Protein AF-A0A1M5TUT4-F1 (afdb_monomer_lite)

Organism: NCBI:txid1120995

Sequence (522 aa):
MKWNRRDLKRNAKSTIKRNYIQFIIVCLVVATIAGGYNSSKFNFKLRQETSKIKTPSIVNSVLNILDSAGVETIFTEEGEVIEKIDTKFNLKNATEGVFATIINNSGASKSFLVGFLNTINQSIFQNKFLNSTIMGIATLLMLGFWLFVQNILIVGQCRFLIENKCYSETKIDRILFVYRVDKTLNVAYIMFCRYVCNVLWFLTVAGGFIKYYSYRMIPYILAENPEISRSEAFKLSGEMMKGNKWNAFKLDASFVLWHILSIFTFGVVRYLYLNPLIGATYSELYFHLREEAIENKTIYSEYLNDKYLTNPPSDTVKNYPIELGTIAEKHRRDWLKLDYDRKYSVVSYIFIFFAVSFIGWIWEVFLHLLQSGEFVNRGTLLGPWLPIYGTGALLMLILLKPFVEKPLVLFPSAVVLCGILEYFTSWMLEKLFNASWWDYSNVFFNINGRVCLEGLLFFAVGGFLIIYFIAPIIDEAENYIPMKAKKGICVILISLFIFDLTHSFNNPNTGKGISSSKDKSS

Structure (mmCIF, N/CA/C/O backbone):
data_AF-A0A1M5TUT4-F1
#
_entry.id   AF-A0A1M5TUT4-F1
#
loop_
_atom_site.group_PDB
_atom_site.id
_atom_site.type_symbol
_atom_site.label_atom_id
_atom_site.label_alt_id
_atom_site.label_comp_id
_atom_site.label_asym_id
_atom_site.label_entity_id
_atom_site.label_seq_id
_atom_site.pdbx_PDB_ins_code
_atom_site.Cartn_x
_atom_site.Cartn_y
_atom_site.Cartn_z
_atom_site.occupancy
_atom_site.B_iso_or_equiv
_atom_site.auth_seq_id
_atom_site.auth_comp_id
_atom_site.auth_asym_id
_atom_site.auth_atom_id
_atom_site.pdbx_PDB_model_num
ATOM 1 N N . MET A 1 1 ? -25.727 -2.609 24.550 1.00 51.97 1 MET A N 1
ATOM 2 C CA . MET A 1 1 ? -26.015 -3.966 24.003 1.00 51.97 1 MET A CA 1
ATOM 3 C C . MET A 1 1 ? -24.714 -4.767 23.910 1.00 51.97 1 MET A C 1
ATOM 5 O O . MET A 1 1 ? -23.734 -4.224 23.425 1.00 51.97 1 MET A O 1
ATOM 9 N N . LYS A 1 2 ? -24.649 -6.039 24.342 1.00 74.19 2 LYS A N 1
ATOM 10 C CA . LYS A 1 2 ? -23.433 -6.857 24.121 1.00 74.19 2 LYS A CA 1
ATOM 11 C C . LYS A 1 2 ? -23.415 -7.383 22.683 1.00 74.19 2 LYS A C 1
ATOM 13 O O . LYS A 1 2 ? -24.247 -8.208 22.323 1.00 74.19 2 LYS A O 1
ATOM 18 N N . TRP A 1 3 ? -22.463 -6.922 21.877 1.00 90.19 3 TRP A N 1
ATOM 19 C CA . TRP A 1 3 ? -22.276 -7.378 20.498 1.00 90.19 3 TRP A CA 1
ATOM 20 C C . TRP A 1 3 ? -21.766 -8.827 20.435 1.00 90.19 3 TRP A C 1
ATOM 22 O O . TRP A 1 3 ? -21.058 -9.313 21.322 1.00 90.19 3 TRP A O 1
ATOM 32 N N . ASN A 1 4 ? -22.097 -9.525 19.349 1.00 92.12 4 ASN A N 1
ATOM 33 C CA . ASN A 1 4 ? -21.715 -10.916 19.118 1.00 92.12 4 ASN A CA 1
ATOM 34 C C . ASN A 1 4 ? -20.828 -11.042 17.873 1.00 92.12 4 ASN A C 1
ATOM 36 O O . ASN A 1 4 ? -21.154 -10.552 16.795 1.00 92.12 4 ASN A O 1
ATOM 40 N N . ARG A 1 5 ? -19.714 -11.777 17.999 1.00 92.75 5 ARG A N 1
ATOM 41 C CA . ARG A 1 5 ? -18.743 -12.005 16.913 1.00 92.75 5 ARG A CA 1
ATOM 42 C C . ARG A 1 5 ? -19.381 -12.600 15.656 1.00 92.75 5 ARG A C 1
ATOM 44 O O . ARG A 1 5 ? -18.943 -12.287 14.552 1.00 92.75 5 ARG A O 1
ATOM 51 N N . ARG A 1 6 ? -20.368 -13.493 15.814 1.00 91.75 6 ARG A N 1
ATOM 52 C CA . ARG A 1 6 ? -21.049 -14.131 14.673 1.00 91.75 6 ARG A CA 1
ATOM 53 C C . ARG A 1 6 ? -21.872 -13.113 13.887 1.00 91.75 6 ARG A C 1
ATOM 55 O O . ARG A 1 6 ? -21.779 -13.101 12.663 1.00 91.75 6 ARG A O 1
ATOM 62 N N . ASP A 1 7 ? -22.592 -12.243 14.587 1.00 93.56 7 ASP A N 1
ATOM 63 C CA . ASP A 1 7 ? -23.420 -11.206 13.973 1.00 93.56 7 ASP A CA 1
ATOM 64 C C . ASP A 1 7 ? -22.558 -10.146 13.279 1.00 93.56 7 ASP A C 1
ATOM 66 O O . ASP A 1 7 ? -22.800 -9.854 12.111 1.00 93.56 7 ASP A O 1
ATOM 70 N N . LEU A 1 8 ? -21.463 -9.696 13.912 1.00 94.38 8 LEU A N 1
ATOM 71 C CA . LEU A 1 8 ? -20.501 -8.783 13.2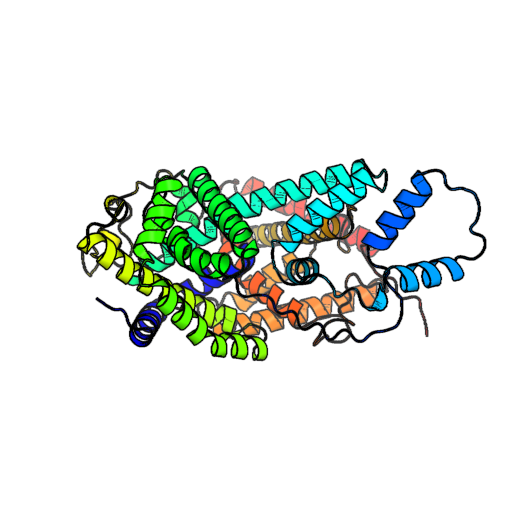76 1.00 94.38 8 LEU A CA 1
ATOM 72 C C . LEU A 1 8 ? -19.951 -9.350 11.961 1.00 94.38 8 LEU A C 1
ATOM 74 O O . LEU A 1 8 ? -19.965 -8.677 10.935 1.00 94.38 8 LEU A O 1
ATOM 78 N N . LYS A 1 9 ? -19.501 -10.613 11.960 1.00 94.50 9 LYS A N 1
ATOM 79 C CA . LYS A 1 9 ? -18.978 -11.259 10.745 1.00 94.50 9 LYS A CA 1
ATOM 80 C C . LYS A 1 9 ? -20.061 -11.475 9.688 1.00 94.50 9 LYS A C 1
ATOM 82 O O . LYS A 1 9 ? -19.754 -11.428 8.498 1.00 94.50 9 LYS A O 1
ATOM 87 N N . ARG A 1 10 ? -21.305 -11.753 10.090 1.00 94.69 10 ARG A N 1
ATOM 88 C CA . ARG A 1 10 ? -22.436 -11.907 9.163 1.00 94.69 10 ARG A CA 1
ATOM 89 C C . ARG A 1 10 ? -22.750 -10.580 8.475 1.00 94.69 10 ARG A C 1
ATOM 91 O O . ARG A 1 10 ? -22.831 -10.558 7.249 1.00 94.69 10 ARG A O 1
ATOM 98 N N . ASN A 1 11 ? -22.845 -9.497 9.242 1.00 93.19 11 ASN A N 1
ATOM 99 C CA . ASN A 1 11 ? -23.099 -8.154 8.723 1.00 93.19 11 ASN A CA 1
ATOM 100 C C . ASN A 1 11 ? -21.949 -7.698 7.817 1.00 93.19 11 ASN A C 1
ATOM 102 O O . ASN A 1 11 ? -22.186 -7.329 6.672 1.00 93.19 11 ASN A O 1
ATOM 106 N N . ALA A 1 12 ? -20.701 -7.892 8.254 1.00 93.44 12 ALA A N 1
ATOM 107 C CA . ALA A 1 12 ? -19.511 -7.617 7.454 1.00 93.44 12 ALA A CA 1
ATOM 108 C C . ALA A 1 12 ? -19.527 -8.338 6.095 1.00 93.44 12 ALA A C 1
ATOM 110 O O . ALA A 1 12 ? -19.258 -7.725 5.065 1.00 93.44 12 ALA A O 1
ATOM 111 N N . LYS A 1 13 ? -19.889 -9.629 6.059 1.00 93.62 13 LYS A N 1
ATOM 112 C CA . LYS A 1 13 ? -20.027 -10.376 4.795 1.00 93.62 13 LYS A CA 1
ATOM 113 C C . LYS A 1 13 ? -21.131 -9.812 3.900 1.00 93.62 13 LYS A C 1
ATOM 115 O O . LYS A 1 13 ? -20.957 -9.818 2.686 1.00 93.62 13 LYS A O 1
ATOM 120 N N . SER A 1 14 ? -22.244 -9.354 4.473 1.00 90.94 14 SER A N 1
ATOM 121 C CA . SER A 1 14 ? -23.325 -8.707 3.719 1.00 90.94 14 SER A CA 1
ATOM 122 C C . SER A 1 14 ? -22.842 -7.407 3.072 1.00 90.94 14 SER A C 1
ATOM 124 O O . SER A 1 14 ? -22.974 -7.237 1.862 1.00 90.94 14 SER A O 1
ATOM 126 N N . THR A 1 15 ? -22.173 -6.548 3.846 1.00 90.06 15 THR A N 1
ATOM 127 C CA . THR A 1 15 ? -21.589 -5.285 3.373 1.00 90.06 15 THR A CA 1
ATOM 128 C C . THR A 1 15 ? -20.582 -5.518 2.247 1.00 90.06 15 THR A C 1
ATOM 130 O O . THR A 1 15 ? -20.683 -4.905 1.187 1.00 90.06 15 THR A O 1
ATOM 133 N N . ILE A 1 16 ? -19.672 -6.479 2.426 1.00 90.44 16 ILE A N 1
ATOM 134 C CA . ILE A 1 16 ? -18.662 -6.835 1.423 1.00 90.44 16 ILE A CA 1
ATOM 135 C C . ILE A 1 16 ? -19.298 -7.346 0.130 1.00 90.44 16 ILE A C 1
ATOM 137 O O . ILE A 1 16 ? -18.833 -6.989 -0.945 1.00 90.44 16 ILE A O 1
ATOM 141 N N . LYS A 1 17 ? -20.360 -8.160 0.201 1.00 88.00 17 LYS A N 1
ATOM 142 C CA . LYS A 1 17 ? -21.032 -8.686 -1.001 1.00 88.00 17 LYS A CA 1
ATOM 143 C C . LYS A 1 17 ? -21.586 -7.584 -1.906 1.00 88.00 17 LYS A C 1
ATOM 145 O O . LYS A 1 17 ? -21.650 -7.801 -3.109 1.00 88.00 17 LYS A O 1
ATOM 150 N N . ARG A 1 18 ? -21.959 -6.426 -1.349 1.00 85.69 18 ARG A N 1
ATOM 151 C CA . ARG A 1 18 ? -22.462 -5.281 -2.126 1.00 85.69 18 ARG A CA 1
ATOM 152 C C . ARG A 1 18 ? -21.354 -4.575 -2.918 1.00 85.69 18 ARG A C 1
ATOM 154 O O . ARG A 1 18 ? -21.617 -4.142 -4.026 1.00 85.69 18 ARG A O 1
ATOM 161 N N . ASN A 1 19 ? -20.134 -4.502 -2.369 1.00 85.31 19 ASN A N 1
ATOM 162 C CA . ASN A 1 19 ? -19.008 -3.715 -2.904 1.00 85.31 19 ASN A CA 1
ATOM 163 C C . ASN A 1 19 ? -17.673 -4.473 -2.907 1.00 85.31 19 ASN A C 1
ATOM 165 O O . ASN A 1 19 ? -16.628 -3.956 -2.502 1.00 85.31 19 ASN A O 1
ATOM 169 N N . TYR A 1 20 ? -17.695 -5.740 -3.316 1.00 85.44 20 TYR A N 1
ATOM 170 C CA . TYR A 1 20 ? -16.556 -6.635 -3.097 1.00 85.44 20 TYR A CA 1
ATOM 171 C C . TYR A 1 20 ? -15.265 -6.142 -3.762 1.00 85.44 20 TYR A C 1
ATOM 173 O O . TYR A 1 20 ? -14.189 -6.204 -3.164 1.00 85.44 20 TYR A O 1
ATOM 181 N N . ILE A 1 21 ? -15.386 -5.602 -4.975 1.00 83.69 21 ILE A N 1
ATOM 182 C CA . ILE A 1 21 ? -14.265 -5.123 -5.786 1.00 83.69 21 ILE A CA 1
ATOM 183 C C . ILE A 1 21 ? -13.577 -3.944 -5.090 1.00 83.69 21 ILE A C 1
ATOM 185 O O . ILE A 1 21 ? -12.371 -3.985 -4.851 1.00 83.69 21 ILE A O 1
ATOM 189 N N . GLN A 1 22 ? -14.343 -2.936 -4.668 1.00 85.94 22 GLN A N 1
ATOM 190 C CA . GLN A 1 22 ? -13.828 -1.743 -3.998 1.00 85.94 22 GLN A CA 1
ATOM 191 C C . GLN A 1 22 ? -13.136 -2.104 -2.678 1.00 85.94 22 GLN A C 1
ATOM 193 O O . GLN A 1 22 ? -12.056 -1.593 -2.387 1.00 85.94 22 GLN A O 1
ATOM 198 N N . PHE A 1 23 ? -13.708 -3.038 -1.907 1.00 88.12 23 PHE A N 1
ATOM 199 C CA . PHE A 1 23 ? -13.093 -3.552 -0.683 1.00 88.12 23 PHE A CA 1
ATOM 200 C C . PHE A 1 23 ? -11.733 -4.210 -0.937 1.00 88.12 23 PHE A C 1
ATOM 202 O O . PHE A 1 23 ? -10.785 -3.931 -0.198 1.00 88.12 23 PHE A O 1
ATOM 209 N N . ILE A 1 24 ? -11.627 -5.072 -1.957 1.00 85.56 24 ILE A N 1
ATOM 210 C CA . ILE A 1 24 ? -10.355 -5.707 -2.327 1.00 85.56 24 ILE A CA 1
ATOM 211 C C . ILE A 1 24 ? -9.341 -4.642 -2.711 1.00 85.56 24 ILE A C 1
ATOM 213 O O . ILE A 1 24 ? -8.236 -4.657 -2.181 1.00 85.56 24 ILE A O 1
ATOM 217 N N . ILE A 1 25 ? -9.716 -3.717 -3.595 1.00 82.19 25 ILE A N 1
ATOM 218 C CA . ILE A 1 25 ? -8.804 -2.696 -4.108 1.00 82.19 25 ILE A CA 1
ATOM 219 C C . ILE A 1 25 ? -8.270 -1.841 -2.958 1.00 82.19 25 ILE A C 1
ATOM 221 O O . ILE A 1 25 ? -7.058 -1.759 -2.770 1.00 82.19 25 ILE A O 1
ATOM 225 N N . VAL A 1 26 ? -9.156 -1.277 -2.132 1.00 86.81 26 VAL A N 1
ATOM 226 C CA . VAL A 1 26 ? -8.772 -0.454 -0.976 1.00 86.81 26 VAL A CA 1
ATOM 227 C C . VAL A 1 26 ? -7.873 -1.237 -0.019 1.00 86.81 26 VAL A C 1
ATOM 229 O O . VAL A 1 26 ? -6.815 -0.748 0.380 1.00 86.81 26 VAL A O 1
ATOM 232 N N . CYS A 1 27 ? -8.251 -2.468 0.335 1.00 84.62 27 CYS A N 1
ATOM 233 C CA . CYS A 1 27 ? -7.466 -3.276 1.264 1.00 84.62 27 CYS A CA 1
ATOM 234 C C . CYS A 1 27 ? -6.117 -3.700 0.685 1.00 84.62 27 CYS A C 1
ATOM 236 O O . CYS A 1 27 ? -5.146 -3.751 1.432 1.00 84.62 27 CYS A O 1
ATOM 238 N N . LEU A 1 28 ? -6.036 -4.001 -0.609 1.00 79.19 28 LEU A N 1
ATOM 239 C CA . LEU A 1 28 ? -4.797 -4.363 -1.290 1.00 79.19 28 LEU A CA 1
ATOM 240 C C . LEU A 1 28 ? -3.855 -3.165 -1.352 1.00 79.19 28 LEU A C 1
ATOM 242 O O . LEU A 1 28 ? -2.681 -3.295 -1.017 1.00 79.19 28 LEU A O 1
ATOM 246 N N . VAL A 1 29 ? -4.365 -1.986 -1.695 1.00 77.88 29 VAL A N 1
ATOM 247 C CA . VAL A 1 29 ? -3.567 -0.759 -1.805 1.00 77.88 29 VAL A CA 1
ATOM 248 C C . VAL A 1 29 ? -2.984 -0.372 -0.468 1.00 77.88 29 VAL A C 1
ATOM 250 O O . VAL A 1 29 ? -1.771 -0.218 -0.337 1.00 77.88 29 VAL A O 1
ATOM 253 N N . VAL A 1 30 ? -3.833 -0.309 0.554 1.00 79.19 30 VAL A N 1
ATOM 254 C CA . VAL A 1 30 ? -3.393 -0.020 1.916 1.00 79.19 30 VAL A CA 1
ATOM 255 C C . VAL A 1 30 ? -2.475 -1.138 2.409 1.00 79.19 30 VAL A C 1
ATOM 257 O O . VAL A 1 30 ? -1.484 -0.861 3.074 1.00 79.19 30 VAL A O 1
ATOM 260 N N . ALA A 1 31 ? -2.710 -2.400 2.033 1.00 72.56 31 ALA A N 1
ATOM 261 C CA . ALA A 1 31 ? -1.819 -3.484 2.429 1.00 72.56 31 ALA A CA 1
ATOM 262 C C . ALA A 1 31 ? -0.434 -3.433 1.778 1.00 72.56 31 ALA A C 1
ATOM 264 O O . ALA A 1 31 ? 0.546 -3.848 2.394 1.00 72.56 31 ALA A O 1
ATOM 265 N N . THR A 1 32 ? -0.346 -2.915 0.559 1.00 68.31 32 THR A N 1
ATOM 266 C CA . THR A 1 32 ? 0.912 -2.824 -0.188 1.00 68.31 32 THR A CA 1
ATOM 267 C C . THR A 1 32 ? 1.691 -1.591 0.224 1.00 68.31 32 THR A C 1
ATOM 269 O O . THR A 1 32 ? 2.872 -1.683 0.542 1.00 68.31 32 THR A O 1
ATOM 272 N N . ILE A 1 33 ? 1.005 -0.447 0.278 1.00 68.00 33 ILE A N 1
ATOM 273 C CA . ILE A 1 33 ? 1.611 0.836 0.611 1.00 68.00 33 ILE A CA 1
ATOM 274 C C . ILE A 1 33 ? 1.883 0.915 2.107 1.00 68.00 33 ILE A C 1
ATOM 276 O O . ILE A 1 33 ? 2.994 1.256 2.480 1.00 68.00 33 ILE A O 1
ATOM 280 N N . ALA A 1 34 ? 0.915 0.577 2.965 1.00 60.41 34 ALA A N 1
ATOM 281 C CA . ALA A 1 34 ? 1.019 0.702 4.423 1.00 60.41 34 ALA A CA 1
ATOM 282 C C . ALA A 1 34 ? 1.382 -0.606 5.154 1.00 60.41 34 ALA A C 1
ATOM 284 O O . ALA A 1 34 ? 1.442 -0.622 6.381 1.00 60.41 34 ALA A O 1
ATOM 285 N N . GLY A 1 35 ? 1.644 -1.702 4.432 1.00 52.69 35 GLY A N 1
ATOM 286 C CA . GLY A 1 35 ? 2.130 -2.961 5.014 1.00 52.69 35 GLY A CA 1
ATOM 287 C C . GLY A 1 35 ? 1.057 -3.920 5.553 1.00 52.69 35 GLY A C 1
ATOM 288 O O . GLY A 1 35 ? 1.405 -4.973 6.087 1.00 52.69 35 GLY A O 1
ATOM 289 N N . GLY A 1 36 ? -0.230 -3.614 5.362 1.00 42.78 36 GLY A N 1
ATOM 290 C CA . GLY A 1 36 ? -1.362 -4.485 5.714 1.00 42.78 36 GLY A CA 1
ATOM 291 C C . GLY A 1 36 ? -1.686 -4.478 7.200 1.00 42.78 36 GLY A C 1
ATOM 292 O O . GLY A 1 36 ? -0.920 -3.972 8.015 1.00 42.78 36 GLY A O 1
ATOM 293 N N . TYR A 1 37 ? -2.850 -5.027 7.569 1.00 34.69 37 TYR A N 1
ATOM 294 C CA . TYR A 1 37 ? -3.185 -5.247 8.975 1.00 34.69 37 TYR A CA 1
ATOM 295 C C . TYR A 1 37 ? -2.026 -5.983 9.642 1.00 34.69 37 TYR A C 1
ATOM 297 O O . TYR A 1 37 ? -1.669 -7.079 9.213 1.00 34.69 37 TYR A O 1
ATOM 305 N N . ASN A 1 38 ? -1.442 -5.350 10.662 1.00 35.03 38 ASN A N 1
ATOM 306 C CA . ASN A 1 38 ? -0.370 -5.887 11.489 1.00 35.03 38 ASN A CA 1
ATOM 307 C C . ASN A 1 38 ? -0.721 -7.301 11.964 1.00 35.03 38 ASN A C 1
ATOM 309 O O . ASN A 1 38 ? -1.399 -7.506 12.966 1.00 35.03 38 ASN A O 1
ATOM 313 N N . SER A 1 39 ? -0.257 -8.279 11.209 1.00 28.62 39 SER A N 1
ATOM 314 C CA . SER A 1 39 ? -0.136 -9.673 11.578 1.00 28.62 39 SER A CA 1
ATOM 315 C C . SER A 1 39 ? 1.251 -10.029 11.093 1.00 28.62 39 SER A C 1
ATOM 317 O O . SER A 1 39 ? 1.480 -10.155 9.889 1.00 28.62 39 SER A O 1
ATOM 319 N N . SER A 1 40 ? 2.180 -9.996 12.047 1.00 27.95 40 SER A N 1
ATOM 320 C CA . SER A 1 40 ? 3.463 -10.693 12.043 1.00 27.95 40 SER A CA 1
ATOM 321 C C . SER A 1 40 ? 3.705 -11.476 10.753 1.00 27.95 40 SER A C 1
ATOM 323 O O . SER A 1 40 ? 3.127 -12.542 10.535 1.00 27.95 40 SER A O 1
ATOM 325 N N . LYS A 1 41 ? 4.566 -10.942 9.880 1.00 28.39 41 LYS A N 1
ATOM 326 C CA . LYS A 1 41 ? 5.171 -11.738 8.813 1.00 28.39 41 LYS A CA 1
ATOM 327 C C . LYS A 1 41 ? 6.034 -12.794 9.506 1.00 28.39 41 LYS A C 1
ATOM 329 O O . LYS A 1 41 ? 7.190 -12.536 9.816 1.00 28.39 41 LYS A O 1
ATOM 334 N N . PHE A 1 42 ? 5.453 -13.949 9.816 1.00 22.34 42 PHE A N 1
ATOM 335 C CA . PHE A 1 42 ? 6.204 -15.110 10.271 1.00 22.34 42 PHE A CA 1
ATOM 336 C C . PHE A 1 42 ? 6.914 -15.681 9.042 1.00 22.34 42 PHE A C 1
ATOM 338 O O . PHE A 1 42 ? 6.384 -16.532 8.332 1.00 22.34 42 PHE A O 1
ATOM 345 N N . ASN A 1 43 ? 8.079 -15.121 8.720 1.00 22.34 43 ASN A N 1
ATOM 346 C CA . ASN A 1 43 ? 8.939 -15.661 7.680 1.00 22.34 43 ASN A CA 1
ATOM 347 C C . ASN A 1 43 ? 9.588 -16.927 8.236 1.00 22.34 43 ASN A C 1
ATOM 349 O O . ASN A 1 43 ? 10.609 -16.860 8.917 1.00 22.34 43 ASN A O 1
ATOM 353 N N . PHE A 1 44 ? 9.002 -18.086 7.946 1.00 20.61 44 PHE A N 1
ATOM 354 C CA . PHE A 1 44 ? 9.686 -19.358 8.131 1.00 20.61 44 PHE A CA 1
ATOM 355 C C . PHE A 1 44 ? 10.745 -19.492 7.033 1.00 20.61 44 PHE A C 1
ATOM 357 O O . PHE A 1 44 ? 10.515 -20.081 5.980 1.00 20.61 44 PHE A O 1
ATOM 364 N N . LYS A 1 45 ? 11.909 -18.875 7.250 1.00 21.95 45 LYS A N 1
ATOM 365 C CA . LYS A 1 45 ? 13.100 -19.187 6.467 1.00 21.95 45 LYS A CA 1
ATOM 366 C C . LYS A 1 45 ? 13.703 -20.433 7.107 1.00 21.95 45 LYS A C 1
ATOM 368 O O . LYS A 1 45 ? 14.339 -20.339 8.152 1.00 21.95 45 LYS A O 1
ATOM 373 N N . LEU A 1 46 ? 13.448 -21.594 6.504 1.00 21.53 46 LEU A N 1
ATOM 374 C CA . LEU A 1 46 ? 14.179 -22.831 6.783 1.00 21.53 46 LEU A CA 1
ATOM 375 C C . LEU A 1 46 ? 15.646 -22.541 6.443 1.00 21.53 46 LEU A C 1
ATOM 377 O O . LEU A 1 46 ? 16.050 -22.538 5.282 1.00 21.53 46 LEU A O 1
ATOM 381 N N . ARG A 1 47 ? 16.414 -22.137 7.455 1.00 22.47 47 ARG A N 1
ATOM 382 C CA . ARG A 1 47 ? 17.838 -21.849 7.336 1.00 22.47 47 ARG A CA 1
ATOM 383 C C . ARG A 1 47 ? 18.533 -23.199 7.238 1.00 22.47 47 ARG A C 1
ATOM 385 O O . ARG A 1 47 ? 18.787 -23.830 8.254 1.00 22.47 47 ARG A O 1
ATOM 392 N N . GLN A 1 48 ? 18.791 -23.657 6.018 1.00 23.78 48 GLN A N 1
ATOM 393 C CA . GLN A 1 48 ? 19.761 -24.723 5.821 1.00 23.78 48 GLN A CA 1
ATOM 394 C C . GLN A 1 48 ? 21.135 -24.089 6.046 1.00 23.78 48 GLN A C 1
ATOM 396 O O . GLN A 1 48 ? 21.574 -23.215 5.297 1.00 23.78 48 GLN A O 1
ATOM 401 N N . GLU A 1 49 ? 21.740 -24.420 7.181 1.00 23.00 49 GLU A N 1
ATOM 402 C CA . GLU A 1 49 ? 23.087 -24.000 7.529 1.00 23.00 49 GLU A CA 1
ATOM 403 C C . GLU A 1 49 ? 24.079 -24.617 6.546 1.00 23.00 49 GLU A C 1
ATOM 405 O O . GLU A 1 49 ? 24.366 -25.807 6.591 1.00 23.00 49 GLU A O 1
ATOM 410 N N . THR A 1 50 ? 24.650 -23.790 5.676 1.00 22.31 50 THR A N 1
ATOM 411 C CA . THR A 1 50 ? 25.995 -24.040 5.162 1.00 22.31 50 THR A CA 1
ATOM 412 C C . THR A 1 50 ? 26.947 -23.132 5.924 1.00 22.31 50 THR A C 1
ATOM 414 O O . THR A 1 50 ? 26.884 -21.903 5.834 1.00 22.31 50 THR A O 1
ATOM 417 N N . SER A 1 51 ? 27.783 -23.774 6.729 1.00 28.08 51 SER A N 1
ATOM 418 C CA . SER A 1 51 ? 28.846 -23.247 7.577 1.00 28.08 51 SER A CA 1
ATOM 419 C C . SER A 1 51 ? 29.671 -22.120 6.938 1.00 28.08 51 SER A C 1
ATOM 421 O O . SER A 1 51 ? 30.624 -22.363 6.202 1.00 28.08 51 SER A O 1
ATOM 423 N N . LYS A 1 52 ? 29.358 -20.875 7.299 1.00 26.53 52 LYS A N 1
ATOM 424 C CA . LYS A 1 52 ? 30.336 -19.799 7.513 1.00 26.53 52 LYS A CA 1
ATOM 425 C C . LYS A 1 52 ? 29.859 -19.027 8.734 1.00 26.53 52 LYS A C 1
ATOM 427 O O . LYS A 1 52 ? 28.789 -18.420 8.702 1.00 26.53 52 LYS A O 1
ATOM 432 N N . ILE A 1 53 ? 30.618 -19.129 9.822 1.00 27.69 53 ILE A N 1
ATOM 433 C CA . ILE A 1 53 ? 30.364 -18.458 11.097 1.00 27.69 53 ILE A CA 1
ATOM 434 C C . ILE A 1 53 ? 30.245 -16.956 10.810 1.00 27.69 53 ILE A C 1
ATOM 436 O O . ILE A 1 53 ? 31.231 -16.284 10.529 1.00 27.69 53 ILE A O 1
ATOM 440 N N . LYS A 1 54 ? 29.017 -16.430 10.807 1.00 32.19 54 LYS A N 1
ATOM 441 C CA . LYS A 1 54 ? 28.772 -14.990 10.884 1.00 32.19 54 LYS A CA 1
ATOM 442 C C . LYS A 1 54 ? 28.765 -14.645 12.364 1.00 32.19 54 LYS A C 1
ATOM 444 O O . LYS A 1 54 ? 27.766 -14.885 13.038 1.00 32.19 54 LYS A O 1
ATOM 449 N N . THR A 1 55 ? 29.882 -14.130 12.861 1.00 32.81 55 THR A N 1
ATOM 450 C CA . THR A 1 55 ? 29.974 -13.548 14.199 1.00 32.81 55 THR A CA 1
ATOM 451 C C . THR A 1 55 ? 28.936 -12.419 14.343 1.00 32.81 55 THR A C 1
ATOM 453 O O . THR A 1 55 ? 28.771 -11.616 13.419 1.00 32.81 55 THR A O 1
ATOM 456 N N . PRO A 1 56 ? 28.179 -12.358 15.455 1.00 39.16 56 PRO A N 1
ATOM 457 C CA . PRO A 1 56 ? 27.194 -11.302 15.695 1.00 39.16 56 PRO A CA 1
ATOM 458 C C . PRO A 1 56 ? 27.837 -9.909 15.684 1.00 39.16 56 PRO A C 1
ATOM 460 O O . PRO A 1 56 ? 28.955 -9.742 16.165 1.00 39.16 56 PRO A O 1
ATOM 463 N N . SER A 1 57 ? 27.117 -8.884 15.209 1.00 40.00 57 SER A N 1
ATOM 464 C CA . SER A 1 57 ? 27.657 -7.518 15.065 1.00 40.00 57 SER A CA 1
ATOM 465 C C . SER A 1 57 ? 28.187 -6.920 16.372 1.00 40.00 57 SER A C 1
ATOM 467 O O . SER A 1 57 ? 29.102 -6.110 16.332 1.00 40.00 57 SER A O 1
ATOM 469 N N . ILE A 1 58 ? 27.650 -7.348 17.519 1.00 37.03 58 ILE A N 1
ATOM 470 C CA . ILE A 1 58 ? 28.088 -6.921 18.855 1.00 37.03 58 ILE A CA 1
ATOM 471 C C . ILE A 1 58 ? 29.517 -7.396 19.142 1.00 37.03 58 ILE A C 1
ATOM 473 O O . ILE A 1 58 ? 30.284 -6.661 19.752 1.00 37.03 58 ILE A O 1
ATOM 477 N N . VAL A 1 59 ? 29.904 -8.581 18.663 1.00 38.34 59 VAL A N 1
ATOM 478 C CA . VAL A 1 59 ? 31.261 -9.115 18.850 1.00 38.34 59 VAL A CA 1
ATOM 479 C C . VAL A 1 59 ? 32.267 -8.273 18.068 1.00 38.34 59 VAL A C 1
ATOM 481 O O . VAL A 1 59 ? 33.278 -7.873 18.629 1.00 38.34 59 VAL A O 1
ATOM 484 N N . ASN A 1 60 ? 31.944 -7.885 16.830 1.00 43.88 60 ASN A N 1
ATOM 485 C CA . ASN A 1 60 ? 32.783 -6.952 16.070 1.00 43.88 60 ASN A CA 1
ATOM 486 C C . ASN A 1 60 ? 32.825 -5.555 16.703 1.00 43.88 60 ASN A C 1
ATOM 488 O O . ASN A 1 60 ? 33.870 -4.918 16.694 1.00 43.88 60 ASN A O 1
ATOM 492 N N . SER A 1 61 ? 31.720 -5.074 17.281 1.00 37.00 61 SER A N 1
ATOM 493 C CA . SER A 1 61 ? 31.719 -3.804 18.015 1.00 37.00 61 SER A CA 1
ATOM 494 C C . SER A 1 61 ? 32.618 -3.857 19.253 1.00 37.00 61 SER A C 1
ATOM 496 O O . SER A 1 61 ? 33.331 -2.898 19.515 1.00 37.00 61 SER A O 1
ATOM 498 N N . VAL A 1 62 ? 32.623 -4.971 19.991 1.00 40.75 62 VAL A N 1
ATOM 499 C CA . VAL A 1 62 ? 33.486 -5.165 21.168 1.00 40.75 62 VAL A CA 1
ATOM 500 C C . VAL A 1 62 ? 34.956 -5.302 20.766 1.00 40.75 62 VAL A C 1
ATOM 502 O O . VAL A 1 62 ? 35.805 -4.677 21.392 1.00 40.75 62 VAL A O 1
ATOM 505 N N . LEU A 1 63 ? 35.256 -6.048 19.700 1.00 39.22 63 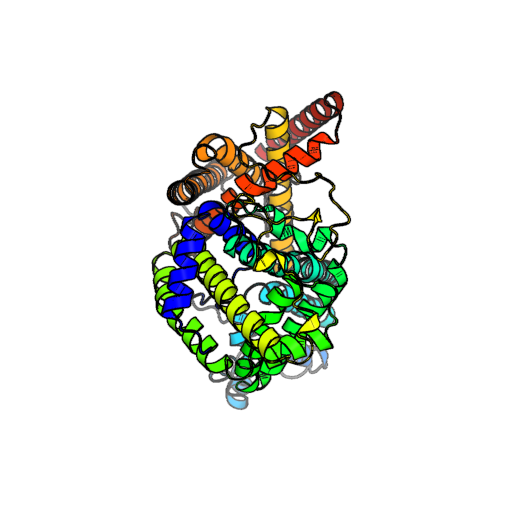LEU A N 1
ATOM 506 C CA . LEU A 1 63 ? 36.617 -6.182 19.169 1.00 39.22 63 LEU A CA 1
ATOM 507 C C . LEU A 1 63 ? 37.172 -4.834 18.687 1.00 39.22 63 LEU A C 1
ATOM 509 O O . LEU A 1 63 ? 38.284 -4.470 19.047 1.00 39.22 63 LEU A O 1
ATOM 513 N N . ASN A 1 64 ? 36.362 -4.033 17.991 1.00 45.66 64 ASN A N 1
ATOM 514 C CA . ASN A 1 64 ? 36.765 -2.695 17.551 1.00 45.66 64 ASN A CA 1
ATOM 515 C C . ASN A 1 64 ? 36.980 -1.718 18.722 1.00 45.66 64 ASN A C 1
ATOM 517 O O . ASN A 1 64 ? 37.823 -0.830 18.628 1.00 45.66 64 ASN A O 1
ATOM 521 N N . ILE A 1 65 ? 36.230 -1.863 19.823 1.00 42.28 65 ILE A N 1
ATOM 522 C CA . ILE A 1 65 ? 36.436 -1.064 21.043 1.00 42.28 65 ILE A CA 1
ATOM 523 C C . ILE A 1 65 ? 37.779 -1.420 21.691 1.00 42.28 65 ILE A C 1
ATOM 525 O O . ILE A 1 65 ? 38.497 -0.521 22.126 1.00 42.28 65 ILE A O 1
ATOM 529 N N . LEU A 1 66 ? 38.131 -2.707 21.721 1.00 40.44 66 LEU A N 1
ATOM 530 C CA . LEU A 1 66 ? 39.399 -3.188 22.274 1.00 40.44 66 LEU A CA 1
ATOM 531 C C . LEU A 1 66 ? 40.602 -2.728 21.434 1.00 40.44 66 LEU A C 1
ATOM 533 O O . LEU A 1 66 ? 41.580 -2.258 22.012 1.00 40.44 66 LEU A O 1
ATOM 537 N N . ASP A 1 67 ? 40.484 -2.747 20.104 1.00 43.16 67 ASP A N 1
ATOM 538 C CA . ASP A 1 67 ? 41.489 -2.185 19.186 1.00 43.16 67 ASP A CA 1
ATOM 539 C C . ASP A 1 67 ? 41.643 -0.667 19.365 1.00 43.16 67 ASP A C 1
ATOM 541 O O . ASP A 1 67 ? 42.752 -0.142 19.463 1.00 43.16 67 ASP A O 1
ATOM 545 N N . SER A 1 68 ? 40.528 0.064 19.485 1.00 40.28 68 SER A N 1
ATOM 546 C CA . SER A 1 68 ? 40.552 1.524 19.663 1.00 40.28 68 SER A CA 1
ATOM 547 C C . SER A 1 68 ? 41.123 1.984 21.012 1.00 40.28 68 SER A C 1
ATOM 549 O O . SER A 1 68 ? 41.470 3.154 21.164 1.00 40.28 68 SER A O 1
ATOM 551 N N . ALA A 1 69 ? 41.228 1.075 21.988 1.00 39.69 69 ALA A N 1
ATOM 552 C CA . ALA A 1 69 ? 41.771 1.345 23.316 1.00 39.69 69 ALA A CA 1
ATOM 553 C C . ALA A 1 69 ? 43.304 1.190 23.398 1.00 39.69 69 ALA A C 1
ATOM 555 O O . ALA A 1 69 ? 43.865 1.365 24.479 1.00 39.69 69 ALA A O 1
ATOM 556 N N . GLY A 1 70 ? 43.989 0.883 22.287 1.00 38.59 70 GLY A N 1
ATOM 557 C CA . GLY A 1 70 ? 45.455 0.820 22.242 1.00 38.59 70 GLY A CA 1
ATOM 558 C C . GLY A 1 70 ? 46.053 -0.348 23.030 1.00 38.59 70 GLY A C 1
ATOM 559 O O . GLY A 1 70 ? 47.166 -0.243 23.546 1.00 38.59 70 GLY A O 1
ATOM 560 N N . VAL A 1 71 ? 45.334 -1.468 23.140 1.00 40.88 71 VAL A N 1
ATOM 561 C CA . VAL A 1 71 ? 45.865 -2.715 23.715 1.00 40.88 71 VAL A CA 1
ATOM 562 C C . VAL A 1 71 ? 46.657 -3.454 22.628 1.00 40.88 71 VAL A C 1
ATOM 564 O O . VAL A 1 71 ? 46.282 -4.524 22.172 1.00 40.88 71 VAL A O 1
ATOM 567 N N . GLU A 1 72 ? 47.759 -2.856 22.175 1.00 38.62 72 GLU A N 1
ATOM 568 C CA . GLU A 1 72 ? 48.611 -3.382 21.090 1.00 38.62 72 GLU A CA 1
ATOM 569 C C . GLU A 1 72 ? 49.595 -4.472 21.545 1.00 38.62 72 GLU A C 1
ATOM 571 O O . GLU A 1 72 ? 50.480 -4.891 20.801 1.00 38.62 72 GLU A O 1
ATOM 576 N N . THR A 1 73 ? 49.470 -4.971 22.773 1.00 37.12 73 THR A N 1
ATOM 577 C CA . THR A 1 73 ? 50.382 -5.996 23.279 1.00 37.12 73 THR A CA 1
ATOM 578 C C . THR A 1 73 ? 49.602 -7.205 23.756 1.00 37.12 73 THR A C 1
ATOM 580 O O . THR A 1 73 ? 48.732 -7.098 24.615 1.00 37.12 73 THR A O 1
ATOM 583 N N . ILE A 1 74 ? 50.011 -8.362 23.229 1.00 39.41 74 ILE A N 1
ATOM 584 C CA . ILE A 1 74 ? 49.601 -9.724 23.592 1.00 39.41 74 ILE A CA 1
ATOM 585 C C . ILE A 1 74 ? 48.415 -10.275 22.785 1.00 39.41 74 ILE A C 1
ATOM 587 O O . ILE A 1 74 ? 47.461 -10.653 23.423 1.00 39.41 74 ILE A O 1
ATOM 591 N N . PHE A 1 75 ? 48.455 -10.424 21.448 1.00 35.03 75 PHE A N 1
ATOM 592 C CA . PHE A 1 75 ? 47.629 -11.449 20.755 1.00 35.03 75 PHE A CA 1
ATOM 593 C C . PHE A 1 75 ? 48.250 -11.901 19.417 1.00 35.03 75 PHE A C 1
ATOM 595 O O . PHE A 1 75 ? 47.764 -11.587 18.335 1.00 35.03 75 PHE A O 1
ATOM 602 N N . THR A 1 76 ? 49.333 -12.677 19.480 1.00 38.78 76 THR A N 1
ATOM 603 C CA . THR A 1 76 ? 49.607 -13.687 18.448 1.00 38.78 76 THR A CA 1
ATOM 604 C C . THR A 1 76 ? 48.673 -14.872 18.704 1.00 38.78 76 THR A C 1
ATOM 606 O O . THR A 1 76 ? 48.637 -15.353 19.831 1.00 38.78 76 THR A O 1
ATOM 609 N N . GLU A 1 77 ? 47.961 -15.324 17.666 1.00 42.56 77 GLU A N 1
ATOM 610 C CA . GLU A 1 77 ? 46.982 -16.434 17.629 1.00 42.56 77 GLU A CA 1
ATOM 611 C C . GLU A 1 77 ? 45.507 -16.054 17.898 1.00 42.56 77 GLU A C 1
ATOM 613 O O . GLU A 1 77 ? 44.966 -16.197 18.993 1.00 42.56 77 GLU A O 1
ATOM 618 N N . GLU A 1 78 ? 44.807 -15.650 16.828 1.00 39.06 78 GLU A N 1
ATOM 619 C CA . GLU A 1 78 ? 43.360 -15.350 16.783 1.00 39.06 78 GLU A CA 1
ATOM 620 C C . GLU A 1 78 ? 42.446 -16.497 17.280 1.00 39.06 78 GLU A C 1
ATOM 622 O O . GLU A 1 78 ? 41.281 -16.266 17.610 1.00 39.06 78 GLU A O 1
ATOM 627 N N . GLY A 1 79 ? 42.947 -17.736 17.355 1.00 41.66 79 GLY A N 1
ATOM 628 C CA . GLY A 1 79 ? 42.178 -18.915 17.773 1.00 41.66 79 GLY A CA 1
ATOM 629 C C . GLY A 1 79 ? 41.937 -19.018 19.284 1.00 41.66 79 GLY A C 1
ATOM 630 O O . GLY A 1 79 ? 40.834 -19.365 19.705 1.00 41.66 79 GLY A O 1
ATOM 631 N N . GLU A 1 80 ? 42.925 -18.665 20.111 1.00 42.75 80 GLU A N 1
ATOM 632 C CA . GLU A 1 80 ? 42.850 -18.832 21.573 1.00 42.75 80 GLU A CA 1
ATOM 633 C C . GLU A 1 80 ? 41.925 -17.803 22.250 1.00 42.75 80 GLU A C 1
ATOM 635 O O . GLU A 1 80 ? 41.321 -18.058 23.297 1.00 42.75 80 GLU A O 1
ATOM 640 N N . VAL A 1 81 ? 41.798 -16.618 21.648 1.00 42.50 81 VAL A N 1
ATOM 641 C CA . VAL A 1 81 ? 41.013 -15.498 22.190 1.00 42.50 81 VAL A CA 1
ATOM 642 C C . VAL A 1 81 ? 39.518 -15.789 22.113 1.00 42.50 81 VAL A C 1
ATOM 644 O O . VAL A 1 81 ? 38.782 -15.543 23.069 1.00 42.50 81 VAL A O 1
ATOM 647 N N . ILE A 1 82 ? 39.064 -16.367 21.001 1.00 39.81 82 ILE A N 1
ATOM 648 C CA . ILE A 1 82 ? 37.654 -16.707 20.789 1.00 39.81 82 ILE A CA 1
ATOM 649 C C . ILE A 1 82 ? 37.211 -17.787 21.786 1.00 39.81 82 ILE A C 1
ATOM 651 O O . ILE A 1 82 ? 36.113 -17.699 22.335 1.00 39.81 82 ILE A O 1
ATOM 655 N N . GLU A 1 83 ? 38.079 -18.752 22.090 1.00 44.53 83 GLU A N 1
ATOM 656 C CA . GLU A 1 83 ? 37.795 -19.829 23.042 1.00 44.53 83 GLU A CA 1
ATOM 657 C C . GLU A 1 83 ? 37.765 -19.333 24.500 1.00 44.53 83 GLU A C 1
ATOM 659 O O . GLU A 1 83 ? 36.853 -19.679 25.259 1.00 44.53 83 GLU A O 1
ATOM 664 N N . LYS A 1 84 ? 38.688 -18.439 24.888 1.00 48.03 84 LYS A N 1
ATOM 665 C CA . LYS A 1 84 ? 38.701 -17.795 26.220 1.00 48.03 84 LYS A CA 1
ATOM 666 C C . LYS A 1 84 ? 37.520 -16.837 26.435 1.00 48.03 84 LYS A C 1
ATOM 668 O O . LYS A 1 84 ? 37.033 -16.695 27.557 1.00 48.03 84 LYS A O 1
ATOM 673 N N . ILE A 1 85 ? 37.030 -16.186 25.379 1.00 43.03 85 ILE A N 1
ATOM 674 C CA . ILE A 1 85 ? 35.854 -15.305 25.443 1.00 43.03 85 ILE A CA 1
ATOM 675 C C . ILE A 1 85 ? 34.553 -16.125 25.485 1.00 43.03 85 ILE A C 1
ATOM 677 O O . ILE A 1 85 ? 33.668 -15.807 26.283 1.00 43.03 85 ILE A O 1
ATOM 681 N N . ASP A 1 86 ? 34.435 -17.201 24.701 1.00 41.03 86 ASP A N 1
ATOM 682 C CA . ASP A 1 86 ? 33.255 -18.080 24.712 1.00 41.03 86 ASP A CA 1
ATOM 683 C C . ASP A 1 86 ? 33.108 -18.814 26.056 1.00 41.03 86 ASP A C 1
ATOM 685 O O . ASP A 1 86 ? 32.010 -18.891 26.602 1.00 41.03 86 ASP A O 1
ATOM 689 N N . THR A 1 87 ? 34.212 -19.251 26.670 1.00 46.84 87 THR A N 1
ATOM 690 C CA . THR A 1 87 ? 34.199 -19.878 28.008 1.00 46.84 87 THR A CA 1
ATOM 691 C C . THR A 1 87 ? 33.874 -18.898 29.139 1.00 46.84 87 THR A C 1
ATOM 693 O O . THR A 1 87 ? 33.226 -19.288 30.111 1.00 46.84 87 THR A O 1
ATOM 696 N N . LYS A 1 88 ? 34.255 -17.618 29.019 1.00 43.66 88 LYS A N 1
ATOM 697 C CA . LYS A 1 88 ? 33.986 -16.590 30.043 1.00 43.66 88 LYS A CA 1
ATOM 698 C C . LYS A 1 88 ? 32.588 -15.969 29.944 1.00 43.66 88 LYS A C 1
ATOM 700 O O . LYS A 1 88 ? 32.033 -15.575 30.967 1.00 43.66 88 LYS A O 1
ATOM 705 N N . PHE A 1 89 ? 32.017 -15.883 28.741 1.00 41.50 89 PHE A N 1
ATOM 706 C CA . PHE A 1 89 ? 30.718 -15.237 28.490 1.00 41.50 89 PHE A CA 1
ATOM 707 C C . PHE A 1 89 ? 29.617 -16.190 28.001 1.00 41.50 89 PHE A C 1
ATOM 709 O O . PHE A 1 89 ? 28.479 -15.754 27.831 1.00 41.50 89 PHE A O 1
ATOM 716 N N . ASN A 1 90 ? 29.926 -17.478 27.811 1.00 36.34 90 ASN A N 1
ATOM 717 C CA . ASN A 1 90 ? 28.999 -18.525 27.369 1.00 36.34 90 ASN A CA 1
ATOM 718 C C . ASN A 1 90 ? 28.216 -18.111 26.105 1.00 36.34 90 ASN A C 1
ATOM 720 O O . ASN A 1 90 ? 26.990 -18.233 26.036 1.00 36.34 90 ASN A O 1
ATOM 724 N N . LEU A 1 91 ? 28.928 -17.559 25.114 1.00 39.19 91 LEU A N 1
ATOM 725 C CA . LEU A 1 91 ? 28.352 -16.914 23.927 1.00 39.19 91 LEU A CA 1
ATOM 726 C C . LEU A 1 91 ? 27.649 -17.910 23.001 1.00 39.19 91 LEU A C 1
ATOM 728 O O . LEU A 1 91 ? 26.652 -17.548 22.379 1.00 39.19 91 LEU A O 1
ATOM 732 N N . LYS A 1 92 ? 28.086 -19.175 22.969 1.00 40.62 92 LYS A N 1
ATOM 733 C CA . LYS A 1 92 ? 27.346 -20.276 22.325 1.00 40.62 92 LYS A CA 1
ATOM 734 C C . LYS A 1 92 ? 25.921 -20.457 22.852 1.00 40.62 92 LYS A C 1
ATOM 736 O O . LYS A 1 92 ? 25.063 -20.929 22.113 1.00 40.62 92 LYS A O 1
ATOM 741 N N . ASN A 1 93 ? 25.666 -20.062 24.100 1.00 36.00 93 ASN A N 1
ATOM 742 C CA . ASN A 1 93 ? 24.363 -20.151 24.755 1.00 36.00 93 ASN A CA 1
ATOM 743 C C . ASN A 1 93 ? 23.673 -18.790 24.917 1.00 36.00 93 ASN A C 1
ATOM 745 O O . ASN A 1 93 ? 22.609 -18.720 25.537 1.00 36.00 93 ASN A O 1
ATOM 749 N N . ALA A 1 94 ? 24.238 -17.708 24.369 1.00 33.66 94 ALA A N 1
ATOM 750 C CA . ALA A 1 94 ? 23.587 -16.407 24.355 1.00 33.66 94 ALA A CA 1
ATOM 751 C C . ALA A 1 94 ? 22.362 -16.478 23.432 1.00 33.66 94 ALA A C 1
ATOM 753 O O . ALA A 1 94 ? 22.441 -16.241 22.228 1.00 33.66 94 ALA A O 1
ATOM 754 N N . THR A 1 95 ? 21.217 -16.849 24.005 1.00 31.95 95 THR A N 1
ATOM 755 C CA . THR A 1 95 ? 19.923 -16.859 23.326 1.00 31.95 95 THR A CA 1
ATOM 756 C C . THR A 1 95 ? 19.712 -15.506 22.670 1.00 31.95 95 THR A C 1
ATOM 758 O O . THR A 1 95 ? 19.745 -14.487 23.366 1.00 31.95 95 THR A O 1
ATOM 761 N N . GLU A 1 96 ? 19.508 -15.499 21.349 1.00 37.66 96 GLU A N 1
ATOM 762 C CA . GLU A 1 96 ? 19.121 -14.312 20.591 1.00 37.66 96 GLU A CA 1
ATOM 763 C C . GLU A 1 96 ? 18.020 -13.582 21.366 1.00 37.66 96 GLU A C 1
ATOM 765 O O . GLU A 1 96 ? 16.896 -14.070 21.496 1.00 37.66 96 GLU A O 1
ATOM 770 N N . GLY A 1 97 ? 18.373 -12.442 21.965 1.00 34.91 97 GLY A N 1
ATOM 771 C CA . GLY A 1 97 ? 17.484 -11.747 22.881 1.00 34.91 97 GLY A CA 1
ATOM 772 C C . GLY A 1 97 ? 16.134 -11.468 22.226 1.00 34.91 97 GLY A C 1
ATOM 773 O O . GLY A 1 97 ? 16.023 -11.304 21.008 1.00 34.91 97 GLY A O 1
ATOM 774 N N . VAL A 1 98 ? 15.093 -11.357 23.045 1.00 27.36 98 VAL A N 1
ATOM 775 C CA . VAL A 1 98 ? 13.729 -11.021 22.607 1.00 27.36 98 VAL A CA 1
ATOM 776 C C . VAL A 1 98 ? 13.728 -9.800 21.667 1.00 27.36 98 VAL A C 1
ATOM 778 O O . VAL A 1 98 ? 12.981 -9.777 20.696 1.00 27.36 98 VAL A O 1
ATOM 781 N N . PHE A 1 99 ? 14.649 -8.847 21.858 1.00 26.03 99 PHE A N 1
ATOM 782 C CA . PHE A 1 99 ? 14.897 -7.725 20.945 1.00 26.03 99 PHE A CA 1
ATOM 783 C C . PHE A 1 99 ? 15.361 -8.128 19.537 1.00 26.03 99 PHE A C 1
ATOM 785 O O . PHE A 1 99 ? 14.806 -7.627 18.562 1.00 26.03 99 PHE A O 1
ATOM 792 N N . ALA A 1 100 ? 16.323 -9.043 19.398 1.00 29.47 100 ALA A N 1
ATOM 793 C CA . ALA A 1 100 ? 16.769 -9.548 18.097 1.00 29.47 100 ALA A CA 1
ATOM 794 C C . ALA A 1 100 ? 15.639 -10.315 17.387 1.00 29.47 100 ALA A C 1
ATOM 796 O O . ALA A 1 100 ? 15.397 -10.123 16.195 1.00 29.47 100 ALA A O 1
ATOM 797 N N . THR A 1 101 ? 14.862 -11.087 18.149 1.00 25.81 101 THR A N 1
ATOM 798 C CA . THR A 1 101 ? 13.679 -11.801 17.647 1.00 25.81 101 THR A CA 1
ATOM 799 C C . THR A 1 101 ? 12.551 -10.838 17.228 1.00 25.81 101 THR A C 1
ATOM 801 O O . THR A 1 101 ? 11.876 -11.069 16.225 1.00 25.81 101 THR A O 1
ATOM 804 N N . ILE A 1 102 ? 12.359 -9.716 17.931 1.00 27.05 102 ILE A N 1
ATOM 805 C CA . ILE A 1 102 ? 11.381 -8.664 17.588 1.00 27.05 102 ILE A CA 1
ATOM 806 C C . ILE A 1 102 ? 11.816 -7.871 16.343 1.00 27.05 102 ILE A C 1
ATOM 808 O O . ILE A 1 102 ? 10.992 -7.622 15.456 1.00 27.05 102 ILE A O 1
ATOM 812 N N . ILE A 1 103 ? 13.102 -7.514 16.241 1.00 31.22 103 ILE A N 1
ATOM 813 C CA . ILE A 1 103 ? 13.694 -6.796 15.096 1.00 31.22 103 ILE A CA 1
ATOM 814 C C . ILE A 1 103 ? 13.649 -7.660 13.827 1.00 31.22 103 ILE A C 1
ATOM 816 O O . ILE A 1 103 ? 13.401 -7.162 12.726 1.00 31.22 103 ILE A O 1
ATOM 820 N N . ASN A 1 104 ? 13.816 -8.977 13.967 1.00 35.12 104 ASN A N 1
ATOM 821 C CA . ASN A 1 104 ? 13.768 -9.895 12.835 1.00 35.12 104 ASN A CA 1
ATOM 822 C C . ASN A 1 104 ? 12.352 -10.096 12.257 1.00 35.12 104 ASN A C 1
ATOM 824 O O . ASN A 1 104 ? 12.246 -10.342 11.049 1.00 35.12 104 ASN A O 1
ATOM 828 N N . ASN A 1 105 ? 11.294 -9.889 13.057 1.00 33.34 105 ASN A N 1
ATOM 829 C CA . ASN A 1 105 ? 9.916 -10.316 12.760 1.00 33.34 105 ASN A CA 1
ATOM 830 C C . ASN A 1 105 ? 8.876 -9.192 12.518 1.00 33.34 105 ASN A C 1
ATOM 832 O O . ASN A 1 105 ? 7.697 -9.490 12.309 1.00 33.34 105 ASN A O 1
ATOM 836 N N . SER A 1 106 ? 9.259 -7.909 12.508 1.00 25.75 106 SER A N 1
ATOM 837 C CA . SER A 1 106 ? 8.322 -6.777 12.342 1.00 25.75 106 SER A CA 1
ATOM 838 C C . SER A 1 106 ? 8.547 -6.004 11.028 1.00 25.75 106 SER A C 1
ATOM 840 O O . SER A 1 106 ? 9.560 -5.342 10.831 1.00 25.75 106 SER A O 1
ATOM 842 N N . GLY A 1 107 ? 7.609 -6.108 10.075 1.00 36.03 107 GLY A N 1
ATOM 843 C CA . GLY A 1 107 ? 7.665 -5.396 8.785 1.00 36.03 107 GLY A CA 1
ATOM 844 C C . GLY A 1 107 ? 7.580 -3.867 8.917 1.00 36.03 107 GLY A C 1
ATOM 845 O O . GLY A 1 107 ? 7.058 -3.376 9.908 1.00 36.03 107 GLY A O 1
ATOM 846 N N . ALA A 1 108 ? 8.087 -3.143 7.903 1.00 33.47 108 ALA A N 1
ATOM 847 C CA . ALA A 1 108 ? 8.263 -1.676 7.791 1.00 33.47 108 ALA A CA 1
ATOM 848 C C . ALA A 1 108 ? 9.106 -1.014 8.904 1.00 33.47 108 ALA A C 1
ATOM 850 O O . ALA A 1 108 ? 10.051 -0.289 8.592 1.00 33.47 108 ALA A O 1
ATOM 851 N N . SER A 1 109 ? 8.864 -1.351 10.174 1.00 38.03 109 SER A N 1
ATOM 852 C CA . SER A 1 109 ? 9.714 -1.036 11.329 1.00 38.03 109 SER A CA 1
ATOM 853 C C . SER A 1 109 ? 11.159 -1.484 11.103 1.00 38.03 109 SER A C 1
ATOM 855 O O . SER A 1 109 ? 12.085 -0.772 11.477 1.00 38.03 109 SER A O 1
ATOM 857 N N . LYS A 1 110 ? 11.348 -2.630 10.427 1.00 41.41 110 LYS A N 1
ATOM 858 C CA . LYS A 1 110 ? 12.659 -3.152 10.027 1.00 41.41 110 LYS A CA 1
ATOM 859 C C . LYS A 1 110 ? 13.442 -2.162 9.166 1.00 41.41 110 LYS A C 1
ATOM 861 O O . LYS A 1 110 ? 14.607 -1.953 9.441 1.00 41.41 110 LYS A O 1
ATOM 866 N N . SER A 1 111 ? 12.835 -1.519 8.169 1.00 47.34 111 SER A N 1
ATOM 867 C CA . SER A 1 111 ? 13.578 -0.667 7.226 1.00 47.34 111 SER A CA 1
ATOM 868 C C . SER A 1 111 ? 14.056 0.640 7.858 1.00 47.34 111 SER A C 1
ATOM 870 O O . SER A 1 111 ? 15.206 1.018 7.663 1.00 47.34 111 SER A O 1
ATOM 872 N N . PHE A 1 112 ? 13.214 1.292 8.667 1.00 47.44 112 PHE A N 1
ATOM 873 C CA . PHE A 1 112 ? 13.610 2.507 9.385 1.00 47.44 112 PHE A CA 1
ATOM 874 C C . PHE A 1 112 ? 14.592 2.203 10.519 1.00 47.44 112 PHE A C 1
ATOM 876 O O . PHE A 1 112 ? 15.631 2.842 10.609 1.00 47.44 112 PHE A O 1
ATOM 883 N N . LEU A 1 113 ? 14.290 1.222 11.377 1.00 49.41 113 LEU A N 1
ATOM 884 C CA . LEU A 1 113 ? 15.118 0.932 12.548 1.00 49.41 113 LEU A CA 1
ATOM 885 C C . LEU A 1 113 ? 16.475 0.357 12.126 1.00 49.41 113 LEU A C 1
ATOM 887 O O . LEU A 1 113 ? 17.493 0.776 12.661 1.00 49.41 113 LEU A O 1
ATOM 891 N N . VAL A 1 114 ? 16.517 -0.527 11.121 1.00 51.72 114 VAL A N 1
ATOM 892 C CA . VAL A 1 114 ? 17.785 -1.030 10.564 1.00 51.72 114 VAL A CA 1
ATOM 893 C C . VAL A 1 114 ? 18.538 0.074 9.825 1.00 51.72 114 VAL A C 1
ATOM 895 O O . VAL A 1 114 ? 19.738 0.187 10.035 1.00 51.72 114 VAL A O 1
ATOM 898 N N . GLY A 1 115 ? 17.877 0.923 9.028 1.00 52.91 115 GLY A N 1
ATOM 899 C CA . GLY A 1 115 ? 18.536 2.063 8.372 1.00 52.91 115 GLY A CA 1
ATOM 900 C C . GLY A 1 115 ? 19.121 3.064 9.375 1.00 52.91 115 GLY A C 1
ATOM 901 O O . GLY A 1 115 ? 20.271 3.484 9.244 1.00 52.91 115 GLY A O 1
ATOM 902 N N . PHE A 1 116 ? 18.380 3.361 10.444 1.00 56.28 116 PHE A N 1
ATOM 903 C CA . PHE A 1 116 ? 18.819 4.219 11.543 1.00 56.28 116 PHE A CA 1
ATOM 904 C C . PHE A 1 116 ? 19.996 3.609 12.311 1.00 56.28 116 PHE A C 1
ATOM 906 O O . PHE A 1 116 ? 21.017 4.267 12.502 1.00 56.28 116 PHE A O 1
ATOM 913 N N . LEU A 1 117 ? 19.901 2.334 12.702 1.00 55.88 117 LEU A N 1
ATOM 914 C CA . LEU A 1 117 ? 20.991 1.634 13.387 1.00 55.88 117 LEU A CA 1
ATOM 915 C C . LEU A 1 117 ? 22.230 1.500 12.499 1.00 55.88 117 LEU A C 1
ATOM 917 O O . LEU A 1 117 ? 23.341 1.698 12.982 1.00 55.88 117 LEU A O 1
ATOM 921 N N . ASN A 1 118 ? 22.060 1.224 11.206 1.00 55.81 118 ASN A N 1
ATOM 922 C CA . ASN A 1 118 ? 23.161 1.195 10.250 1.00 55.81 118 ASN A CA 1
ATOM 923 C C . ASN A 1 118 ? 23.803 2.578 10.101 1.00 55.81 118 ASN A C 1
ATOM 925 O O . ASN A 1 118 ? 25.022 2.661 10.009 1.00 55.81 118 ASN A O 1
ATOM 929 N N . THR A 1 119 ? 23.017 3.658 10.128 1.00 57.50 119 THR A N 1
ATOM 930 C CA . THR A 1 119 ? 23.528 5.042 10.087 1.00 57.50 119 THR A CA 1
ATOM 931 C C . THR A 1 119 ? 24.382 5.353 11.302 1.00 57.50 119 THR A C 1
ATOM 933 O O . THR A 1 119 ? 25.475 5.895 11.153 1.00 57.50 119 THR A O 1
ATOM 936 N N . ILE A 1 120 ? 23.927 4.952 12.490 1.00 57.47 120 ILE A N 1
ATOM 937 C CA . ILE A 1 120 ? 24.698 5.082 13.728 1.00 57.47 120 ILE A CA 1
ATOM 938 C C . ILE A 1 120 ? 25.972 4.237 13.635 1.00 57.47 120 ILE A C 1
ATOM 940 O O . ILE A 1 120 ? 27.060 4.732 13.917 1.00 57.47 120 ILE A O 1
ATOM 944 N N . ASN A 1 121 ? 25.859 2.987 13.181 1.00 56.94 121 ASN A N 1
ATOM 945 C CA . ASN A 1 121 ? 26.988 2.068 13.088 1.00 56.94 121 ASN A CA 1
ATOM 946 C C . ASN A 1 121 ? 28.065 2.560 12.103 1.00 56.94 121 ASN A C 1
ATOM 948 O O . ASN A 1 121 ? 29.251 2.541 12.415 1.00 56.94 121 ASN A O 1
ATOM 952 N N . GLN A 1 122 ? 27.665 3.040 10.924 1.00 58.88 122 GLN A N 1
ATOM 953 C CA . GLN A 1 122 ? 28.596 3.554 9.917 1.00 58.88 122 GLN A CA 1
ATOM 954 C C . GLN A 1 122 ? 29.211 4.902 10.322 1.00 58.88 122 GLN A C 1
ATOM 956 O O . GLN A 1 122 ? 30.397 5.118 10.062 1.00 58.88 122 GLN A O 1
ATOM 961 N N . SER A 1 123 ? 28.442 5.762 11.003 1.00 55.78 123 SER A N 1
ATOM 962 C CA . SER A 1 123 ? 28.923 7.055 11.513 1.00 55.78 123 SER A CA 1
ATOM 963 C C . SER A 1 123 ? 29.958 6.885 12.616 1.00 55.78 123 SER A C 1
ATOM 965 O O . SER A 1 123 ? 30.979 7.562 12.599 1.00 55.78 123 SER A O 1
ATOM 967 N N . ILE A 1 124 ? 29.681 6.002 13.581 1.00 55.09 124 ILE A N 1
ATOM 968 C CA . ILE A 1 124 ? 30.484 5.872 14.802 1.00 55.09 124 ILE A CA 1
ATOM 969 C C . ILE A 1 124 ? 31.681 4.940 14.590 1.00 55.09 124 ILE A C 1
ATOM 971 O O . ILE A 1 124 ? 32.752 5.216 15.117 1.00 55.09 124 ILE A O 1
ATOM 975 N N . PHE A 1 125 ? 31.531 3.856 13.818 1.00 54.81 125 PHE A N 1
ATOM 976 C CA . PHE A 1 125 ? 32.535 2.783 13.783 1.00 54.81 125 PHE A CA 1
ATOM 977 C C . PHE A 1 125 ? 33.271 2.616 12.449 1.00 54.81 125 PHE A C 1
ATOM 979 O O . PHE A 1 125 ? 34.230 1.853 12.402 1.00 54.81 125 PHE A O 1
ATOM 986 N N . GLN A 1 126 ? 32.848 3.265 11.356 1.00 56.88 126 GLN A N 1
ATOM 987 C CA . GLN A 1 126 ? 33.450 3.026 10.030 1.00 56.88 126 GLN A CA 1
ATOM 988 C C . GLN A 1 126 ? 34.093 4.256 9.374 1.00 56.88 126 GLN A C 1
ATOM 990 O O . GLN A 1 126 ? 34.598 4.123 8.263 1.00 56.88 126 GLN A O 1
ATOM 995 N N . ASN A 1 127 ? 34.070 5.444 9.998 1.00 57.00 127 ASN A N 1
ATOM 996 C CA . ASN A 1 127 ? 34.553 6.712 9.410 1.00 57.00 127 ASN A CA 1
ATOM 997 C C . ASN A 1 127 ? 33.993 7.024 7.999 1.00 57.00 127 ASN A C 1
ATOM 999 O O . ASN A 1 127 ? 34.512 7.870 7.272 1.00 57.00 127 ASN A O 1
ATOM 1003 N N . LYS A 1 128 ? 32.881 6.387 7.604 1.00 62.50 128 LYS A N 1
ATOM 1004 C CA . LYS A 1 128 ? 32.192 6.602 6.323 1.00 62.50 128 LYS A CA 1
ATOM 1005 C C . LYS A 1 128 ? 31.116 7.673 6.484 1.00 62.50 128 LYS A C 1
ATOM 1007 O O . LYS A 1 128 ? 29.918 7.400 6.369 1.00 62.50 128 LYS A O 1
ATOM 1012 N N . PHE A 1 129 ? 31.545 8.901 6.774 1.00 60.12 129 PHE A N 1
ATOM 1013 C CA . PHE A 1 129 ? 30.647 10.033 7.037 1.00 60.12 129 PHE A CA 1
ATOM 1014 C C . PHE A 1 129 ? 29.666 10.295 5.880 1.00 60.12 129 PHE A C 1
ATOM 1016 O O . PHE A 1 129 ? 28.482 10.554 6.101 1.00 60.12 129 PHE A O 1
ATOM 1023 N N . LEU A 1 130 ? 30.133 10.154 4.637 1.00 57.19 130 LEU A N 1
ATOM 1024 C CA . LEU A 1 130 ? 29.334 10.407 3.437 1.00 57.19 130 LEU A CA 1
ATOM 1025 C C . LEU A 1 130 ? 28.210 9.364 3.269 1.00 57.19 130 LEU A C 1
ATOM 1027 O O . LEU A 1 130 ? 27.047 9.740 3.129 1.00 57.19 130 LEU A O 1
ATOM 1031 N N . ASN A 1 131 ? 28.514 8.069 3.412 1.00 56.97 131 ASN A N 1
ATOM 1032 C CA . ASN A 1 131 ? 27.506 6.995 3.372 1.00 56.97 131 ASN A CA 1
ATOM 1033 C C . ASN A 1 131 ? 26.499 7.124 4.522 1.00 56.97 131 ASN A C 1
ATOM 1035 O O . ASN A 1 131 ? 25.299 6.922 4.338 1.00 56.97 131 ASN A O 1
ATOM 1039 N N . SER A 1 132 ? 26.976 7.539 5.695 1.00 62.03 132 SER A N 1
ATOM 1040 C CA . SER A 1 132 ? 26.120 7.752 6.860 1.00 62.03 132 SER A CA 1
ATOM 1041 C C . SER A 1 132 ? 25.174 8.938 6.674 1.00 62.03 132 SER A C 1
ATOM 1043 O O . SER A 1 132 ? 24.003 8.859 7.035 1.00 62.03 132 SER A O 1
ATOM 1045 N N . THR A 1 133 ? 25.641 10.015 6.040 1.00 65.88 133 THR A N 1
ATOM 1046 C CA . THR A 1 133 ? 24.798 11.169 5.698 1.00 65.88 133 THR A CA 1
ATOM 1047 C C . THR A 1 133 ? 23.709 10.772 4.700 1.00 65.88 133 THR A C 1
ATOM 1049 O O . THR A 1 133 ? 22.535 11.080 4.910 1.00 65.88 133 THR A O 1
ATOM 1052 N N . ILE A 1 134 ? 24.070 10.024 3.650 1.00 62.78 134 ILE A N 1
ATOM 1053 C CA . ILE A 1 134 ? 23.112 9.532 2.649 1.00 62.78 134 ILE A CA 1
ATOM 1054 C C . ILE A 1 134 ? 22.060 8.619 3.302 1.00 62.78 134 ILE A C 1
ATOM 1056 O O . ILE A 1 134 ? 20.861 8.781 3.062 1.00 62.78 134 ILE A O 1
ATOM 1060 N N . MET A 1 135 ? 22.479 7.690 4.163 1.00 63.22 135 MET A N 1
ATOM 1061 C CA . MET A 1 135 ? 21.560 6.771 4.836 1.00 63.22 135 MET A CA 1
ATOM 1062 C C . MET A 1 135 ? 20.684 7.478 5.882 1.00 63.22 135 MET A C 1
ATOM 1064 O O . MET A 1 135 ? 19.507 7.137 6.023 1.00 63.22 135 MET A O 1
ATOM 1068 N N . GLY A 1 136 ? 21.201 8.518 6.542 1.00 69.31 136 GLY A N 1
ATOM 1069 C CA . GLY A 1 136 ? 20.424 9.400 7.413 1.00 69.31 136 GLY A CA 1
ATOM 1070 C C . GLY A 1 136 ? 19.295 10.113 6.661 1.00 69.31 136 GLY A C 1
ATOM 1071 O O . GLY A 1 136 ? 18.143 10.063 7.094 1.00 69.31 136 GLY A O 1
ATOM 1072 N N . ILE A 1 137 ? 19.588 10.695 5.492 1.00 72.81 137 ILE A N 1
ATOM 1073 C CA . ILE A 1 137 ? 18.575 11.327 4.626 1.00 72.81 137 ILE A CA 1
ATOM 1074 C C . ILE A 1 137 ? 17.536 10.296 4.163 1.00 72.81 137 ILE A C 1
ATOM 1076 O O . ILE A 1 137 ? 16.336 10.537 4.292 1.00 72.81 137 ILE A O 1
ATOM 1080 N N . ALA A 1 138 ? 17.971 9.129 3.677 1.00 63.97 138 ALA A N 1
ATOM 1081 C CA . ALA A 1 138 ? 17.066 8.059 3.250 1.00 63.97 138 ALA A CA 1
ATOM 1082 C C . ALA A 1 138 ? 16.134 7.605 4.390 1.00 63.97 138 ALA A C 1
ATOM 1084 O O . ALA A 1 138 ? 14.929 7.436 4.193 1.00 63.97 138 ALA A O 1
ATOM 1085 N N . THR A 1 139 ? 16.671 7.486 5.605 1.00 71.62 139 THR A N 1
ATOM 1086 C CA . THR A 1 139 ? 15.921 7.121 6.814 1.00 71.62 139 THR A CA 1
ATOM 1087 C C . THR A 1 139 ? 14.871 8.179 7.174 1.00 71.62 139 THR A C 1
ATOM 1089 O O . THR A 1 139 ? 13.727 7.832 7.480 1.00 71.62 139 THR A O 1
ATOM 1092 N N . LEU A 1 140 ? 15.211 9.469 7.083 1.00 78.62 140 LEU A N 1
ATOM 1093 C CA . LEU A 1 140 ? 14.265 10.570 7.299 1.00 78.62 140 LEU A CA 1
ATOM 1094 C C . LEU A 1 140 ? 13.157 10.599 6.237 1.00 78.62 140 LEU A C 1
ATOM 1096 O O . LEU A 1 140 ? 11.989 10.791 6.579 1.00 78.62 140 LEU A O 1
ATOM 1100 N N . LEU A 1 141 ? 13.490 10.348 4.967 1.00 76.75 141 LEU A N 1
ATOM 1101 C CA . LEU A 1 141 ? 12.503 10.243 3.887 1.00 76.75 141 LEU A CA 1
ATOM 1102 C C . LEU A 1 141 ? 11.525 9.084 4.127 1.00 76.75 141 LEU A C 1
ATOM 1104 O O . LEU A 1 141 ? 10.315 9.265 3.985 1.00 76.75 141 LEU A O 1
ATOM 1108 N N . MET A 1 142 ? 12.014 7.916 4.561 1.00 70.69 142 MET A N 1
ATOM 1109 C CA . MET A 1 142 ? 11.151 6.787 4.931 1.00 70.69 142 MET A CA 1
ATOM 1110 C C . MET A 1 142 ? 10.251 7.101 6.122 1.00 70.69 142 MET A C 1
ATOM 1112 O O . MET A 1 142 ? 9.085 6.710 6.123 1.00 70.69 142 MET A O 1
ATOM 1116 N N . LEU A 1 143 ? 10.775 7.804 7.129 1.00 79.25 143 LEU A N 1
ATOM 1117 C CA . LEU A 1 143 ? 9.980 8.242 8.271 1.00 79.25 143 LEU A CA 1
ATOM 1118 C C . LEU A 1 143 ? 8.862 9.185 7.817 1.00 79.25 143 LEU A C 1
ATOM 1120 O O . LEU A 1 143 ? 7.712 8.995 8.210 1.00 79.25 143 LEU A O 1
ATOM 1124 N N . GLY A 1 144 ? 9.180 10.144 6.944 1.00 84.25 144 GLY A N 1
ATOM 1125 C CA . GLY A 1 144 ? 8.198 11.028 6.322 1.00 84.25 144 GLY A CA 1
ATOM 1126 C C . GLY A 1 144 ? 7.131 10.252 5.548 1.00 84.25 144 GLY A C 1
ATOM 1127 O O . GLY A 1 144 ? 5.940 10.483 5.746 1.00 84.25 144 GLY A O 1
ATOM 1128 N N . PHE A 1 145 ? 7.530 9.271 4.737 1.00 80.69 145 PHE A N 1
ATOM 1129 C CA . PHE A 1 145 ? 6.599 8.405 4.010 1.00 80.69 145 PHE A CA 1
ATOM 1130 C C . PHE A 1 145 ? 5.699 7.587 4.952 1.00 80.69 145 PHE A C 1
ATOM 1132 O O . PHE A 1 145 ? 4.482 7.534 4.773 1.00 80.69 145 PHE A O 1
ATOM 1139 N N . TRP A 1 146 ? 6.256 6.982 6.001 1.00 80.12 146 TRP A N 1
ATOM 1140 C CA . TRP A 1 146 ? 5.472 6.222 6.977 1.00 80.12 146 TRP A CA 1
ATOM 1141 C C . TRP A 1 146 ? 4.481 7.119 7.744 1.00 80.12 146 TRP A C 1
ATOM 1143 O O . TRP A 1 146 ? 3.305 6.771 7.886 1.00 80.12 146 TRP A O 1
ATOM 1153 N N . LEU A 1 147 ? 4.916 8.310 8.173 1.00 85.62 147 LEU A N 1
ATOM 1154 C CA . LEU A 1 147 ? 4.084 9.280 8.894 1.00 85.62 147 LEU A CA 1
ATOM 1155 C C . LEU A 1 147 ? 2.972 9.873 8.027 1.00 85.62 147 LEU A C 1
ATOM 1157 O O . LEU A 1 147 ? 1.813 9.881 8.442 1.00 85.62 147 LEU A O 1
ATOM 1161 N N . PHE A 1 148 ? 3.319 10.370 6.841 1.00 90.12 148 PHE A N 1
ATOM 1162 C CA . PHE A 1 148 ? 2.430 11.190 6.021 1.00 90.12 148 PHE A CA 1
ATOM 1163 C C . PHE A 1 148 ? 1.754 10.433 4.886 1.00 90.12 148 PHE A C 1
ATOM 1165 O O . PHE A 1 148 ? 0.850 10.998 4.281 1.00 90.12 148 PHE A O 1
ATOM 1172 N N . VAL A 1 149 ? 2.134 9.182 4.606 1.00 84.69 149 VAL A N 1
ATOM 1173 C CA . VAL A 1 149 ? 1.482 8.329 3.597 1.00 84.69 149 VAL A CA 1
ATOM 1174 C C . VAL A 1 149 ? 0.856 7.104 4.246 1.00 84.69 149 VAL A C 1
ATOM 1176 O O . VAL A 1 149 ? -0.365 6.967 4.247 1.00 84.69 149 VAL A O 1
ATOM 1179 N N . GLN A 1 150 ? 1.656 6.229 4.856 1.00 82.31 150 GLN A N 1
ATOM 1180 C CA . GLN A 1 150 ? 1.157 4.936 5.345 1.00 82.31 150 GLN A CA 1
ATOM 1181 C C . GLN A 1 150 ? 0.111 5.100 6.458 1.00 82.31 150 GLN A C 1
ATOM 1183 O O . GLN A 1 150 ? -0.994 4.566 6.353 1.00 82.31 150 GLN A O 1
ATOM 1188 N N . ASN A 1 151 ? 0.418 5.886 7.495 1.00 88.12 151 ASN A N 1
ATOM 1189 C CA . ASN A 1 151 ? -0.514 6.131 8.599 1.00 88.12 151 ASN A CA 1
ATOM 1190 C C . ASN A 1 151 ? -1.780 6.882 8.160 1.00 88.12 151 ASN A C 1
ATOM 1192 O O . ASN A 1 151 ? -2.862 6.620 8.687 1.00 88.12 151 ASN A O 1
ATOM 1196 N N . ILE A 1 152 ? -1.661 7.776 7.179 1.00 91.44 152 ILE A N 1
ATOM 1197 C CA . ILE A 1 152 ? -2.791 8.545 6.654 1.00 91.44 152 ILE A CA 1
ATOM 1198 C C . ILE A 1 152 ? -3.735 7.651 5.846 1.00 91.44 152 ILE A C 1
ATOM 1200 O O . ILE A 1 152 ? -4.946 7.686 6.066 1.00 91.44 152 ILE A O 1
ATOM 1204 N N . LEU A 1 153 ? -3.194 6.779 4.990 1.00 89.06 153 LEU A N 1
ATOM 1205 C CA . LEU A 1 153 ? -3.985 5.812 4.226 1.00 89.06 153 LEU A CA 1
ATOM 1206 C C . LEU A 1 153 ? -4.712 4.801 5.120 1.00 89.06 153 LEU A C 1
ATOM 1208 O O . LEU A 1 153 ? -5.801 4.366 4.761 1.00 89.06 153 LEU A O 1
ATOM 1212 N N . ILE A 1 154 ? -4.171 4.453 6.295 1.00 89.19 154 ILE A N 1
ATOM 1213 C CA . ILE A 1 154 ? -4.880 3.611 7.277 1.00 89.19 154 ILE A CA 1
ATOM 1214 C C . ILE A 1 154 ? -6.146 4.316 7.792 1.00 89.19 154 ILE A C 1
ATOM 1216 O O . ILE A 1 154 ? -7.199 3.690 7.898 1.00 89.19 154 ILE A O 1
ATOM 1220 N N . VAL A 1 155 ? -6.078 5.616 8.091 1.00 93.81 155 VAL A N 1
ATOM 1221 C CA . VAL A 1 155 ? -7.257 6.394 8.522 1.00 93.81 155 VAL A CA 1
ATOM 1222 C C . VAL A 1 155 ? -8.235 6.585 7.360 1.00 93.81 155 VAL A C 1
ATOM 1224 O O . VAL A 1 155 ? -9.441 6.420 7.531 1.00 93.81 155 VAL A O 1
ATOM 1227 N N . GLY A 1 156 ? -7.730 6.829 6.150 1.00 92.81 156 GLY A N 1
ATOM 1228 C CA . GLY A 1 156 ? -8.549 6.860 4.938 1.00 92.81 156 GLY A CA 1
ATOM 1229 C C . GLY A 1 156 ? -9.257 5.531 4.648 1.00 92.81 156 GLY A C 1
ATOM 1230 O O . GLY A 1 156 ? -10.427 5.521 4.272 1.00 92.81 156 GLY A O 1
ATOM 1231 N N . GLN A 1 157 ? -8.593 4.396 4.887 1.00 92.00 157 GLN A N 1
ATOM 1232 C CA . GLN A 1 157 ? -9.217 3.074 4.821 1.00 92.00 157 GLN A CA 1
ATOM 1233 C C . GLN A 1 157 ? -10.378 2.974 5.808 1.00 92.00 157 GLN A C 1
ATOM 1235 O O . GLN A 1 157 ? -11.456 2.519 5.435 1.00 92.00 157 GLN A O 1
ATOM 1240 N N . CYS A 1 158 ? -10.183 3.416 7.054 1.00 94.12 158 CYS A N 1
ATOM 1241 C CA . CYS A 1 158 ? -11.256 3.463 8.042 1.00 94.12 158 CYS A CA 1
ATOM 1242 C C . CYS A 1 158 ? -12.429 4.325 7.560 1.00 94.12 158 CYS A C 1
ATOM 1244 O O . CYS A 1 158 ? -13.563 3.874 7.697 1.00 94.12 158 CYS A O 1
ATOM 1246 N N . ARG A 1 159 ? -12.181 5.482 6.923 1.00 93.50 159 ARG A N 1
ATOM 1247 C CA . ARG A 1 159 ? -13.244 6.320 6.334 1.00 93.50 159 ARG A CA 1
ATOM 1248 C C . ARG A 1 159 ? -14.032 5.569 5.260 1.00 93.50 159 ARG A C 1
ATOM 1250 O O . ARG A 1 159 ? -15.257 5.533 5.313 1.00 93.50 159 ARG A O 1
ATOM 1257 N N . PHE A 1 160 ? -13.341 4.914 4.328 1.00 93.44 160 PHE A N 1
ATOM 1258 C CA . PHE A 1 160 ? -13.990 4.077 3.317 1.00 93.44 160 PHE A CA 1
ATOM 1259 C C . PHE A 1 160 ? -14.852 2.972 3.956 1.00 93.44 160 PHE A C 1
ATOM 1261 O O . PHE A 1 160 ? -15.997 2.766 3.561 1.00 93.44 160 PHE A O 1
ATOM 1268 N N . LEU A 1 161 ? -14.320 2.276 4.967 1.00 93.06 161 LEU A N 1
ATOM 1269 C CA . LEU A 1 161 ? -14.991 1.151 5.624 1.00 93.06 161 LEU A CA 1
ATOM 1270 C C . LEU A 1 161 ? -16.249 1.561 6.403 1.00 93.06 161 LEU A C 1
ATOM 1272 O O . LEU A 1 161 ? -17.211 0.789 6.431 1.00 93.06 161 LEU A O 1
ATOM 1276 N N . ILE A 1 162 ? -16.243 2.722 7.066 1.00 92.38 162 ILE A N 1
ATOM 1277 C CA . ILE A 1 162 ? -17.411 3.207 7.821 1.00 92.38 162 ILE A CA 1
ATOM 1278 C C . ILE A 1 162 ? -18.494 3.747 6.890 1.00 92.38 162 ILE A C 1
ATOM 1280 O O . ILE A 1 162 ? -19.668 3.472 7.113 1.00 92.38 162 ILE A O 1
ATOM 1284 N N . GLU A 1 163 ? -18.120 4.420 5.798 1.00 91.94 163 GLU A N 1
ATOM 1285 C CA . GLU A 1 163 ? -19.084 4.875 4.793 1.00 91.94 163 GLU A CA 1
ATOM 1286 C C . GLU A 1 163 ? -19.741 3.691 4.069 1.00 91.94 163 GLU A C 1
ATOM 1288 O O . GLU A 1 163 ? -20.959 3.668 3.911 1.00 91.94 163 GLU A O 1
ATOM 1293 N N . ASN A 1 164 ? -18.982 2.655 3.697 1.00 91.44 164 ASN A N 1
ATOM 1294 C CA . ASN A 1 164 ? -19.528 1.521 2.937 1.00 91.44 164 ASN A CA 1
ATOM 1295 C C . ASN A 1 164 ? -20.587 0.703 3.706 1.00 91.44 164 ASN A C 1
ATOM 1297 O O . ASN A 1 164 ? -21.371 -0.046 3.114 1.00 91.44 164 ASN A O 1
ATOM 1301 N N . LYS A 1 165 ? -20.650 0.843 5.038 1.00 88.31 165 LYS A N 1
ATOM 1302 C CA . LYS A 1 165 ? -21.713 0.216 5.832 1.00 88.31 165 LYS A CA 1
ATOM 1303 C C . LYS A 1 165 ? -23.095 0.709 5.392 1.00 88.31 165 LYS A C 1
ATOM 1305 O O . LYS A 1 165 ? -23.983 -0.121 5.178 1.00 88.31 165 LYS A O 1
ATOM 1310 N N . CYS A 1 166 ? -23.260 2.020 5.232 1.00 86.19 166 CYS A N 1
ATOM 1311 C CA . CYS A 1 166 ? -24.543 2.633 4.878 1.00 86.19 166 CYS A CA 1
ATOM 1312 C C . CYS A 1 166 ? -24.659 2.976 3.389 1.00 86.19 166 CYS A C 1
ATOM 1314 O O . CYS A 1 166 ? -25.765 2.994 2.861 1.00 86.19 166 CYS A O 1
ATOM 1316 N N . TYR A 1 167 ? -23.539 3.179 2.695 1.00 88.06 167 TYR A N 1
ATOM 1317 C CA . TYR A 1 167 ? -23.520 3.626 1.305 1.00 88.06 167 TYR A CA 1
ATOM 1318 C C . TYR A 1 167 ? -23.056 2.510 0.369 1.00 88.06 167 TYR A C 1
ATOM 1320 O O . TYR A 1 167 ? -21.956 1.973 0.495 1.00 88.06 167 TYR A O 1
ATOM 1328 N N . SER A 1 168 ? -23.911 2.144 -0.587 1.00 81.44 168 SER A N 1
ATOM 1329 C CA . SER A 1 168 ? -23.654 1.033 -1.502 1.00 81.44 168 SER A CA 1
ATOM 1330 C C . SER A 1 168 ? -22.738 1.383 -2.670 1.00 81.44 168 SER A C 1
ATOM 1332 O O . SER A 1 168 ? -22.362 0.469 -3.379 1.00 81.44 168 SER A O 1
ATOM 1334 N N . GLU A 1 169 ? -22.365 2.640 -2.903 1.00 84.12 169 GLU A N 1
ATOM 1335 C CA . GLU A 1 169 ? -21.500 3.031 -4.032 1.00 84.12 169 GLU A CA 1
ATOM 1336 C C . GLU A 1 169 ? -20.264 3.831 -3.581 1.00 84.12 169 GLU A C 1
ATOM 1338 O O . GLU A 1 169 ? -19.727 4.637 -4.336 1.00 84.12 169 GLU A O 1
ATOM 1343 N N . THR A 1 170 ? -19.771 3.597 -2.356 1.00 86.31 170 THR A N 1
ATOM 1344 C CA . THR A 1 170 ? -18.594 4.303 -1.821 1.00 86.31 170 THR A CA 1
ATOM 1345 C C . THR A 1 170 ? -17.387 4.191 -2.751 1.00 86.31 170 THR A C 1
ATOM 1347 O O . THR A 1 170 ? -16.904 3.100 -3.068 1.00 86.31 170 THR A O 1
ATOM 1350 N N . LYS A 1 171 ? -16.860 5.348 -3.143 1.00 84.38 171 LYS A N 1
ATOM 1351 C CA . LYS A 1 171 ? -15.713 5.460 -4.042 1.00 84.38 171 LYS A CA 1
ATOM 1352 C C . LYS A 1 171 ? -14.395 5.095 -3.350 1.00 84.38 171 LYS A C 1
ATOM 1354 O O . LYS A 1 171 ? -14.226 5.261 -2.145 1.00 84.38 171 LYS A O 1
ATOM 1359 N N . ILE A 1 172 ? -13.431 4.612 -4.132 1.00 82.94 172 ILE A N 1
ATOM 1360 C CA . ILE A 1 172 ? -12.106 4.188 -3.642 1.00 82.94 172 ILE A CA 1
ATOM 1361 C C . ILE A 1 172 ? -11.256 5.390 -3.198 1.00 82.94 172 ILE A C 1
ATOM 1363 O O . ILE A 1 172 ? -10.449 5.282 -2.278 1.00 82.94 172 ILE A O 1
ATOM 1367 N N . ASP A 1 173 ? -11.469 6.559 -3.800 1.00 81.69 173 ASP A N 1
ATOM 1368 C CA . ASP A 1 173 ? -10.753 7.803 -3.498 1.00 81.69 173 ASP A CA 1
ATOM 1369 C C . ASP A 1 173 ? -10.986 8.325 -2.065 1.00 81.69 173 ASP A C 1
ATOM 1371 O O . ASP A 1 173 ? -10.228 9.174 -1.594 1.00 81.69 173 ASP A O 1
ATOM 1375 N N . ARG A 1 174 ? -11.968 7.776 -1.331 1.00 86.56 174 ARG A N 1
ATOM 1376 C CA . ARG A 1 174 ? -12.184 8.043 0.102 1.00 86.56 174 ARG A CA 1
ATOM 1377 C C . ARG A 1 174 ? -10.973 7.687 0.966 1.00 86.56 174 ARG A C 1
ATOM 1379 O O . ARG A 1 174 ? -10.811 8.267 2.035 1.00 86.56 174 ARG A O 1
ATOM 1386 N N . ILE A 1 175 ? -10.055 6.838 0.491 1.00 87.94 175 ILE A N 1
ATOM 1387 C CA . ILE A 1 175 ? -8.772 6.604 1.179 1.00 87.94 175 ILE A CA 1
ATOM 1388 C C . ILE A 1 175 ? -7.893 7.863 1.272 1.00 87.94 175 ILE A C 1
ATOM 1390 O O . ILE A 1 175 ? -6.992 7.921 2.104 1.00 87.94 175 ILE A O 1
ATOM 1394 N N . LEU A 1 176 ? -8.155 8.879 0.444 1.00 87.19 176 LEU A N 1
ATOM 1395 C CA . LEU A 1 176 ? -7.457 10.166 0.452 1.00 87.19 176 LEU A CA 1
ATOM 1396 C C . LEU A 1 176 ? -8.191 11.241 1.267 1.00 87.19 176 LEU A C 1
ATOM 1398 O O . LEU A 1 176 ? -7.760 12.392 1.279 1.00 87.19 176 LEU A O 1
ATOM 1402 N N . PHE A 1 177 ? -9.277 10.880 1.958 1.00 88.31 177 PHE A N 1
ATOM 1403 C CA . PHE A 1 177 ? -10.122 11.784 2.744 1.00 88.31 177 PHE A CA 1
ATOM 1404 C C . PHE A 1 177 ? -9.324 12.749 3.631 1.00 88.31 177 PHE A C 1
ATOM 1406 O O . PHE A 1 177 ? -9.531 13.957 3.579 1.00 88.31 177 PHE A O 1
ATOM 1413 N N . VAL A 1 178 ? -8.352 12.239 4.390 1.00 90.25 178 VAL A N 1
ATOM 1414 C CA . VAL A 1 178 ? -7.577 13.052 5.341 1.00 90.25 178 VAL A CA 1
ATOM 1415 C C . VAL A 1 178 ? -6.807 14.184 4.648 1.00 90.25 178 VAL A C 1
ATOM 1417 O O . VAL A 1 178 ? -6.723 15.285 5.192 1.00 90.25 178 VAL A O 1
ATOM 1420 N N . TYR A 1 179 ? -6.303 13.953 3.430 1.00 87.81 179 TYR A N 1
ATOM 1421 C CA . TYR A 1 179 ? -5.620 14.988 2.649 1.00 87.81 179 TYR A CA 1
ATOM 1422 C C . TYR A 1 179 ? -6.576 16.084 2.157 1.00 87.81 179 TYR A C 1
ATOM 1424 O O . TYR A 1 179 ? -6.144 17.209 1.931 1.00 87.81 179 TYR A O 1
ATOM 1432 N N . ARG A 1 180 ? -7.873 15.783 2.003 1.00 85.06 180 ARG A N 1
ATOM 1433 C CA . ARG A 1 180 ? -8.896 16.737 1.531 1.00 85.06 180 ARG A CA 1
ATOM 1434 C C . ARG A 1 180 ? -9.413 17.659 2.631 1.00 85.06 180 ARG A C 1
ATOM 1436 O O . ARG A 1 180 ? -9.877 18.759 2.336 1.00 85.06 180 ARG A O 1
ATOM 1443 N N . VAL A 1 181 ? -9.323 17.208 3.882 1.00 86.00 181 VAL A N 1
ATOM 1444 C CA . VAL A 1 181 ? -9.781 17.935 5.078 1.00 86.00 181 VAL A CA 1
ATOM 1445 C C . VAL A 1 181 ? -8.704 18.882 5.630 1.00 86.00 181 VAL A C 1
ATOM 1447 O O . VAL A 1 181 ? -8.995 19.697 6.499 1.00 86.00 181 VAL A O 1
ATOM 1450 N N . ASP A 1 182 ? -7.470 18.832 5.108 1.00 84.56 182 ASP A N 1
ATOM 1451 C CA . ASP A 1 182 ? -6.358 19.701 5.537 1.00 84.56 182 ASP A CA 1
ATOM 1452 C C . ASP A 1 182 ? -5.993 19.516 7.031 1.00 84.56 182 ASP A C 1
ATOM 1454 O O . ASP A 1 182 ? -5.625 20.441 7.752 1.00 84.56 182 ASP A O 1
ATOM 1458 N N . LYS A 1 183 ? -6.122 18.275 7.529 1.00 91.00 183 LYS A N 1
ATOM 1459 C CA . LYS A 1 183 ? -5.779 17.872 8.914 1.00 91.00 183 LYS A CA 1
ATOM 1460 C C . LYS A 1 183 ? -4.707 16.786 8.968 1.00 91.00 183 LYS A C 1
ATOM 1462 O O . LYS A 1 183 ? -4.534 16.116 9.986 1.00 91.00 183 LYS A O 1
ATOM 1467 N N . THR A 1 184 ? -3.950 16.634 7.883 1.00 92.62 184 THR A N 1
ATOM 1468 C CA . THR A 1 184 ? -2.910 15.610 7.720 1.00 92.62 184 THR A CA 1
ATOM 1469 C C . THR A 1 184 ? -1.893 15.624 8.860 1.00 92.62 184 THR A C 1
ATOM 1471 O O . THR A 1 184 ? -1.556 14.564 9.377 1.00 92.62 184 THR A O 1
ATOM 1474 N N . LEU A 1 185 ? -1.445 16.807 9.304 1.00 94.62 185 LEU A N 1
ATOM 1475 C CA . LEU A 1 185 ? -0.471 16.931 10.396 1.00 94.62 185 LEU A CA 1
ATOM 1476 C C . LEU A 1 185 ? -1.021 16.411 11.731 1.00 94.62 185 L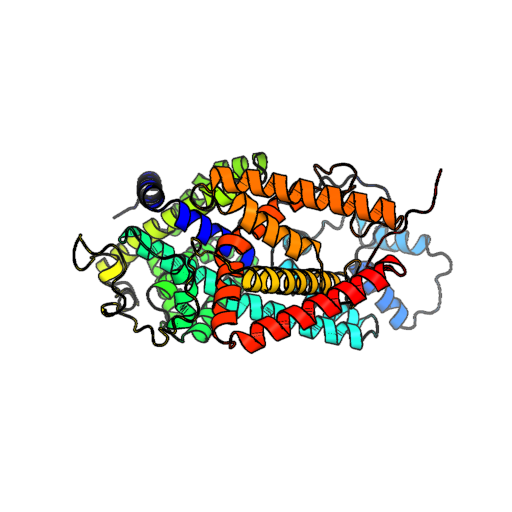EU A C 1
ATOM 1478 O O . LEU A 1 185 ? -0.334 15.654 12.416 1.00 94.62 185 LEU A O 1
ATOM 1482 N N . ASN A 1 186 ? -2.262 16.769 12.082 1.00 95.81 186 ASN A N 1
ATOM 1483 C CA . ASN A 1 186 ? -2.889 16.312 13.325 1.00 95.81 186 ASN A CA 1
ATOM 1484 C C . ASN A 1 186 ? -3.079 14.789 13.311 1.00 95.81 186 ASN A C 1
ATOM 1486 O O . ASN A 1 186 ? -2.673 14.092 14.240 1.00 95.81 186 ASN A O 1
ATOM 1490 N N . VAL A 1 187 ? -3.617 14.252 12.212 1.00 96.19 187 VAL A N 1
ATOM 1491 C CA . VAL A 1 187 ? -3.826 12.808 12.049 1.00 96.19 187 VAL A CA 1
ATOM 1492 C C . VAL A 1 187 ? -2.496 12.045 12.085 1.00 96.19 187 VAL A C 1
ATOM 1494 O O . VAL A 1 187 ? -2.395 11.040 12.794 1.00 96.19 187 VAL A O 1
ATOM 1497 N N . ALA A 1 188 ? -1.460 12.531 11.391 1.00 95.44 188 ALA A N 1
ATOM 1498 C CA . ALA A 1 188 ? -0.120 11.941 11.417 1.00 95.44 188 ALA A CA 1
ATOM 1499 C C . ALA A 1 188 ? 0.457 11.922 12.840 1.00 95.44 188 ALA A C 1
ATOM 1501 O O . ALA A 1 188 ? 0.947 10.885 13.289 1.00 95.44 188 ALA A O 1
ATOM 1502 N N . TYR A 1 189 ? 0.348 13.034 13.573 1.00 96.75 189 TYR A N 1
ATOM 1503 C CA . TYR A 1 189 ? 0.821 13.146 14.952 1.00 96.75 189 TYR A CA 1
ATOM 1504 C C . TYR A 1 189 ? 0.110 12.163 15.892 1.00 96.75 189 TYR A C 1
ATOM 1506 O O . TYR A 1 189 ? 0.762 11.441 16.647 1.00 96.75 189 TYR A O 1
ATOM 1514 N N . ILE A 1 190 ? -1.220 12.061 15.820 1.00 97.25 190 ILE A N 1
ATOM 1515 C CA . ILE A 1 190 ? -1.988 11.149 16.680 1.00 97.25 190 ILE A CA 1
ATOM 1516 C C . ILE A 1 190 ? -1.662 9.686 16.353 1.00 97.25 190 ILE A C 1
ATOM 1518 O O . ILE A 1 190 ? -1.472 8.877 17.267 1.00 97.25 190 ILE A O 1
ATOM 1522 N N . MET A 1 191 ? -1.544 9.341 15.068 1.00 93.38 191 MET A N 1
ATOM 1523 C CA . MET A 1 191 ? -1.151 7.999 14.626 1.00 93.38 191 MET A CA 1
ATOM 1524 C C . MET A 1 191 ? 0.285 7.649 15.041 1.00 93.38 191 MET A C 1
ATOM 1526 O O . MET A 1 191 ? 0.529 6.529 15.497 1.00 93.38 191 MET A O 1
ATOM 1530 N N . PHE A 1 192 ? 1.211 8.608 14.980 1.00 93.12 192 PHE A N 1
ATOM 1531 C CA . PHE A 1 192 ? 2.568 8.460 15.506 1.00 93.12 192 PHE A CA 1
ATOM 1532 C C . PHE A 1 192 ? 2.568 8.212 17.014 1.00 93.12 192 PHE A C 1
ATOM 1534 O O . PHE A 1 192 ? 3.140 7.225 17.476 1.00 93.12 192 PHE A O 1
ATOM 1541 N N . CYS A 1 193 ? 1.867 9.043 17.790 1.00 94.31 193 CYS A N 1
ATOM 1542 C CA . CYS A 1 193 ? 1.737 8.845 19.231 1.00 94.31 193 CYS A CA 1
ATOM 1543 C C . CYS A 1 193 ? 1.124 7.481 19.555 1.00 94.31 193 CYS A C 1
ATOM 1545 O O . CYS A 1 193 ? 1.569 6.817 20.487 1.00 94.31 193 CYS A O 1
ATOM 1547 N N . ARG A 1 194 ? 0.129 7.024 18.783 1.00 92.25 194 ARG A N 1
ATOM 1548 C CA . ARG A 1 194 ? -0.472 5.691 18.948 1.00 92.25 194 ARG A CA 1
ATOM 1549 C C . ARG A 1 194 ? 0.567 4.598 18.742 1.00 92.25 194 ARG A C 1
ATOM 1551 O O . ARG A 1 194 ? 0.608 3.655 19.531 1.00 92.25 194 ARG A O 1
ATOM 1558 N N . TYR A 1 195 ? 1.400 4.724 17.712 1.00 86.31 195 TYR A N 1
ATOM 1559 C CA . TYR A 1 195 ? 2.492 3.792 17.461 1.00 86.31 195 TYR A CA 1
ATOM 1560 C C . TYR A 1 195 ? 3.502 3.779 18.616 1.00 86.31 195 TYR A C 1
ATOM 1562 O O . TYR A 1 195 ? 3.752 2.715 19.179 1.00 86.31 195 TYR A O 1
ATOM 1570 N N . VAL A 1 196 ? 4.004 4.946 19.034 1.00 86.56 196 VAL A N 1
ATOM 1571 C CA . VAL A 1 196 ? 4.961 5.074 20.148 1.00 86.56 196 VAL A CA 1
ATOM 1572 C C . VAL A 1 196 ? 4.384 4.497 21.439 1.00 86.56 196 VAL A C 1
ATOM 1574 O O . VAL A 1 196 ? 5.025 3.671 22.081 1.00 86.56 196 VAL A O 1
ATOM 1577 N N . CYS A 1 197 ? 3.151 4.859 21.801 1.00 87.00 197 CYS A N 1
ATOM 1578 C CA . CYS A 1 197 ? 2.501 4.319 22.990 1.00 87.00 197 CYS A CA 1
ATOM 1579 C C . CYS A 1 197 ? 2.362 2.796 22.919 1.00 87.00 197 CYS A C 1
ATOM 1581 O O . CYS A 1 197 ? 2.641 2.129 23.908 1.00 87.00 197 CYS A O 1
ATOM 1583 N N . ASN A 1 198 ? 1.960 2.232 21.775 1.00 82.56 198 ASN A N 1
ATOM 1584 C CA . ASN A 1 198 ? 1.898 0.779 21.617 1.00 82.56 198 ASN A CA 1
ATOM 1585 C C . ASN A 1 198 ? 3.268 0.137 21.860 1.00 82.56 198 ASN A C 1
ATOM 1587 O O . ASN A 1 198 ? 3.351 -0.783 22.667 1.00 82.56 198 ASN A O 1
ATOM 1591 N N . VAL A 1 199 ? 4.330 0.642 21.220 1.00 79.38 199 VAL A N 1
ATOM 1592 C CA . VAL A 1 199 ? 5.703 0.134 21.396 1.00 79.38 199 VAL A CA 1
ATOM 1593 C C . VAL A 1 199 ? 6.118 0.170 22.868 1.00 79.38 199 VAL A C 1
ATOM 1595 O O . VAL A 1 199 ? 6.554 -0.849 23.397 1.00 79.38 199 VAL A O 1
ATOM 1598 N N . LEU A 1 200 ? 5.910 1.300 23.550 1.00 85.19 200 LEU A N 1
ATOM 1599 C CA . LEU A 1 200 ? 6.227 1.447 24.973 1.00 85.19 200 LEU A CA 1
ATOM 1600 C C . LEU A 1 200 ? 5.440 0.459 25.842 1.00 85.19 200 LEU A C 1
ATOM 1602 O O . LEU A 1 200 ? 5.997 -0.147 26.752 1.00 85.19 200 LEU A O 1
ATOM 1606 N N . TRP A 1 201 ? 4.157 0.242 25.549 1.00 85.44 201 TRP A N 1
ATOM 1607 C CA . TRP A 1 201 ? 3.350 -0.712 26.304 1.00 85.44 201 TRP A CA 1
ATOM 1608 C C . TRP A 1 201 ? 3.765 -2.161 26.063 1.00 85.44 201 TRP A C 1
ATOM 1610 O O . TRP A 1 201 ? 3.719 -2.959 27.001 1.00 85.44 201 TRP A O 1
ATOM 1620 N N . PHE A 1 202 ? 4.217 -2.510 24.858 1.00 79.62 202 PHE A N 1
ATOM 1621 C CA . PHE A 1 202 ? 4.728 -3.851 24.573 1.00 79.62 202 PHE A CA 1
ATOM 1622 C C . PHE A 1 202 ? 5.984 -4.205 25.383 1.00 79.62 202 PHE A C 1
ATOM 1624 O O . PHE A 1 202 ? 6.209 -5.390 25.612 1.00 79.62 202 PHE A O 1
ATOM 1631 N N . LEU A 1 203 ? 6.714 -3.223 25.932 1.00 80.31 203 LEU A N 1
ATOM 1632 C CA . LEU A 1 203 ? 7.801 -3.474 26.894 1.00 80.31 203 LEU A CA 1
ATOM 1633 C C . LEU A 1 203 ? 7.305 -4.109 28.205 1.00 80.31 203 LEU A C 1
ATOM 1635 O O . LEU A 1 203 ? 8.054 -4.809 28.874 1.00 80.31 203 LEU A O 1
ATOM 1639 N N . THR A 1 204 ? 6.036 -3.901 28.563 1.00 84.88 204 THR A N 1
ATOM 1640 C CA . THR A 1 204 ? 5.429 -4.438 29.797 1.00 84.88 204 THR A CA 1
ATOM 1641 C C . THR A 1 204 ? 4.668 -5.752 29.583 1.00 84.88 204 THR A C 1
ATOM 1643 O O . THR A 1 204 ? 4.041 -6.240 30.519 1.00 84.88 204 THR A O 1
ATOM 1646 N N . VAL A 1 205 ? 4.684 -6.309 28.359 1.00 76.12 205 VAL A N 1
ATOM 1647 C CA . VAL A 1 205 ? 3.923 -7.484 27.873 1.00 76.12 205 VAL A CA 1
ATOM 1648 C C . VAL A 1 205 ? 2.410 -7.396 28.139 1.00 76.12 205 VAL A C 1
ATOM 1650 O O . VAL A 1 205 ? 1.636 -7.182 27.205 1.00 76.12 205 VAL A O 1
ATOM 1653 N N . ALA A 1 206 ? 1.970 -7.496 29.397 1.00 78.94 206 ALA A N 1
ATOM 1654 C CA . ALA A 1 206 ? 0.578 -7.372 29.830 1.00 78.94 206 ALA A CA 1
ATOM 1655 C C . ALA A 1 206 ? -0.041 -6.013 29.456 1.00 78.94 206 ALA A C 1
ATOM 1657 O O . ALA A 1 206 ? -1.155 -5.960 28.923 1.00 78.94 206 ALA A O 1
ATOM 1658 N N . GLY A 1 207 ? 0.689 -4.910 29.663 1.00 81.62 207 GLY A N 1
ATOM 1659 C CA . GLY A 1 207 ? 0.231 -3.582 29.250 1.00 81.62 207 GLY A CA 1
ATOM 1660 C C . GLY A 1 207 ? 0.110 -3.458 27.730 1.00 81.62 207 GLY A C 1
ATOM 1661 O O . GLY A 1 207 ? -0.837 -2.836 27.248 1.00 81.62 207 GLY A O 1
ATOM 1662 N N . GLY A 1 208 ? 0.994 -4.126 26.980 1.00 82.25 208 GLY A N 1
ATOM 1663 C CA . GLY A 1 208 ? 0.984 -4.187 25.516 1.00 82.25 208 GLY A CA 1
ATOM 1664 C C . GLY A 1 208 ? -0.341 -4.704 24.973 1.00 82.25 208 GLY A C 1
ATOM 1665 O O . GLY A 1 208 ? -1.009 -4.005 24.213 1.00 82.25 208 GLY A O 1
ATOM 1666 N N . PHE A 1 209 ? -0.787 -5.873 25.442 1.00 85.06 209 PHE A N 1
ATOM 1667 C CA . PHE A 1 209 ? -2.077 -6.440 25.038 1.00 85.06 209 PHE A CA 1
ATOM 1668 C C . PHE A 1 209 ? -3.253 -5.529 25.405 1.00 85.06 209 PHE A C 1
ATOM 1670 O O . PHE A 1 209 ? -4.095 -5.226 24.559 1.00 85.06 209 PHE A O 1
ATOM 1677 N N . ILE A 1 210 ? -3.316 -5.042 26.647 1.00 89.19 210 ILE A N 1
ATOM 1678 C CA . ILE A 1 210 ? -4.443 -4.219 27.114 1.00 89.19 210 ILE A CA 1
ATOM 1679 C C . ILE A 1 210 ? -4.540 -2.915 26.313 1.00 89.19 210 ILE A C 1
ATOM 1681 O O . ILE A 1 210 ? -5.632 -2.513 25.891 1.00 89.19 210 ILE A O 1
ATOM 1685 N N . LYS A 1 211 ? -3.409 -2.240 26.099 1.00 90.44 211 LYS A N 1
ATOM 1686 C CA . LYS A 1 211 ? -3.364 -0.922 25.460 1.00 90.44 211 LYS A CA 1
ATOM 1687 C C . LYS A 1 211 ? -3.473 -1.004 23.945 1.00 90.44 211 LYS A C 1
ATOM 1689 O O . LYS A 1 211 ? -4.146 -0.151 23.371 1.00 90.44 211 LYS A O 1
ATOM 1694 N N . TYR A 1 212 ? -2.989 -2.081 23.329 1.00 87.75 212 TYR A N 1
ATOM 1695 C CA . TYR A 1 212 ? -3.243 -2.377 21.919 1.00 87.75 212 TYR A CA 1
ATOM 1696 C C . TYR A 1 212 ? -4.746 -2.372 21.596 1.00 87.75 212 TYR A C 1
ATOM 1698 O O . TYR A 1 212 ? -5.183 -1.668 20.684 1.00 87.75 212 TYR A O 1
ATOM 1706 N N . TYR A 1 213 ? -5.562 -3.082 22.390 1.00 91.12 213 TYR A N 1
ATOM 1707 C CA . TYR A 1 213 ? -7.021 -3.056 22.223 1.00 91.12 213 TYR A CA 1
ATOM 1708 C C . TYR A 1 213 ? -7.633 -1.718 22.634 1.00 91.12 213 TYR A C 1
ATOM 1710 O O . TYR A 1 213 ? -8.554 -1.251 21.973 1.00 91.12 213 TYR A O 1
ATOM 1718 N N . SER A 1 214 ? -7.116 -1.073 23.684 1.00 94.00 214 SER A N 1
ATOM 1719 C CA . SER A 1 214 ? -7.585 0.247 24.126 1.00 94.00 214 SER A CA 1
ATOM 1720 C C . SER A 1 214 ? -7.461 1.324 23.045 1.00 94.00 214 SER A C 1
ATOM 1722 O O . SER A 1 214 ? -8.299 2.216 22.984 1.00 94.00 214 SER A O 1
ATOM 1724 N N . TYR A 1 215 ? -6.429 1.253 22.202 1.00 93.81 215 TYR A N 1
ATOM 1725 C CA . TYR A 1 215 ? -6.127 2.235 21.154 1.00 93.81 215 TYR A CA 1
ATOM 1726 C C . TYR A 1 215 ? -6.580 1.788 19.759 1.00 93.81 215 TYR A C 1
ATOM 1728 O O . TYR A 1 215 ? -6.153 2.350 18.744 1.00 93.81 215 TYR A O 1
ATOM 1736 N N . ARG A 1 216 ? -7.414 0.746 19.679 1.00 92.00 216 ARG A N 1
ATOM 1737 C CA . ARG A 1 216 ? -7.818 0.157 18.401 1.00 92.00 216 ARG A CA 1
ATOM 1738 C C . ARG A 1 216 ? -8.792 1.027 17.614 1.00 92.00 216 ARG A C 1
ATOM 1740 O O . ARG A 1 216 ? -8.745 0.986 16.389 1.00 92.00 216 ARG A O 1
ATOM 1747 N N . MET A 1 217 ? -9.646 1.794 18.295 1.00 95.88 217 MET A N 1
ATOM 1748 C CA . MET A 1 217 ? -10.674 2.621 17.652 1.00 95.88 217 MET A CA 1
ATOM 1749 C C . MET A 1 217 ? -10.152 3.992 17.210 1.00 95.88 217 MET A C 1
ATOM 1751 O O . MET A 1 217 ? -10.829 4.662 16.444 1.00 95.88 217 MET A O 1
ATOM 1755 N N . ILE A 1 218 ? -8.933 4.385 17.606 1.00 96.69 218 ILE A N 1
ATOM 1756 C CA . ILE A 1 218 ? -8.333 5.680 17.236 1.00 96.69 218 ILE A CA 1
ATOM 1757 C C . ILE A 1 218 ? -8.403 5.965 15.722 1.00 96.69 218 ILE A C 1
ATOM 1759 O O . ILE A 1 218 ? -8.856 7.047 15.373 1.00 96.69 218 ILE A O 1
ATOM 1763 N N . PRO A 1 219 ? -8.038 5.046 14.801 1.00 95.75 219 PRO A N 1
ATOM 1764 C CA . PRO A 1 219 ? -8.137 5.328 13.365 1.00 95.75 219 PRO A CA 1
ATOM 1765 C C . PRO A 1 219 ? -9.570 5.566 12.875 1.00 95.75 219 PRO A C 1
ATOM 1767 O O . PRO A 1 219 ? -9.768 6.359 11.964 1.00 95.75 219 PRO A O 1
ATOM 1770 N N . TYR A 1 220 ? -10.560 4.906 13.482 1.00 96.00 220 TYR A N 1
ATOM 1771 C CA . TYR A 1 220 ? -11.975 5.097 13.153 1.00 96.00 220 TYR A CA 1
ATOM 1772 C C . TYR A 1 220 ? -12.496 6.428 13.699 1.00 96.00 220 TYR A C 1
ATOM 1774 O O . TYR A 1 220 ? -13.155 7.161 12.976 1.00 96.00 220 TYR A O 1
ATOM 1782 N N . ILE A 1 221 ? -12.108 6.787 14.928 1.00 96.56 221 ILE A N 1
ATOM 1783 C CA . ILE A 1 221 ? -12.402 8.098 15.520 1.00 96.56 221 ILE A CA 1
ATOM 1784 C C . ILE A 1 221 ? -11.803 9.215 14.661 1.00 96.56 221 ILE A C 1
ATOM 1786 O O . ILE A 1 221 ? -12.496 10.175 14.367 1.00 96.56 221 ILE A O 1
ATOM 1790 N N . LEU A 1 222 ? -10.553 9.080 14.204 1.00 95.94 222 LEU A N 1
ATOM 1791 C CA . LEU A 1 222 ? -9.919 10.059 13.310 1.00 95.94 222 LEU A CA 1
ATOM 1792 C C . LEU A 1 222 ? -10.574 10.108 11.923 1.00 95.94 222 LEU A C 1
ATOM 1794 O O . LEU A 1 222 ? -10.541 11.149 11.276 1.00 95.94 222 LEU A O 1
ATOM 1798 N N . ALA A 1 223 ? -11.149 8.998 11.454 1.00 94.12 223 ALA A N 1
ATOM 1799 C CA . ALA A 1 223 ? -11.903 8.959 10.205 1.00 94.12 223 ALA A CA 1
ATOM 1800 C C . ALA A 1 223 ? -13.284 9.626 10.332 1.00 94.12 223 ALA A C 1
ATOM 1802 O O . ALA A 1 223 ? -13.787 10.174 9.353 1.00 94.12 223 ALA A O 1
ATOM 1803 N N . GLU A 1 224 ? -13.903 9.597 11.513 1.00 92.88 224 GLU A N 1
ATOM 1804 C CA . GLU A 1 224 ? -15.137 10.339 11.791 1.00 92.88 224 GLU A CA 1
ATOM 1805 C C . GLU A 1 224 ? -14.860 11.810 12.129 1.00 92.88 224 GLU A C 1
ATOM 1807 O O . GLU A 1 224 ? -15.604 12.671 11.682 1.00 92.88 224 GLU A O 1
ATOM 1812 N N . ASN A 1 225 ? -13.780 12.104 12.860 1.00 93.62 225 ASN A N 1
ATOM 1813 C CA . ASN A 1 225 ? -13.409 13.447 13.297 1.00 93.62 225 ASN A CA 1
ATOM 1814 C C . ASN A 1 225 ? -11.875 13.657 13.318 1.00 93.62 225 ASN A C 1
ATOM 1816 O O . ASN A 1 225 ? -11.218 13.373 14.322 1.00 93.62 225 ASN A O 1
ATOM 1820 N N . PRO A 1 226 ? -11.278 14.185 12.231 1.00 93.38 226 PRO A N 1
ATOM 1821 C CA . PRO A 1 226 ? -9.845 14.482 12.143 1.00 93.38 226 PRO A CA 1
ATOM 1822 C C . PRO A 1 226 ? -9.363 15.647 13.023 1.00 93.38 226 PRO A C 1
ATOM 1824 O O . PRO A 1 226 ? -8.152 15.853 13.136 1.00 93.38 226 PRO A O 1
ATOM 1827 N N . GLU A 1 227 ? -10.270 16.447 13.594 1.00 92.19 227 GLU A N 1
ATOM 1828 C CA . GLU A 1 227 ? -9.928 17.641 14.383 1.00 92.19 227 GLU A CA 1
ATOM 1829 C C . GLU A 1 227 ? -9.720 17.352 15.871 1.00 92.19 227 GLU A C 1
ATOM 1831 O O . GLU A 1 227 ? -9.116 18.166 16.567 1.00 92.19 227 GLU A O 1
ATOM 1836 N N . ILE A 1 228 ? -10.168 16.187 16.346 1.00 95.00 228 ILE A N 1
ATOM 1837 C CA . ILE A 1 228 ? -10.014 15.759 17.738 1.00 95.00 228 ILE A CA 1
ATOM 1838 C C . ILE A 1 228 ? -8.549 15.842 18.197 1.00 95.00 228 ILE A C 1
ATOM 1840 O O . ILE A 1 228 ? -7.621 15.494 17.455 1.00 95.00 228 ILE A O 1
ATOM 1844 N N . SER A 1 229 ? -8.313 16.274 19.440 1.00 96.88 229 SER A N 1
ATOM 1845 C CA . SER A 1 229 ? -6.953 16.307 19.976 1.00 96.88 229 SER A CA 1
ATOM 1846 C C . SER A 1 229 ? -6.457 14.905 20.348 1.00 96.88 229 SER A C 1
ATOM 1848 O O . SER A 1 229 ? -7.219 13.978 20.641 1.00 96.88 229 SER A O 1
ATOM 1850 N N . ARG A 1 230 ? -5.131 14.746 20.428 1.00 96.62 230 ARG A N 1
ATOM 1851 C CA . ARG A 1 230 ? -4.486 13.486 20.836 1.00 96.62 230 ARG A CA 1
ATOM 1852 C C . ARG A 1 230 ? -5.020 12.944 22.167 1.00 96.62 230 ARG A C 1
ATOM 1854 O O . ARG A 1 230 ? -5.260 11.746 22.290 1.00 96.62 230 ARG A O 1
ATOM 1861 N N . SER A 1 231 ? -5.152 13.796 23.185 1.00 95.88 231 SER A N 1
ATOM 1862 C CA . SER A 1 231 ? -5.568 13.361 24.528 1.00 95.88 231 SER A CA 1
ATOM 1863 C C . SER A 1 231 ? -7.004 12.837 24.517 1.00 95.88 231 SER A C 1
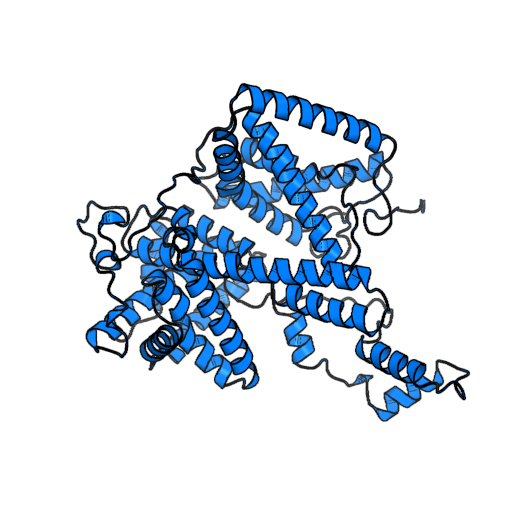ATOM 1865 O O . SER A 1 231 ? -7.283 11.775 25.076 1.00 95.88 231 SER A O 1
ATOM 1867 N N . GLU A 1 232 ? -7.887 13.552 23.825 1.00 97.44 232 GLU A N 1
ATOM 1868 C CA . GLU A 1 232 ? -9.307 13.228 23.702 1.00 97.44 232 GLU A CA 1
ATOM 1869 C C . GLU A 1 232 ? -9.505 11.939 22.905 1.00 97.44 232 GLU A C 1
ATOM 1871 O O . GLU A 1 232 ? -10.168 11.030 23.392 1.00 97.44 232 GLU A O 1
ATOM 1876 N N . ALA A 1 233 ? -8.827 11.779 21.762 1.00 97.31 233 ALA A N 1
ATOM 1877 C CA . ALA A 1 233 ? -8.912 10.567 20.942 1.00 97.31 233 ALA A CA 1
ATOM 1878 C C . ALA A 1 233 ? -8.491 9.299 21.702 1.00 97.31 233 ALA A C 1
ATOM 1880 O O . ALA A 1 233 ? -9.127 8.246 21.599 1.00 97.31 233 ALA A O 1
ATOM 1881 N N . PHE A 1 234 ? -7.418 9.388 22.494 1.00 97.38 234 PHE A N 1
ATOM 1882 C CA . PHE A 1 234 ? -6.930 8.264 23.295 1.00 97.38 234 PHE A CA 1
ATOM 1883 C C . PHE A 1 234 ? -7.881 7.909 24.436 1.00 97.38 234 PHE A C 1
ATOM 1885 O O . PHE A 1 234 ? -8.090 6.722 24.704 1.00 97.38 234 PHE A O 1
ATOM 1892 N N . LYS A 1 235 ? -8.435 8.921 25.112 1.00 97.19 235 LYS A N 1
ATOM 1893 C CA . LYS A 1 235 ? -9.408 8.727 26.191 1.00 97.19 235 LYS A CA 1
ATOM 1894 C C . LYS A 1 235 ? -10.716 8.158 25.641 1.00 97.19 235 LYS A C 1
ATOM 1896 O O . LYS A 1 235 ? -11.149 7.124 26.136 1.00 97.19 235 LYS A O 1
ATOM 1901 N N . LEU A 1 236 ? -11.254 8.732 24.564 1.00 97.56 236 LEU A N 1
ATOM 1902 C CA . LEU A 1 236 ? -12.463 8.260 23.885 1.00 97.56 236 LEU A CA 1
ATOM 1903 C C . LEU A 1 236 ? -12.325 6.799 23.445 1.00 97.56 236 LEU A C 1
ATOM 1905 O O . LEU A 1 236 ? -13.122 5.957 23.846 1.00 97.56 236 LEU A O 1
ATOM 1909 N N . SER A 1 237 ? -11.258 6.455 22.710 1.00 97.44 237 SER A N 1
ATOM 1910 C CA . SER A 1 237 ? -10.995 5.062 22.312 1.00 97.44 237 SER A CA 1
ATOM 1911 C C . SER A 1 237 ? -10.865 4.135 23.527 1.00 97.44 237 SER A C 1
ATOM 1913 O O . SER A 1 237 ? -11.316 2.990 23.491 1.00 97.44 237 SER A O 1
ATOM 1915 N N . GLY A 1 238 ? -10.238 4.607 24.608 1.00 96.12 238 GLY A N 1
ATOM 1916 C CA . GLY A 1 238 ? -10.073 3.839 25.839 1.00 96.12 238 GLY A CA 1
ATOM 1917 C C . GLY A 1 238 ? -11.389 3.531 26.550 1.00 96.12 238 GLY A C 1
ATOM 1918 O O . GLY A 1 238 ? -11.572 2.385 26.980 1.00 96.12 238 GLY A O 1
ATOM 1919 N N . GLU A 1 239 ? -12.287 4.517 26.623 1.00 96.00 239 GLU A N 1
ATOM 1920 C CA . GLU A 1 239 ? -13.626 4.387 27.203 1.00 96.00 239 GLU A CA 1
ATOM 1921 C C . GLU A 1 239 ? -14.539 3.526 26.325 1.00 96.00 239 GLU A C 1
ATOM 1923 O O . GLU A 1 239 ? -15.105 2.562 26.835 1.00 96.00 239 GLU A O 1
ATOM 1928 N N . MET A 1 240 ? -14.567 3.741 25.002 1.00 95.62 240 MET A N 1
ATOM 1929 C CA . MET A 1 240 ? -15.291 2.872 24.053 1.00 95.62 240 MET A CA 1
ATOM 1930 C C . MET A 1 240 ? -14.880 1.397 24.203 1.00 95.62 240 MET A C 1
ATOM 1932 O O . MET A 1 240 ? -15.687 0.476 24.102 1.00 95.62 240 MET A O 1
ATOM 1936 N N . MET A 1 241 ? -13.598 1.144 24.477 1.00 95.50 241 MET A N 1
ATOM 1937 C CA . MET A 1 241 ? -13.060 -0.208 24.630 1.00 95.50 241 MET A CA 1
ATOM 1938 C C . MET A 1 241 ? -13.131 -0.743 26.068 1.00 95.50 241 MET A C 1
ATOM 1940 O O . MET A 1 241 ? -12.670 -1.860 26.330 1.00 95.50 241 MET A O 1
ATOM 1944 N N . LYS A 1 242 ? -13.649 0.006 27.046 1.00 93.50 242 LYS A N 1
ATOM 1945 C CA . LYS A 1 242 ? -13.821 -0.470 28.428 1.00 93.50 242 LYS A CA 1
ATOM 1946 C C . LYS A 1 242 ? -14.878 -1.580 28.455 1.00 93.50 242 LYS A C 1
ATOM 1948 O O . LYS A 1 242 ? -15.883 -1.506 27.772 1.00 93.50 242 LYS A O 1
ATOM 1953 N N . GLY A 1 243 ? -14.587 -2.698 29.125 1.00 91.12 243 GLY A N 1
ATOM 1954 C CA . GLY A 1 243 ? -15.429 -3.909 29.069 1.00 91.12 243 GLY A CA 1
ATOM 1955 C C . GLY A 1 243 ? -15.370 -4.707 27.750 1.00 91.12 243 GLY A C 1
ATOM 1956 O O . GLY A 1 243 ? -15.657 -5.902 27.751 1.00 91.12 243 GLY A O 1
ATOM 1957 N N . ASN A 1 244 ? -14.907 -4.106 26.647 1.00 94.19 244 ASN A N 1
ATOM 1958 C CA . ASN A 1 244 ? -14.917 -4.714 25.310 1.00 94.19 244 ASN A CA 1
ATOM 1959 C C . ASN A 1 244 ? -13.574 -5.341 24.863 1.00 94.19 244 ASN A C 1
ATOM 1961 O O . ASN A 1 244 ? -13.552 -6.134 23.918 1.00 94.19 244 ASN A O 1
ATOM 1965 N N . LYS A 1 245 ? -12.454 -5.065 25.555 1.00 93.31 245 LYS A N 1
ATOM 1966 C CA . LYS A 1 245 ? -11.092 -5.523 25.168 1.00 93.31 245 LYS A CA 1
ATOM 1967 C C . LYS A 1 245 ? -10.979 -7.041 24.988 1.00 93.31 245 LYS A C 1
ATOM 1969 O O . LYS A 1 245 ? -10.486 -7.510 23.967 1.00 93.31 245 LYS A O 1
ATOM 1974 N N . TRP A 1 246 ? -11.475 -7.818 25.953 1.00 92.19 246 TRP A N 1
ATOM 1975 C CA . TRP A 1 246 ? -11.402 -9.284 25.907 1.00 92.19 246 TRP A CA 1
ATOM 1976 C C . TRP A 1 246 ? -12.258 -9.880 24.784 1.00 92.19 246 TRP A C 1
ATOM 1978 O O . TRP A 1 246 ? -11.859 -10.836 24.119 1.00 92.19 246 TRP A O 1
ATOM 1988 N N . ASN A 1 247 ? -13.425 -9.290 24.521 1.00 93.25 247 ASN A N 1
ATOM 1989 C CA . ASN A 1 247 ? -14.275 -9.719 23.415 1.00 93.25 247 ASN A CA 1
ATOM 1990 C C . ASN A 1 247 ? -13.632 -9.399 22.061 1.00 93.25 247 ASN A C 1
ATOM 1992 O O . ASN A 1 247 ? -13.704 -10.229 21.153 1.00 93.25 247 ASN A O 1
ATOM 1996 N N . ALA A 1 248 ? -12.949 -8.255 21.944 1.00 90.31 248 ALA A N 1
ATOM 1997 C CA . ALA A 1 248 ? -12.170 -7.895 20.762 1.00 90.31 248 ALA A CA 1
ATOM 1998 C C . ALA A 1 248 ? -10.964 -8.827 20.547 1.00 90.31 248 ALA A C 1
ATOM 2000 O O . ALA A 1 248 ? -10.694 -9.203 19.409 1.00 90.31 248 ALA A O 1
ATOM 2001 N N . PHE A 1 249 ? -10.306 -9.287 21.616 1.00 91.94 249 PHE A N 1
ATOM 2002 C CA . PHE A 1 249 ? -9.285 -10.335 21.521 1.00 91.94 249 PHE A CA 1
ATOM 2003 C C . PHE A 1 249 ? -9.856 -11.647 20.982 1.00 91.94 249 PHE A C 1
ATOM 2005 O O . PHE A 1 249 ? -9.336 -12.213 20.024 1.00 91.94 249 PHE A O 1
ATOM 2012 N N . LYS A 1 250 ? -10.992 -12.106 21.520 1.00 92.38 250 LYS A N 1
ATOM 2013 C CA . LYS A 1 250 ? -11.673 -13.296 20.984 1.00 92.38 250 LYS A CA 1
ATOM 2014 C C . LYS A 1 250 ? -12.114 -13.113 19.527 1.00 92.38 250 LYS A C 1
ATOM 2016 O O . LYS A 1 250 ? -12.241 -14.097 18.799 1.00 92.38 250 LYS A O 1
ATOM 2021 N N . LEU A 1 251 ? -12.395 -11.878 19.105 1.00 91.38 251 LEU A N 1
ATOM 2022 C CA . LEU A 1 251 ? -12.702 -11.560 17.714 1.00 91.38 251 LEU A CA 1
ATOM 2023 C C . LEU A 1 251 ? -11.473 -11.755 16.820 1.00 91.38 251 LEU A C 1
ATOM 2025 O O . LEU A 1 251 ? -11.595 -12.481 15.838 1.00 91.38 251 LEU A O 1
ATOM 2029 N N . ASP A 1 252 ? -10.299 -11.239 17.188 1.00 87.88 252 ASP A N 1
ATOM 2030 C CA . ASP A 1 252 ? -9.052 -11.528 16.457 1.00 87.88 252 ASP A CA 1
ATOM 2031 C C . ASP A 1 252 ? -8.731 -13.023 16.442 1.00 87.88 252 ASP A C 1
ATOM 2033 O O . ASP A 1 252 ? -8.457 -13.590 15.387 1.00 87.88 252 ASP A O 1
ATOM 2037 N N . ALA A 1 253 ? -8.833 -13.689 17.597 1.00 90.69 253 ALA A N 1
ATOM 2038 C CA . ALA A 1 253 ? -8.560 -15.120 17.719 1.00 90.69 253 ALA A CA 1
ATOM 2039 C C . ALA A 1 253 ? -9.425 -15.947 16.750 1.00 90.69 253 ALA A C 1
ATOM 2041 O O . ALA A 1 253 ? -8.981 -16.939 16.179 1.00 90.69 253 ALA A O 1
ATOM 2042 N N . SER A 1 254 ? -10.651 -15.491 16.478 1.00 93.00 254 SER A N 1
ATOM 2043 C CA . SER A 1 254 ? -11.549 -16.138 15.519 1.00 93.00 254 SER A CA 1
ATOM 2044 C C . SER A 1 254 ? -11.138 -15.983 14.043 1.00 93.00 254 SER A C 1
ATOM 2046 O O . SER A 1 254 ? -11.811 -16.538 13.171 1.00 93.00 254 SER A O 1
ATOM 2048 N N . PHE A 1 255 ? -10.088 -15.216 13.742 1.00 89.88 255 PHE A N 1
ATOM 2049 C CA . PHE A 1 255 ? -9.467 -15.108 12.419 1.00 89.88 255 PHE A CA 1
ATOM 2050 C C . PHE A 1 255 ? -8.161 -15.907 12.297 1.00 89.88 255 PHE A C 1
ATOM 2052 O O . PHE A 1 255 ? -7.664 -16.057 11.186 1.00 89.88 255 PHE A O 1
ATOM 2059 N N . VAL A 1 256 ? -7.635 -16.497 13.379 1.00 87.44 256 VAL A N 1
ATOM 2060 C CA . VAL A 1 256 ? -6.361 -17.249 13.360 1.00 87.44 256 VAL A CA 1
ATOM 2061 C C . VAL A 1 256 ? -6.369 -18.374 12.324 1.00 87.44 256 VAL A C 1
ATOM 2063 O O . VAL A 1 256 ? -5.434 -18.480 11.538 1.00 87.44 256 VAL A O 1
ATOM 2066 N N . LEU A 1 257 ? -7.453 -19.152 12.232 1.00 88.00 257 LEU A N 1
ATOM 2067 C CA . LEU A 1 257 ? -7.579 -20.204 11.211 1.00 88.00 257 LEU A CA 1
ATOM 2068 C C . LEU A 1 257 ? -7.541 -19.648 9.777 1.00 88.00 257 LEU A C 1
ATOM 2070 O O . LEU A 1 257 ? -7.002 -20.289 8.880 1.00 88.00 257 LEU A O 1
ATOM 2074 N N . TRP A 1 258 ? -8.054 -18.435 9.557 1.00 87.06 258 TRP A N 1
ATOM 2075 C CA . TRP A 1 258 ? -7.969 -17.767 8.257 1.00 87.06 258 TRP A CA 1
ATOM 2076 C C . TRP A 1 258 ? -6.557 -17.270 7.951 1.00 87.06 258 TRP A C 1
ATOM 2078 O O . TRP A 1 258 ? -6.133 -17.309 6.797 1.00 87.06 258 TRP A O 1
ATOM 2088 N N . HIS A 1 259 ? -5.810 -16.829 8.965 1.00 80.38 259 HIS A N 1
ATOM 2089 C CA . HIS A 1 259 ? -4.393 -16.503 8.810 1.00 80.38 259 HIS A CA 1
ATOM 2090 C C . HIS A 1 259 ? -3.569 -17.750 8.479 1.00 80.38 259 HIS A C 1
ATOM 2092 O O . HIS A 1 259 ? -2.738 -17.695 7.579 1.00 80.38 259 HIS A O 1
ATOM 2098 N N . ILE A 1 260 ? -3.856 -18.885 9.122 1.00 79.94 260 ILE A N 1
ATOM 2099 C CA . ILE A 1 260 ? -3.229 -20.175 8.804 1.00 79.94 260 ILE A CA 1
ATOM 2100 C C . ILE A 1 260 ? -3.546 -20.582 7.359 1.00 79.94 260 ILE A C 1
ATOM 2102 O O . ILE A 1 260 ? -2.633 -20.854 6.585 1.00 79.94 260 ILE A O 1
ATOM 2106 N N . LEU A 1 261 ? -4.816 -20.524 6.946 1.00 84.81 261 LEU A N 1
ATOM 2107 C CA . LEU A 1 261 ? -5.210 -20.774 5.554 1.00 84.81 261 LEU A CA 1
ATOM 2108 C C . LEU A 1 261 ? -4.515 -19.816 4.571 1.00 84.81 261 LEU A C 1
ATOM 2110 O O . LEU A 1 261 ? -4.164 -20.193 3.453 1.00 84.81 261 LEU A O 1
ATOM 2114 N N . SER A 1 262 ? -4.282 -18.573 4.989 1.00 77.75 262 SER A N 1
ATOM 2115 C CA . SER A 1 262 ? -3.551 -17.603 4.179 1.00 77.75 262 SER A CA 1
ATOM 2116 C C . SER A 1 262 ? -2.097 -18.014 3.955 1.00 77.75 262 SER A C 1
ATOM 2118 O O . SER A 1 262 ? -1.579 -17.747 2.881 1.00 77.75 262 SER A O 1
ATOM 2120 N N . ILE A 1 263 ? -1.446 -18.689 4.905 1.00 73.94 263 ILE A N 1
ATOM 2121 C CA . ILE A 1 263 ? -0.079 -19.206 4.724 1.00 73.94 263 ILE A CA 1
ATOM 2122 C C . ILE A 1 263 ? -0.067 -20.297 3.647 1.00 73.94 263 ILE A C 1
ATOM 2124 O O . ILE A 1 263 ? 0.727 -20.220 2.714 1.00 73.94 263 ILE A O 1
ATOM 2128 N N . PHE A 1 264 ? -1.003 -21.251 3.711 1.00 77.06 264 PHE A N 1
ATOM 2129 C CA . PHE A 1 264 ? -1.120 -22.336 2.723 1.00 77.06 264 PHE A CA 1
ATOM 2130 C C . PHE A 1 264 ? -1.525 -21.865 1.321 1.00 77.06 264 PHE A C 1
ATOM 2132 O O . PHE A 1 264 ? -1.300 -22.565 0.341 1.00 77.06 264 PHE A O 1
ATOM 2139 N N . THR A 1 265 ? -2.108 -20.672 1.219 1.00 78.12 265 THR A N 1
ATOM 2140 C CA . THR A 1 265 ? -2.461 -20.033 -0.057 1.00 78.12 265 THR A CA 1
ATOM 2141 C C . THR A 1 265 ? -1.477 -18.930 -0.444 1.00 78.12 265 THR A C 1
ATOM 2143 O O . THR A 1 265 ? -1.804 -18.078 -1.265 1.00 78.12 265 THR A O 1
ATOM 2146 N N . PHE A 1 266 ? -0.291 -18.902 0.175 1.00 68.44 266 PHE A N 1
ATOM 2147 C CA . PHE A 1 266 ? 0.781 -17.931 -0.079 1.00 68.44 266 PHE A CA 1
ATOM 2148 C C . PHE A 1 266 ? 0.343 -16.460 0.029 1.00 68.44 266 PHE A C 1
ATOM 2150 O O . PHE A 1 266 ? 0.898 -15.560 -0.584 1.00 68.44 266 PHE A O 1
ATOM 2157 N N . GLY A 1 267 ? -0.673 -16.180 0.838 1.00 70.88 267 GLY A N 1
ATOM 2158 C CA . GLY A 1 267 ? -1.216 -14.845 1.054 1.00 70.88 267 GLY A CA 1
ATOM 2159 C C . GLY A 1 267 ? -2.345 -14.454 0.101 1.00 70.88 267 GLY A C 1
ATOM 2160 O O . GLY A 1 267 ? -2.941 -13.402 0.320 1.00 70.88 267 GLY A O 1
ATOM 2161 N N . VAL A 1 268 ? -2.723 -15.283 -0.879 1.00 76.25 268 VAL A N 1
ATOM 2162 C CA . VAL A 1 268 ? -3.844 -14.987 -1.795 1.00 76.25 268 VAL A CA 1
ATOM 2163 C C . VAL A 1 268 ? -5.141 -14.755 -1.015 1.00 76.25 268 VAL A C 1
ATOM 2165 O O . VAL A 1 268 ? -5.784 -13.714 -1.168 1.00 76.25 268 VAL A O 1
ATOM 2168 N N . VAL A 1 269 ? -5.482 -15.665 -0.091 1.00 84.50 269 VAL A N 1
ATOM 2169 C CA . VAL A 1 269 ? -6.662 -15.509 0.782 1.00 84.50 269 VAL A CA 1
ATOM 2170 C C . VAL A 1 269 ? -6.549 -14.257 1.652 1.00 84.50 269 VAL A C 1
ATOM 2172 O O . VAL A 1 269 ? -7.556 -13.588 1.893 1.00 84.50 269 VAL A O 1
ATOM 2175 N N . ARG A 1 270 ? -5.333 -13.890 2.083 1.00 80.81 270 ARG A N 1
ATOM 2176 C CA . ARG A 1 270 ? -5.105 -12.692 2.900 1.00 80.81 270 ARG A CA 1
ATOM 2177 C C . ARG A 1 270 ? -5.526 -11.425 2.162 1.00 80.81 270 ARG A C 1
ATOM 2179 O O . ARG A 1 270 ? -6.288 -10.631 2.709 1.00 80.81 270 ARG A O 1
ATOM 2186 N N . TYR A 1 271 ? -5.032 -11.245 0.939 1.00 76.50 271 TYR A N 1
ATOM 2187 C CA . TYR A 1 271 ? -5.247 -10.021 0.167 1.00 76.50 271 TYR A CA 1
ATOM 2188 C C . TYR A 1 271 ? -6.657 -9.932 -0.425 1.00 76.50 271 TYR A C 1
ATOM 2190 O O . TYR A 1 271 ? -7.272 -8.871 -0.346 1.00 76.50 271 TYR A O 1
ATOM 2198 N N . LEU A 1 272 ? -7.189 -11.034 -0.963 1.00 81.81 272 LEU A N 1
ATOM 2199 C CA . LEU A 1 272 ? -8.456 -11.020 -1.705 1.00 81.81 272 LEU A CA 1
ATOM 2200 C C . LEU A 1 272 ? -9.699 -11.228 -0.825 1.00 81.81 272 LEU A C 1
ATOM 2202 O O . LEU A 1 272 ? -10.807 -10.904 -1.247 1.00 81.81 272 LEU A O 1
ATOM 2206 N N . TYR A 1 273 ? -9.559 -11.773 0.388 1.00 88.19 273 TYR A N 1
ATOM 2207 C CA . TYR A 1 273 ? -10.719 -12.106 1.226 1.00 88.19 273 TYR A CA 1
ATOM 2208 C C . TYR A 1 273 ? -10.576 -11.674 2.685 1.00 88.19 273 TYR A C 1
ATOM 2210 O O . TYR A 1 273 ? -11.445 -10.978 3.213 1.00 88.19 273 TYR A O 1
ATOM 2218 N N . LEU A 1 274 ? -9.489 -12.065 3.353 1.00 88.50 274 LEU A N 1
ATOM 2219 C CA . LEU A 1 274 ? -9.356 -11.891 4.797 1.00 88.50 274 LEU A CA 1
ATOM 2220 C C . LEU A 1 274 ? -9.230 -10.420 5.207 1.00 88.50 274 LEU A C 1
ATOM 2222 O O . LEU A 1 274 ? -9.919 -10.005 6.133 1.00 88.50 274 LEU A O 1
ATOM 2226 N N . ASN A 1 275 ? -8.394 -9.630 4.526 1.00 86.62 275 ASN A N 1
ATOM 2227 C CA . ASN A 1 275 ? -8.228 -8.207 4.837 1.00 86.62 275 ASN A CA 1
ATOM 2228 C C . ASN A 1 275 ? -9.547 -7.420 4.681 1.00 86.62 275 ASN A C 1
ATOM 2230 O O . ASN A 1 275 ? -9.922 -6.738 5.639 1.00 86.62 275 ASN A O 1
ATOM 2234 N N . PRO A 1 276 ? -10.298 -7.556 3.563 1.00 90.50 276 PRO A N 1
ATOM 2235 C CA . PRO A 1 276 ? -11.659 -7.031 3.454 1.00 90.50 276 PRO A CA 1
ATOM 2236 C C . PRO A 1 276 ? -12.575 -7.451 4.604 1.00 90.50 276 PRO A C 1
ATOM 2238 O O . PRO A 1 276 ? -13.230 -6.609 5.217 1.00 90.50 276 PRO A O 1
ATOM 2241 N N . LEU A 1 277 ? -12.593 -8.750 4.929 1.00 93.12 277 LEU A N 1
ATOM 2242 C CA . LEU A 1 277 ? -13.448 -9.306 5.975 1.00 93.12 277 LEU A CA 1
ATOM 2243 C C . LEU A 1 277 ? -13.124 -8.733 7.355 1.00 93.12 277 LEU A C 1
ATOM 2245 O O . LEU A 1 277 ? -14.039 -8.357 8.088 1.00 93.12 277 LEU A O 1
ATOM 2249 N N . ILE A 1 278 ? -11.841 -8.648 7.704 1.00 90.69 278 ILE A N 1
ATOM 2250 C CA . ILE A 1 278 ? -11.370 -8.049 8.954 1.00 90.69 278 ILE A CA 1
ATOM 2251 C C . ILE A 1 278 ? -11.765 -6.572 9.002 1.00 90.69 278 ILE A C 1
ATOM 2253 O O . ILE A 1 278 ? -12.381 -6.154 9.981 1.00 90.69 278 ILE A O 1
ATOM 2257 N N . GLY A 1 279 ? -11.484 -5.803 7.947 1.00 90.38 279 GLY A N 1
ATOM 2258 C CA . GLY A 1 279 ? -11.813 -4.379 7.886 1.00 90.38 279 GLY A CA 1
ATOM 2259 C C . GLY A 1 279 ? -13.305 -4.106 8.071 1.00 90.38 279 GLY A C 1
ATOM 2260 O O . GLY A 1 279 ? -13.682 -3.333 8.950 1.00 90.38 279 GLY A O 1
ATOM 2261 N N . ALA A 1 280 ? -14.165 -4.810 7.331 1.00 93.38 280 ALA A N 1
ATOM 2262 C CA . ALA A 1 280 ? -15.615 -4.687 7.485 1.00 93.38 280 ALA A CA 1
ATOM 2263 C C . ALA A 1 280 ? -16.091 -5.118 8.882 1.00 93.38 280 ALA A C 1
ATOM 2265 O O . ALA A 1 280 ? -16.937 -4.460 9.476 1.00 93.38 280 ALA A O 1
ATOM 2266 N N . THR A 1 281 ? -15.520 -6.185 9.451 1.00 95.12 281 THR A N 1
ATOM 2267 C CA . THR A 1 281 ? -15.888 -6.648 10.802 1.00 95.12 281 THR A CA 1
ATOM 2268 C C . THR A 1 281 ? -15.529 -5.613 11.872 1.00 95.12 281 THR A C 1
ATOM 2270 O O . THR A 1 281 ? -16.287 -5.426 12.821 1.00 95.12 281 THR A O 1
ATOM 2273 N N . TYR A 1 282 ? -14.393 -4.923 11.731 1.00 94.44 282 TYR A N 1
ATOM 2274 C CA . TYR A 1 282 ? -14.014 -3.847 12.648 1.00 94.44 282 TYR A CA 1
ATOM 2275 C C . TYR A 1 282 ? -14.807 -2.562 12.434 1.00 94.44 282 TYR A C 1
ATOM 2277 O O . TYR A 1 282 ? -15.057 -1.870 13.416 1.00 94.44 282 TYR A O 1
ATOM 2285 N N . SER A 1 283 ? -15.254 -2.285 11.209 1.00 94.44 283 SER A N 1
ATOM 2286 C CA . SER A 1 283 ? -16.240 -1.233 10.944 1.00 94.44 283 SER A CA 1
ATOM 2287 C C . SER A 1 283 ? -17.544 -1.513 11.700 1.00 94.44 283 SER A C 1
ATOM 2289 O O . SER A 1 283 ? -17.993 -0.684 12.485 1.00 94.44 283 SER A O 1
ATOM 2291 N N . GLU A 1 284 ? -18.094 -2.729 11.597 1.00 95.12 284 GLU A N 1
ATOM 2292 C CA . GLU A 1 284 ? -19.300 -3.124 12.346 1.00 95.12 284 GLU A CA 1
ATOM 2293 C C . GLU A 1 284 ? -19.112 -3.034 13.868 1.00 95.12 284 GLU A C 1
ATOM 2295 O O . GLU A 1 284 ? -20.010 -2.582 14.583 1.00 95.12 284 GLU A O 1
ATOM 2300 N N . LEU A 1 285 ? -17.940 -3.442 14.374 1.00 95.50 285 LEU A N 1
ATOM 2301 C CA . LEU A 1 285 ? -17.605 -3.290 15.790 1.00 95.50 285 LEU A CA 1
ATOM 2302 C C . LEU A 1 285 ? -17.572 -1.812 16.190 1.00 95.50 285 LEU A C 1
ATOM 2304 O O . LEU A 1 285 ? -18.120 -1.461 17.229 1.00 95.50 285 LEU A O 1
ATOM 2308 N N . TYR A 1 286 ? -16.951 -0.955 15.377 1.00 96.25 286 TYR A N 1
ATOM 2309 C CA . TYR A 1 286 ? -16.874 0.476 15.644 1.00 96.25 286 TYR A CA 1
ATOM 2310 C C . TYR A 1 286 ? -18.263 1.094 15.800 1.00 96.25 286 TYR A C 1
ATOM 2312 O O . TYR A 1 286 ? -18.481 1.806 16.772 1.00 96.25 286 TYR A O 1
ATOM 2320 N N . PHE A 1 287 ? -19.222 0.761 14.931 1.00 95.00 287 PHE A N 1
ATOM 2321 C CA . PHE A 1 287 ? -20.592 1.269 15.055 1.00 95.00 287 PHE A CA 1
ATOM 2322 C C . PHE A 1 287 ? -21.289 0.835 16.348 1.00 95.00 287 PHE A C 1
ATOM 2324 O O . PHE A 1 287 ? -21.895 1.675 17.003 1.00 95.00 287 PHE A O 1
ATOM 2331 N N . HIS A 1 288 ? -21.145 -0.428 16.764 1.00 94.69 288 HIS A N 1
ATOM 2332 C CA . HIS A 1 288 ? -21.711 -0.881 18.042 1.00 94.69 288 HIS A CA 1
ATOM 2333 C C . HIS A 1 288 ? -21.109 -0.116 19.229 1.00 94.69 288 HIS A C 1
ATOM 2335 O O . HIS A 1 288 ? -21.827 0.290 20.137 1.00 94.69 288 HIS A O 1
ATOM 2341 N N . LEU A 1 289 ? -19.788 0.092 19.220 1.00 95.31 289 LEU A N 1
ATOM 2342 C CA . LEU A 1 289 ? -19.098 0.836 20.278 1.00 95.31 289 LEU A CA 1
ATOM 2343 C C . LEU A 1 289 ? -19.429 2.331 20.245 1.00 95.31 289 LEU A C 1
ATOM 2345 O O . LEU A 1 289 ? -19.455 2.978 21.287 1.00 95.31 289 LEU A O 1
ATOM 2349 N N . ARG A 1 290 ? -19.660 2.882 19.053 1.00 94.69 290 ARG A N 1
ATOM 2350 C CA . ARG A 1 290 ? -20.067 4.269 18.832 1.00 94.69 290 ARG A CA 1
ATOM 2351 C C . ARG A 1 290 ? -21.465 4.521 19.389 1.00 94.69 290 ARG A C 1
ATOM 2353 O O . ARG A 1 290 ? -21.641 5.472 20.138 1.00 94.69 290 ARG A O 1
ATOM 2360 N N . GLU A 1 291 ? -22.429 3.665 19.060 1.00 93.25 291 GLU A N 1
ATOM 2361 C CA . GLU A 1 291 ? -23.796 3.732 19.594 1.00 93.25 291 GLU A CA 1
ATOM 2362 C C . GLU A 1 291 ? -23.788 3.613 21.123 1.00 93.25 291 GLU A C 1
ATOM 2364 O O . GLU A 1 291 ? -24.323 4.480 21.807 1.00 93.25 291 GLU A O 1
ATOM 2369 N N . GLU A 1 292 ? -23.062 2.630 21.668 1.00 93.69 292 GLU A N 1
ATOM 2370 C CA . GLU A 1 292 ? -22.903 2.454 23.117 1.00 93.69 292 GLU A CA 1
ATOM 2371 C C . GLU A 1 292 ? -22.267 3.683 23.797 1.00 93.69 292 GLU A C 1
ATOM 2373 O O . GLU A 1 292 ? -22.665 4.060 24.899 1.00 93.69 292 GLU A O 1
ATOM 2378 N N . ALA A 1 293 ? -21.290 4.332 23.157 1.00 94.31 293 ALA A N 1
ATOM 2379 C CA . ALA A 1 293 ? -20.644 5.536 23.679 1.00 94.31 293 ALA A CA 1
ATOM 2380 C C . ALA A 1 293 ? -21.584 6.754 23.703 1.00 94.31 293 ALA A C 1
ATOM 2382 O O . ALA A 1 293 ? -21.592 7.505 24.682 1.00 94.31 293 ALA A O 1
ATOM 2383 N N . ILE A 1 294 ? -22.387 6.932 22.649 1.00 93.25 294 ILE A N 1
ATOM 2384 C CA . ILE A 1 294 ? -23.369 8.018 22.533 1.00 93.25 294 ILE A CA 1
ATOM 2385 C C . ILE A 1 294 ? -24.514 7.816 23.537 1.00 93.25 294 ILE A C 1
ATOM 2387 O O . ILE A 1 294 ? -24.862 8.749 24.260 1.00 93.25 294 ILE A O 1
ATOM 2391 N N . GLU A 1 295 ? -25.063 6.600 23.638 1.00 92.62 295 GLU A N 1
ATOM 2392 C CA . GLU A 1 295 ? -26.140 6.253 24.580 1.00 92.62 295 GLU A CA 1
ATOM 2393 C C . GLU A 1 295 ? -25.725 6.485 26.037 1.00 92.62 295 GLU A C 1
ATOM 2395 O O . GLU A 1 295 ? -26.459 7.094 26.816 1.00 92.62 295 GLU A O 1
ATOM 2400 N N . ASN A 1 296 ? -24.516 6.047 26.396 1.00 92.12 296 ASN A N 1
ATOM 2401 C CA . ASN A 1 296 ? -23.991 6.176 27.753 1.00 92.12 296 ASN A CA 1
ATOM 2402 C C . ASN A 1 296 ? -23.380 7.557 28.049 1.00 92.12 296 ASN A C 1
ATOM 2404 O O . ASN A 1 296 ? -22.860 7.753 29.148 1.00 92.12 296 ASN A O 1
ATOM 2408 N N . LYS A 1 297 ? -23.406 8.499 27.091 1.00 92.25 297 LYS A N 1
ATOM 2409 C CA . LYS A 1 297 ? -22.785 9.834 27.196 1.00 92.25 297 LYS A CA 1
ATOM 2410 C C . LYS A 1 297 ? -21.347 9.762 27.717 1.00 92.25 297 LYS A C 1
ATOM 2412 O O . LYS A 1 297 ? -20.959 10.485 28.636 1.00 92.25 297 LYS A O 1
ATOM 2417 N N . THR A 1 298 ? -20.556 8.842 27.163 1.00 90.75 298 THR A N 1
ATOM 2418 C CA . THR A 1 298 ? -19.165 8.662 27.592 1.00 90.75 298 THR A CA 1
ATOM 2419 C C . THR A 1 298 ? -18.353 9.928 27.329 1.00 90.75 298 THR A C 1
ATOM 2421 O O . THR A 1 298 ? -18.685 10.717 26.443 1.00 90.75 298 THR A O 1
ATOM 2424 N N . ILE A 1 299 ? -17.256 10.102 28.065 1.00 92.38 299 ILE A N 1
ATOM 2425 C CA . ILE A 1 299 ? -16.353 11.249 27.912 1.00 92.38 299 ILE A CA 1
ATOM 2426 C C . ILE A 1 299 ? -15.919 11.372 26.441 1.00 92.38 299 ILE A C 1
ATOM 2428 O O . ILE A 1 299 ? -15.439 10.390 25.871 1.00 92.38 299 ILE A O 1
ATOM 2432 N N . TYR A 1 300 ? -16.063 12.566 25.857 1.00 94.44 300 TYR A N 1
ATOM 2433 C CA . TYR A 1 300 ? -15.727 12.881 24.462 1.00 94.44 300 TYR A CA 1
ATOM 2434 C C . TYR A 1 300 ? -16.633 12.233 23.399 1.00 94.44 300 TYR A C 1
ATOM 2436 O O . TYR A 1 300 ? -16.283 12.216 22.218 1.00 94.44 300 TYR A O 1
ATOM 2444 N N . SER A 1 301 ? -17.801 11.700 23.779 1.00 92.44 301 SER A N 1
ATOM 2445 C CA . SER A 1 301 ? -18.785 11.161 22.821 1.00 92.44 301 SER A CA 1
ATOM 2446 C C . SER A 1 301 ? -19.343 12.224 21.865 1.00 92.44 301 SER A C 1
ATOM 2448 O O . SER A 1 301 ? -19.787 11.879 20.774 1.00 92.44 301 SER A O 1
ATOM 2450 N N . GLU A 1 302 ? -19.243 13.512 22.203 1.00 91.31 302 GLU A N 1
ATOM 2451 C CA . GLU A 1 302 ? -19.621 14.646 21.353 1.00 91.31 302 GLU A CA 1
ATOM 2452 C C . GLU A 1 302 ? -18.827 14.736 20.038 1.00 91.31 302 GLU A C 1
ATOM 2454 O O . GLU A 1 302 ? -19.302 15.330 19.068 1.00 91.31 302 GLU A O 1
ATOM 2459 N N . TYR A 1 303 ? -17.644 14.116 19.975 1.00 91.12 303 TYR A N 1
ATOM 2460 C CA . TYR A 1 303 ? -16.849 14.036 18.749 1.00 91.12 303 TYR A CA 1
ATOM 2461 C C . TYR A 1 303 ? -17.375 12.974 17.762 1.00 91.12 303 TYR A C 1
ATOM 2463 O O . TYR A 1 303 ? -16.982 12.998 16.597 1.00 91.12 303 TYR A O 1
ATOM 2471 N N . LEU A 1 304 ? -18.278 12.081 18.195 1.00 91.25 304 LEU A N 1
ATOM 2472 C CA . LEU A 1 304 ? -18.948 11.055 17.378 1.00 91.25 304 LEU A CA 1
ATOM 2473 C C . LEU A 1 304 ? -20.258 11.604 16.787 1.00 91.25 304 LEU A C 1
ATOM 2475 O O . LEU A 1 304 ? -21.354 11.107 17.057 1.00 91.25 304 LEU A O 1
ATOM 2479 N N . ASN A 1 305 ? -20.157 12.701 16.041 1.00 85.19 305 ASN A N 1
ATOM 2480 C CA . ASN A 1 305 ? -21.302 13.528 15.658 1.00 85.19 305 ASN A CA 1
ATOM 2481 C C . ASN A 1 305 ? -21.741 13.391 14.191 1.00 85.19 305 ASN A C 1
ATOM 2483 O O . ASN A 1 305 ? -22.712 14.040 13.794 1.00 85.19 305 ASN A O 1
ATOM 2487 N N . ASP A 1 306 ? -21.092 12.539 13.392 1.00 88.06 306 ASP A N 1
ATOM 2488 C CA . ASP A 1 306 ? -21.430 12.356 11.978 1.00 88.06 306 ASP A CA 1
ATOM 2489 C C . ASP A 1 306 ? -22.720 11.526 11.836 1.00 88.06 306 ASP A C 1
ATOM 2491 O O . ASP A 1 306 ? -22.721 10.294 11.779 1.00 88.06 306 ASP A O 1
ATOM 2495 N N . LYS A 1 307 ? -23.867 12.217 11.834 1.00 83.75 307 LYS A N 1
ATOM 2496 C CA . LYS A 1 307 ? -25.205 11.596 11.784 1.00 83.75 307 LYS A CA 1
ATOM 2497 C C . LYS A 1 307 ? -25.409 10.761 10.516 1.00 83.75 307 LYS A C 1
ATOM 2499 O O . LYS A 1 307 ? -26.048 9.704 10.572 1.00 83.75 307 LYS A O 1
ATOM 2504 N N . TYR A 1 308 ? -24.824 11.197 9.402 1.00 86.25 308 TYR A N 1
ATOM 2505 C CA . TYR A 1 308 ? -24.995 10.581 8.088 1.00 86.25 308 TYR A CA 1
ATOM 2506 C C . TYR A 1 308 ? -24.208 9.278 7.916 1.00 86.25 308 TYR A C 1
ATOM 2508 O O . TYR A 1 308 ? -24.465 8.546 6.964 1.00 86.25 308 TYR A O 1
ATOM 2516 N N . LEU A 1 309 ? -23.307 8.926 8.841 1.00 85.38 309 LEU A N 1
ATOM 2517 C CA . LEU A 1 309 ? -22.709 7.584 8.881 1.00 85.38 309 LEU A CA 1
ATOM 2518 C C . LEU A 1 309 ? -23.688 6.501 9.335 1.00 85.38 309 LEU A C 1
ATOM 2520 O O . LEU A 1 309 ? -23.452 5.329 9.067 1.00 85.38 309 LEU A O 1
ATOM 2524 N N . THR A 1 310 ? -24.755 6.877 10.040 1.00 82.31 310 THR A N 1
ATOM 2525 C CA . THR A 1 310 ? -25.766 5.939 10.557 1.00 82.31 310 THR A CA 1
ATOM 2526 C C . THR A 1 310 ? -27.112 6.104 9.869 1.00 82.31 310 THR A C 1
ATOM 2528 O O . THR A 1 310 ? -27.752 5.107 9.553 1.00 82.31 310 THR A O 1
ATOM 2531 N N . ASN A 1 311 ? -27.496 7.349 9.577 1.00 83.62 311 ASN A N 1
ATOM 2532 C CA . ASN A 1 311 ? -28.795 7.699 9.019 1.00 83.62 311 ASN A CA 1
ATOM 2533 C C . ASN A 1 311 ? -28.584 8.438 7.691 1.00 83.62 311 ASN A C 1
ATOM 2535 O O . ASN A 1 311 ? -28.352 9.651 7.711 1.00 83.62 311 ASN A O 1
ATOM 2539 N N . PRO A 1 312 ? -28.594 7.736 6.543 1.00 81.00 312 PRO A N 1
ATOM 2540 C CA . PRO A 1 312 ? -28.521 8.401 5.249 1.00 81.00 312 PRO A CA 1
ATOM 2541 C C . PRO A 1 312 ? -29.729 9.343 5.061 1.00 81.00 312 PRO A C 1
ATOM 2543 O O . PRO A 1 312 ? -30.807 9.054 5.580 1.00 81.00 312 PRO A O 1
ATOM 2546 N N . PRO A 1 313 ? -29.588 10.462 4.320 1.00 79.31 313 PRO A N 1
ATOM 2547 C CA . PRO A 1 313 ? -30.678 11.430 4.136 1.00 79.31 313 PRO A CA 1
ATOM 2548 C C . PRO A 1 313 ? -31.921 10.840 3.451 1.00 79.31 313 PRO A C 1
ATOM 2550 O O . PRO A 1 313 ? -33.026 11.342 3.623 1.00 79.31 313 PRO A O 1
ATOM 2553 N N . SER A 1 314 ? -31.719 9.810 2.628 1.00 78.38 314 SER A N 1
ATOM 2554 C CA . SER A 1 314 ? -32.748 9.062 1.908 1.00 78.38 314 SER A CA 1
ATOM 2555 C C . SER A 1 314 ? -32.171 7.707 1.498 1.00 78.38 314 SER A C 1
ATOM 2557 O O . SER A 1 314 ? -30.983 7.623 1.175 1.00 78.38 314 SER A O 1
ATOM 2559 N N . ASP A 1 315 ? -33.010 6.674 1.421 1.00 74.69 315 ASP A N 1
ATOM 2560 C CA . ASP A 1 315 ? -32.631 5.334 0.941 1.00 74.69 315 ASP A CA 1
ATOM 2561 C C . ASP A 1 315 ? -32.134 5.337 -0.518 1.00 74.69 315 ASP A C 1
ATOM 2563 O O . ASP A 1 315 ? -31.445 4.419 -0.962 1.00 74.69 315 ASP A O 1
ATOM 2567 N N . THR A 1 316 ? -32.452 6.389 -1.280 1.00 76.19 316 THR A N 1
ATOM 2568 C CA . THR A 1 316 ? -31.975 6.582 -2.658 1.00 76.19 316 THR A CA 1
ATOM 2569 C C . THR A 1 316 ? -30.528 7.075 -2.740 1.00 76.19 316 THR A C 1
ATOM 2571 O O . THR A 1 316 ? -29.908 6.995 -3.804 1.00 76.19 316 THR A O 1
ATOM 2574 N N . VAL A 1 317 ? -29.963 7.583 -1.641 1.00 78.62 317 VAL A N 1
ATOM 2575 C CA . VAL A 1 317 ? -28.611 8.148 -1.607 1.00 78.62 317 VAL A CA 1
ATOM 2576 C C . VAL A 1 317 ? -27.593 7.026 -1.430 1.00 78.62 317 VAL A C 1
ATOM 2578 O O . VAL A 1 317 ? -27.359 6.519 -0.338 1.00 78.62 317 VAL A O 1
ATOM 2581 N N . LYS A 1 318 ? -26.942 6.651 -2.531 1.00 82.12 318 LYS A N 1
ATOM 2582 C CA . LYS A 1 318 ? -25.963 5.554 -2.552 1.00 82.12 318 LYS A CA 1
ATOM 2583 C C . LYS A 1 318 ? -24.530 5.961 -2.199 1.00 82.12 318 LYS A C 1
ATOM 2585 O O . LYS A 1 318 ? -23.684 5.088 -2.014 1.00 82.12 318 LYS A O 1
ATOM 2590 N N . ASN A 1 319 ? -24.257 7.262 -2.103 1.00 83.44 319 ASN A N 1
ATOM 2591 C CA . ASN A 1 319 ? -22.950 7.846 -1.795 1.00 83.44 319 ASN A CA 1
ATOM 2592 C C . ASN A 1 319 ? -23.041 8.758 -0.572 1.00 83.44 319 ASN A C 1
ATOM 2594 O O . ASN A 1 319 ? -24.037 9.457 -0.419 1.00 83.44 319 ASN A O 1
ATOM 2598 N N . TYR A 1 320 ? -21.992 8.801 0.255 1.00 83.62 320 TYR A N 1
ATOM 2599 C CA . TYR A 1 320 ? -21.972 9.676 1.429 1.00 83.62 320 TYR A CA 1
ATOM 2600 C C . TYR A 1 320 ? -22.198 11.148 1.016 1.00 83.62 320 TYR A C 1
ATOM 2602 O O . TYR A 1 320 ? -21.505 11.630 0.110 1.00 83.62 320 TYR A O 1
ATOM 2610 N N . PRO A 1 321 ? -23.144 11.874 1.644 1.00 81.00 321 PRO A N 1
ATOM 2611 C CA . PRO A 1 321 ? -23.477 13.245 1.276 1.00 81.00 321 PRO A CA 1
ATOM 2612 C C . PRO A 1 321 ? -22.424 14.220 1.822 1.00 81.00 321 PRO A C 1
ATOM 2614 O O . PRO A 1 321 ? -22.583 14.791 2.894 1.00 81.00 321 PRO A O 1
ATOM 2617 N N . ILE A 1 322 ? -21.338 14.416 1.071 1.00 75.75 322 ILE A N 1
ATOM 2618 C CA . ILE A 1 322 ? -20.175 15.225 1.487 1.00 75.75 322 ILE A CA 1
ATOM 2619 C C . ILE A 1 322 ? -20.572 16.658 1.881 1.00 75.75 322 ILE A C 1
ATOM 2621 O O . ILE A 1 322 ? -20.046 17.187 2.851 1.00 75.75 322 ILE A O 1
ATOM 2625 N N . GLU A 1 323 ? -21.524 17.269 1.171 1.00 70.94 323 GLU A N 1
ATOM 2626 C CA . GLU A 1 323 ? -21.996 18.641 1.436 1.00 70.94 323 GLU A CA 1
ATOM 2627 C C . GLU A 1 323 ? -22.782 18.771 2.746 1.00 70.94 323 GLU A C 1
ATOM 2629 O O . GLU A 1 323 ? -22.803 19.838 3.353 1.00 70.94 323 GLU A O 1
ATOM 2634 N N . LEU A 1 324 ? -23.418 17.683 3.185 1.00 68.75 324 LEU A N 1
ATOM 2635 C CA . LEU A 1 324 ? -24.169 17.622 4.438 1.00 68.75 324 LEU A CA 1
ATOM 2636 C C . LEU A 1 324 ? -23.327 17.046 5.582 1.00 68.75 324 LEU A C 1
ATOM 2638 O O . LEU A 1 324 ? -23.759 17.074 6.733 1.00 68.75 324 LEU A O 1
ATOM 2642 N N . GLY A 1 325 ? -22.150 16.500 5.276 1.00 64.44 325 GLY A N 1
ATOM 2643 C CA . GLY A 1 325 ? -21.266 15.900 6.260 1.00 64.44 325 GLY A CA 1
ATOM 2644 C C . GLY A 1 325 ? -20.827 16.901 7.324 1.00 64.44 325 GLY A C 1
ATOM 2645 O O . GLY A 1 325 ? -20.753 18.105 7.091 1.00 64.44 325 GLY A O 1
ATOM 2646 N N . THR A 1 326 ? -20.492 16.397 8.510 1.00 67.12 326 THR A N 1
ATOM 2647 C CA . THR A 1 326 ? -20.017 17.236 9.624 1.00 67.12 326 THR A CA 1
ATOM 2648 C C . THR A 1 326 ? -18.665 17.897 9.351 1.00 67.12 326 THR A C 1
ATOM 2650 O O . THR A 1 326 ? -18.270 18.807 10.076 1.00 67.12 326 THR A O 1
ATOM 2653 N N . ILE A 1 327 ? -17.956 17.462 8.305 1.00 71.50 327 ILE A N 1
ATOM 2654 C CA . ILE A 1 327 ? -16.617 17.922 7.952 1.00 71.50 327 ILE A CA 1
ATOM 2655 C C . ILE A 1 327 ? -16.624 18.469 6.528 1.00 71.50 327 ILE A C 1
ATOM 2657 O O . ILE A 1 327 ? -16.834 17.728 5.568 1.00 71.50 327 ILE A O 1
ATOM 2661 N N . ALA A 1 328 ? -16.309 19.757 6.390 1.00 70.69 328 ALA A N 1
ATOM 2662 C CA . ALA A 1 328 ? -16.130 20.389 5.092 1.00 70.69 328 ALA A CA 1
ATOM 2663 C C . ALA A 1 328 ? -14.806 19.943 4.441 1.00 70.69 328 ALA A C 1
ATOM 2665 O O . ALA A 1 328 ? -13.713 20.251 4.925 1.00 70.69 328 ALA A O 1
ATOM 2666 N N . GLU A 1 329 ? -14.888 19.246 3.308 1.00 75.50 329 GLU A N 1
ATOM 2667 C CA . GLU A 1 329 ? -13.723 18.925 2.477 1.00 75.50 329 GLU A CA 1
ATOM 2668 C C . GLU A 1 329 ? -13.297 20.173 1.680 1.00 75.50 329 GLU A C 1
ATOM 2670 O O . GLU A 1 329 ? -13.857 20.476 0.627 1.00 75.50 329 GLU A O 1
ATOM 2675 N N . LYS A 1 330 ? -12.301 20.919 2.185 1.00 63.72 330 LYS A N 1
ATOM 2676 C CA . LYS A 1 330 ? -11.817 22.184 1.585 1.00 63.72 330 LYS A CA 1
ATOM 2677 C C . LYS A 1 330 ? -11.297 22.021 0.156 1.00 63.72 330 LYS A C 1
ATOM 2679 O O . LYS A 1 330 ? -11.444 22.919 -0.672 1.00 63.72 330 LYS A O 1
ATOM 2684 N N . HIS A 1 331 ? -10.647 20.896 -0.135 1.00 56.97 331 HIS A N 1
ATOM 2685 C CA . HIS A 1 331 ? -9.976 20.668 -1.411 1.00 56.97 331 HIS A CA 1
ATOM 2686 C C . HIS A 1 331 ? -10.684 19.602 -2.242 1.00 56.97 331 HIS A C 1
ATOM 2688 O O . HIS A 1 331 ? -10.199 18.483 -2.399 1.00 56.97 331 HIS A O 1
ATOM 2694 N N . ARG A 1 332 ? -11.786 19.992 -2.891 1.00 52.25 332 ARG A N 1
ATOM 2695 C CA . ARG A 1 332 ? -12.343 19.261 -4.039 1.00 52.25 332 ARG A CA 1
ATOM 2696 C C . ARG A 1 332 ? -11.574 19.586 -5.324 1.00 52.25 332 ARG A C 1
ATOM 2698 O O . ARG A 1 332 ? -12.170 19.901 -6.350 1.00 52.25 332 ARG A O 1
ATOM 2705 N N . ARG A 1 333 ? -10.236 19.579 -5.302 1.00 50.16 333 ARG A N 1
ATOM 2706 C CA . ARG A 1 333 ? -9.531 19.526 -6.586 1.00 50.16 333 ARG A CA 1
ATOM 2707 C C . ARG A 1 333 ? -9.681 18.095 -7.078 1.00 50.16 333 ARG A C 1
ATOM 2709 O O . ARG A 1 333 ? -9.106 17.181 -6.503 1.00 50.16 333 ARG A O 1
ATOM 2716 N N . ASP A 1 334 ? -10.447 17.935 -8.147 1.00 53.38 334 ASP A N 1
ATOM 2717 C CA . ASP A 1 334 ? -10.600 16.731 -8.974 1.00 53.38 334 ASP A CA 1
ATOM 2718 C C . ASP A 1 334 ? -9.263 16.199 -9.550 1.00 53.38 334 ASP A C 1
ATOM 2720 O O . ASP A 1 334 ? -9.284 15.382 -10.464 1.00 53.38 334 ASP A O 1
ATOM 2724 N N . TRP A 1 335 ? -8.102 16.637 -9.034 1.00 49.59 335 TRP A N 1
ATOM 2725 C CA . TRP A 1 335 ? -6.758 16.319 -9.532 1.00 49.59 335 TRP A CA 1
ATOM 2726 C C . TRP A 1 335 ? -6.464 14.819 -9.554 1.00 49.59 335 TRP A C 1
ATOM 2728 O O . TRP A 1 335 ? -5.491 14.401 -10.170 1.00 49.59 335 TRP A O 1
ATOM 2738 N N . LEU A 1 336 ? -7.294 14.017 -8.878 1.00 59.16 336 LEU A N 1
ATOM 2739 C CA . LEU A 1 336 ? -7.207 12.573 -8.911 1.00 59.16 336 LEU A CA 1
ATOM 2740 C C . LEU A 1 336 ? -8.573 11.895 -9.016 1.00 59.16 336 LEU A C 1
ATOM 2742 O O . LEU A 1 336 ? -9.138 11.413 -8.031 1.00 59.16 336 LEU A O 1
ATOM 2746 N N . LYS A 1 337 ? -9.087 11.818 -10.246 1.00 65.19 337 LYS A N 1
ATOM 2747 C CA . LYS A 1 337 ? -10.184 10.913 -10.603 1.00 65.19 337 LYS A CA 1
ATOM 2748 C C . LYS A 1 337 ? -9.615 9.523 -10.865 1.00 65.19 337 LYS A C 1
ATOM 2750 O O . LYS A 1 337 ? -9.164 9.222 -11.968 1.00 65.19 337 LYS A O 1
ATOM 2755 N N . LEU A 1 338 ? -9.645 8.683 -9.832 1.00 69.06 338 LEU A N 1
ATOM 2756 C CA . LEU A 1 338 ? -9.310 7.260 -9.926 1.00 69.06 338 LEU A CA 1
ATOM 2757 C C . LEU A 1 338 ? -10.422 6.514 -10.675 1.00 69.06 338 LEU A C 1
ATOM 2759 O O . LEU A 1 338 ? -11.276 5.868 -10.071 1.00 69.06 338 LEU A O 1
ATOM 2763 N N . ASP A 1 339 ? -10.426 6.670 -11.995 1.00 74.50 339 ASP A N 1
ATOM 2764 C CA . ASP A 1 339 ? -11.262 5.911 -12.916 1.00 74.50 339 ASP A CA 1
ATOM 2765 C C . ASP A 1 339 ? -10.414 4.806 -13.550 1.00 74.50 339 ASP A C 1
ATOM 2767 O O . ASP A 1 339 ? -9.577 5.066 -14.417 1.00 74.50 339 ASP A O 1
ATOM 2771 N N . TYR A 1 340 ? -10.608 3.576 -13.075 1.00 73.69 340 TYR A N 1
ATOM 2772 C CA . TYR A 1 340 ? -9.889 2.406 -13.572 1.00 73.69 340 TYR A CA 1
ATOM 2773 C C . TYR A 1 340 ? -10.456 1.879 -14.900 1.00 73.69 340 TYR A C 1
ATOM 2775 O O . T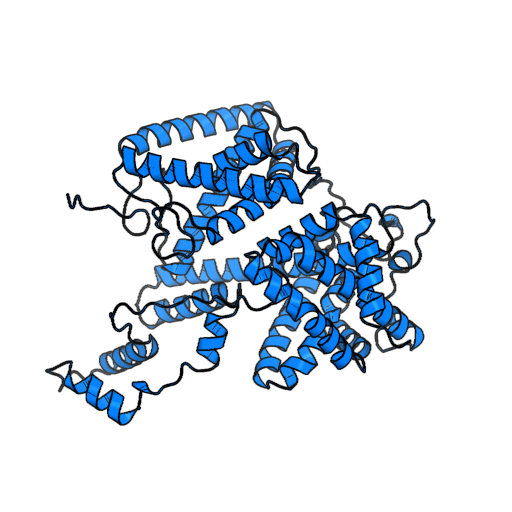YR A 1 340 ? -9.775 1.116 -15.585 1.00 73.69 340 TYR A O 1
ATOM 2783 N N . ASP A 1 341 ? -11.653 2.307 -15.314 1.00 77.38 341 ASP A N 1
ATOM 2784 C CA . ASP A 1 341 ? -12.248 1.920 -16.596 1.00 77.38 341 ASP A CA 1
ATOM 2785 C C . ASP A 1 341 ? -11.748 2.788 -17.757 1.00 77.38 341 ASP A C 1
ATOM 2787 O O . ASP A 1 341 ? -11.878 2.409 -18.929 1.00 77.38 341 ASP A O 1
ATOM 2791 N N . ARG A 1 342 ? -11.039 3.881 -17.449 1.00 83.94 342 ARG A N 1
ATOM 2792 C CA . ARG A 1 342 ? -10.426 4.818 -18.399 1.00 83.94 342 ARG A CA 1
ATOM 2793 C C . ARG A 1 342 ? -9.668 4.134 -19.541 1.00 83.94 342 ARG A C 1
ATOM 2795 O O . ARG A 1 342 ? -8.922 3.174 -19.351 1.00 83.94 342 ARG A O 1
ATOM 2802 N N . LYS A 1 343 ? -9.813 4.659 -20.758 1.00 88.94 343 LYS A N 1
ATOM 2803 C CA . LYS A 1 343 ? -9.003 4.258 -21.920 1.00 88.94 343 LYS A CA 1
ATOM 2804 C C . LYS A 1 343 ? -7.786 5.171 -22.049 1.00 88.94 343 LYS A C 1
ATOM 2806 O O . LYS A 1 343 ? -7.926 6.383 -21.929 1.00 88.94 343 LYS A O 1
ATOM 2811 N N . TYR A 1 344 ? -6.627 4.588 -22.336 1.00 91.75 344 TYR A N 1
ATOM 2812 C CA . TYR A 1 344 ? -5.365 5.315 -22.463 1.00 91.75 344 TYR A CA 1
ATOM 2813 C C . TYR A 1 344 ? -5.007 5.534 -23.932 1.00 91.75 344 TYR A C 1
ATOM 2815 O O . TYR A 1 344 ? -5.191 4.648 -24.769 1.00 91.75 344 TYR A O 1
ATOM 2823 N N . SER A 1 345 ? -4.500 6.725 -24.250 1.00 93.12 345 SER A N 1
ATOM 2824 C CA . SER A 1 345 ? -3.969 7.028 -25.579 1.00 93.12 345 SER A CA 1
ATOM 2825 C C . SER A 1 345 ? -2.566 6.434 -25.757 1.00 93.12 345 SER A C 1
ATOM 2827 O O . SER A 1 345 ? -1.910 6.065 -24.785 1.00 93.12 345 SER A O 1
ATOM 2829 N N . VAL A 1 346 ? -2.053 6.382 -26.992 1.00 93.75 346 VAL A N 1
ATOM 2830 C CA . VAL A 1 346 ? -0.658 5.958 -27.248 1.00 93.75 346 VAL A CA 1
ATOM 2831 C C . VAL A 1 346 ? 0.341 6.846 -26.496 1.00 93.75 346 VAL A C 1
ATOM 2833 O O . VAL A 1 346 ? 1.318 6.348 -25.946 1.00 93.75 346 VAL A O 1
ATOM 2836 N N . VAL A 1 347 ? 0.067 8.151 -26.424 1.00 94.00 347 VAL A N 1
ATOM 2837 C CA . VAL A 1 347 ? 0.875 9.111 -25.657 1.00 94.00 347 VAL A CA 1
ATOM 2838 C C . VAL A 1 347 ? 0.860 8.740 -24.173 1.00 94.00 347 VAL A C 1
ATOM 2840 O O . VAL A 1 347 ? 1.927 8.606 -23.579 1.00 94.00 347 VAL A O 1
ATOM 2843 N N . SER A 1 348 ? -0.320 8.462 -23.616 1.00 94.31 348 SER A N 1
ATOM 2844 C CA . SER A 1 348 ? -0.482 8.041 -22.221 1.00 94.31 348 SER A CA 1
ATOM 2845 C C . SER A 1 348 ? 0.289 6.755 -21.917 1.00 94.31 348 SER A C 1
ATOM 2847 O O . SER A 1 348 ? 0.979 6.670 -20.906 1.00 94.31 348 SER A O 1
ATOM 2849 N N . TYR A 1 349 ? 0.242 5.758 -22.809 1.00 96.19 349 TYR A N 1
ATOM 2850 C CA . TYR A 1 349 ? 1.024 4.530 -22.646 1.00 96.19 349 TYR A CA 1
ATOM 2851 C C . TYR A 1 349 ? 2.534 4.802 -22.617 1.00 96.19 349 TYR A C 1
ATOM 2853 O O . TYR A 1 349 ? 3.232 4.234 -21.780 1.00 96.19 349 TYR A O 1
ATOM 2861 N N . ILE A 1 350 ? 3.043 5.702 -23.465 1.00 96.25 350 ILE A N 1
ATOM 2862 C CA . ILE A 1 350 ? 4.461 6.095 -23.442 1.00 96.25 350 ILE A CA 1
ATOM 2863 C C . ILE A 1 350 ? 4.817 6.745 -22.095 1.00 96.25 350 ILE A C 1
ATOM 2865 O O . ILE A 1 350 ? 5.820 6.377 -21.483 1.00 96.25 350 ILE A O 1
ATOM 2869 N N . PHE A 1 351 ? 3.985 7.665 -21.597 1.00 95.19 351 PHE A N 1
ATOM 2870 C CA . PHE A 1 351 ? 4.190 8.283 -20.283 1.00 95.19 351 PHE A CA 1
ATOM 2871 C C . PHE A 1 351 ? 4.172 7.253 -19.153 1.00 95.19 351 PHE A C 1
ATOM 2873 O O . PHE A 1 351 ? 5.072 7.254 -18.315 1.00 95.19 351 PHE A O 1
ATOM 2880 N N . ILE A 1 352 ? 3.197 6.341 -19.154 1.00 95.81 352 ILE A N 1
ATOM 2881 C CA . ILE A 1 352 ? 3.086 5.275 -18.154 1.00 95.81 352 ILE A CA 1
ATOM 2882 C C . ILE A 1 352 ? 4.322 4.371 -18.185 1.00 95.81 352 ILE A C 1
ATOM 2884 O O . ILE A 1 352 ? 4.873 4.071 -17.128 1.00 95.81 352 ILE A O 1
ATOM 2888 N N . PHE A 1 353 ? 4.801 3.978 -19.368 1.00 97.56 353 PHE A N 1
ATOM 2889 C CA . PHE A 1 353 ? 6.008 3.163 -19.504 1.00 97.56 353 PHE A CA 1
ATOM 2890 C C . PHE A 1 353 ? 7.219 3.822 -18.838 1.00 97.56 353 PHE A C 1
ATOM 2892 O O . PHE A 1 353 ? 7.881 3.197 -18.005 1.00 97.56 353 PHE A O 1
ATOM 2899 N N . PHE A 1 354 ? 7.499 5.085 -19.169 1.00 97.19 354 PHE A N 1
ATOM 2900 C CA . PHE A 1 354 ? 8.665 5.789 -18.635 1.00 97.19 354 PHE A CA 1
ATOM 2901 C C . PHE A 1 354 ? 8.519 6.115 -17.152 1.00 97.19 354 PHE A C 1
ATOM 2903 O O . PHE A 1 354 ? 9.454 5.891 -16.387 1.00 97.19 354 PHE A O 1
ATOM 2910 N N . ALA A 1 355 ? 7.343 6.571 -16.724 1.00 95.75 355 ALA A N 1
ATOM 2911 C CA . ALA A 1 355 ? 7.083 6.876 -15.324 1.00 95.75 355 ALA A CA 1
ATOM 2912 C C . ALA A 1 355 ? 7.199 5.624 -14.446 1.00 95.75 355 ALA A C 1
ATOM 2914 O O . ALA A 1 355 ? 7.864 5.667 -13.415 1.00 95.75 355 ALA A O 1
ATOM 2915 N N . VAL A 1 356 ? 6.625 4.487 -14.855 1.00 94.69 356 VAL A N 1
ATOM 2916 C CA . VAL A 1 356 ? 6.713 3.248 -14.067 1.00 94.69 356 VAL A CA 1
ATOM 2917 C C . VAL A 1 356 ? 8.120 2.639 -14.121 1.00 94.69 356 VAL A C 1
ATOM 2919 O O . VAL A 1 356 ? 8.589 2.130 -13.105 1.00 94.69 356 VAL A O 1
ATOM 2922 N N . SER A 1 357 ? 8.843 2.764 -15.239 1.00 95.56 357 SER A N 1
ATOM 2923 C CA . SER A 1 357 ? 10.264 2.375 -15.312 1.00 95.56 357 SER A CA 1
ATOM 2924 C C . SER A 1 357 ? 11.144 3.207 -14.376 1.00 95.56 357 SER A C 1
ATOM 2926 O O . SER A 1 357 ? 12.047 2.663 -13.742 1.00 95.56 357 SER A O 1
ATOM 2928 N N . PHE A 1 358 ? 10.867 4.508 -14.265 1.00 94.75 358 PHE A N 1
ATOM 2929 C CA . PHE A 1 358 ? 11.558 5.425 -13.357 1.00 94.75 358 PHE A CA 1
ATOM 2930 C C . PHE A 1 358 ? 11.193 5.164 -11.888 1.00 94.75 358 PHE A C 1
ATOM 2932 O O . PHE A 1 358 ? 12.072 5.118 -11.033 1.00 94.75 358 PHE A O 1
ATOM 2939 N N . ILE A 1 359 ? 9.916 4.905 -11.580 1.00 85.81 359 ILE A N 1
ATOM 2940 C CA . ILE A 1 359 ? 9.475 4.501 -10.232 1.00 85.81 359 ILE A CA 1
ATOM 2941 C C . ILE A 1 359 ? 10.151 3.187 -9.817 1.00 85.81 359 ILE A C 1
ATOM 2943 O O . ILE A 1 359 ? 10.627 3.077 -8.688 1.00 85.81 359 ILE A O 1
ATOM 2947 N N . GLY A 1 360 ? 10.230 2.209 -10.724 1.00 82.56 360 GLY A N 1
ATOM 2948 C CA . GLY A 1 360 ? 10.944 0.951 -10.498 1.00 82.56 360 GLY A CA 1
ATOM 2949 C C . GLY A 1 360 ? 12.441 1.155 -10.255 1.00 82.56 360 GLY A C 1
ATOM 2950 O O . GLY A 1 360 ? 13.004 0.548 -9.347 1.00 82.56 360 GLY A O 1
ATOM 2951 N N . TRP A 1 361 ? 13.071 2.067 -11.002 1.00 88.44 361 TRP A N 1
ATOM 2952 C CA . TRP A 1 361 ? 14.462 2.469 -10.777 1.00 88.44 361 TRP A CA 1
ATOM 2953 C C . TRP A 1 361 ? 14.668 3.090 -9.394 1.00 88.44 361 TRP A C 1
ATOM 2955 O O . TRP A 1 361 ? 15.526 2.625 -8.646 1.00 88.44 361 TRP A O 1
ATOM 2965 N N . ILE A 1 362 ? 13.837 4.068 -9.009 1.00 80.69 362 ILE A N 1
ATOM 2966 C CA . ILE A 1 362 ? 13.872 4.666 -7.665 1.00 80.69 362 ILE A CA 1
ATOM 2967 C C . ILE A 1 362 ? 13.742 3.575 -6.606 1.00 80.69 362 ILE A C 1
ATOM 2969 O O . ILE A 1 362 ? 14.511 3.562 -5.651 1.00 80.69 362 ILE A O 1
ATOM 2973 N N . TRP A 1 363 ? 12.785 2.660 -6.771 1.00 73.94 363 TRP A N 1
ATOM 2974 C CA . TRP A 1 363 ? 12.548 1.576 -5.826 1.00 73.94 363 TRP A CA 1
ATOM 2975 C C . TRP A 1 363 ? 13.787 0.692 -5.634 1.00 73.94 363 TRP A C 1
ATOM 2977 O O . TRP A 1 363 ? 14.231 0.510 -4.503 1.00 73.94 363 TRP A O 1
ATOM 2987 N N . GLU A 1 364 ? 14.382 0.184 -6.714 1.00 69.25 364 GLU A N 1
ATOM 2988 C CA . GLU A 1 364 ? 15.561 -0.692 -6.659 1.00 69.25 364 GLU A CA 1
ATOM 2989 C C . GLU A 1 364 ? 16.800 0.021 -6.105 1.00 69.25 364 GLU A C 1
ATOM 2991 O O . GLU A 1 364 ? 17.487 -0.516 -5.234 1.00 69.25 364 GLU A O 1
ATOM 2996 N N . VAL A 1 365 ? 17.075 1.242 -6.574 1.00 74.81 365 VAL A N 1
ATOM 2997 C CA . VAL A 1 365 ? 18.218 2.042 -6.112 1.00 74.81 365 VAL A CA 1
ATOM 2998 C C . VAL A 1 365 ? 18.068 2.388 -4.634 1.00 74.81 365 VAL A C 1
ATOM 3000 O O . VAL A 1 365 ? 19.015 2.236 -3.863 1.00 74.81 365 VAL A O 1
ATOM 3003 N N . PHE A 1 366 ? 16.872 2.797 -4.211 1.00 65.69 366 PHE A N 1
ATOM 3004 C CA . PHE A 1 366 ? 16.599 3.152 -2.822 1.00 65.69 366 PHE A CA 1
ATOM 3005 C C . PHE A 1 366 ? 16.647 1.933 -1.895 1.00 65.69 366 PHE A C 1
ATOM 3007 O O . PHE A 1 366 ? 17.224 2.006 -0.811 1.00 65.69 366 PHE A O 1
ATOM 3014 N N . LEU A 1 367 ? 16.102 0.787 -2.320 1.00 62.28 367 LEU A N 1
ATOM 3015 C CA . LEU A 1 367 ? 16.221 -0.461 -1.567 1.00 62.28 367 LEU A CA 1
ATOM 3016 C C . LEU A 1 367 ? 17.678 -0.893 -1.409 1.00 62.28 367 LEU A C 1
ATOM 3018 O O . LEU A 1 367 ? 18.073 -1.274 -0.306 1.00 62.28 367 LEU A O 1
ATOM 3022 N N . HIS A 1 368 ? 18.472 -0.829 -2.482 1.00 61.88 368 HIS A N 1
ATOM 3023 C CA . HIS A 1 368 ? 19.886 -1.176 -2.414 1.00 61.88 368 HIS A CA 1
ATOM 3024 C C . HIS A 1 368 ? 20.628 -0.236 -1.464 1.00 61.88 368 HIS A C 1
ATOM 3026 O O . HIS A 1 368 ? 21.323 -0.706 -0.568 1.00 61.88 368 HIS A O 1
ATOM 3032 N N . LEU A 1 369 ? 20.384 1.071 -1.579 1.00 61.59 369 LEU A N 1
ATOM 3033 C CA . LEU A 1 369 ? 20.985 2.084 -0.721 1.00 61.59 369 LEU A CA 1
ATOM 3034 C C . LEU A 1 369 ? 20.724 1.828 0.770 1.00 61.59 369 LEU A C 1
ATOM 3036 O O . LEU A 1 369 ? 21.622 1.990 1.586 1.00 61.59 369 LEU A O 1
ATOM 3040 N N . LEU A 1 370 ? 19.524 1.384 1.142 1.00 53.69 370 LEU A N 1
ATOM 3041 C CA . LEU A 1 370 ? 19.202 1.054 2.536 1.00 53.69 370 LEU A CA 1
ATOM 3042 C C . LEU A 1 370 ? 19.859 -0.244 3.023 1.00 53.69 370 LEU A C 1
ATOM 3044 O O . LEU A 1 370 ? 20.131 -0.394 4.214 1.00 53.69 370 LEU A O 1
ATOM 3048 N N . GLN A 1 371 ? 20.064 -1.206 2.123 1.00 54.66 371 GLN A N 1
ATOM 3049 C CA . GLN A 1 371 ? 20.635 -2.509 2.460 1.00 54.66 371 GLN A CA 1
ATOM 3050 C C . GLN A 1 371 ? 22.162 -2.468 2.543 1.00 54.66 371 GLN A C 1
ATOM 3052 O O . GLN A 1 371 ? 22.733 -3.071 3.451 1.00 54.66 371 GLN A O 1
ATOM 3057 N N . SER A 1 372 ? 22.815 -1.787 1.600 1.00 56.00 372 SER A N 1
ATOM 3058 C CA . SER A 1 372 ? 24.275 -1.723 1.490 1.00 56.00 372 SER A CA 1
ATOM 3059 C C . SER A 1 372 ? 24.869 -0.424 2.040 1.00 56.00 372 SER A C 1
ATOM 3061 O O . SER A 1 372 ? 26.040 -0.408 2.416 1.00 56.00 372 SER A O 1
ATOM 3063 N N . GLY A 1 373 ? 24.086 0.656 2.129 1.00 59.91 373 GLY A N 1
ATOM 3064 C CA . GLY A 1 373 ? 24.591 2.002 2.419 1.00 59.91 373 GLY A CA 1
ATOM 3065 C C . GLY A 1 373 ? 25.312 2.650 1.233 1.00 59.91 373 GLY A C 1
ATOM 3066 O O . GLY A 1 373 ? 25.924 3.702 1.401 1.00 59.91 373 GLY A O 1
ATOM 3067 N N . GLU A 1 374 ? 25.278 2.030 0.050 1.00 65.44 374 GLU A N 1
ATOM 3068 C CA . GLU A 1 374 ? 25.966 2.494 -1.155 1.00 65.44 374 GLU A CA 1
ATOM 3069 C C . GLU A 1 374 ? 24.947 2.858 -2.238 1.00 65.44 374 GLU A C 1
ATOM 3071 O O . GLU A 1 374 ? 24.006 2.110 -2.516 1.00 65.44 374 GLU A O 1
ATOM 3076 N N . PHE A 1 375 ? 25.132 4.022 -2.863 1.00 76.62 375 PHE A N 1
ATOM 3077 C CA . PHE A 1 375 ? 24.340 4.396 -4.027 1.00 76.62 375 PHE A CA 1
ATOM 3078 C C . PHE A 1 375 ? 24.854 3.626 -5.241 1.00 76.62 375 PHE A C 1
ATOM 3080 O O . PHE A 1 375 ? 25.997 3.802 -5.660 1.00 76.62 375 PHE A O 1
ATOM 3087 N N . VAL A 1 376 ? 23.997 2.786 -5.811 1.00 77.50 376 VAL A N 1
ATOM 3088 C CA . VAL A 1 376 ? 24.325 1.964 -6.973 1.00 77.50 376 VAL A CA 1
ATOM 3089 C C . VAL A 1 376 ? 23.237 2.149 -8.017 1.00 77.50 376 VAL A C 1
ATOM 3091 O O . VAL A 1 376 ? 22.059 1.972 -7.713 1.00 77.50 376 VAL A O 1
ATOM 3094 N N . ASN A 1 377 ? 23.627 2.488 -9.247 1.00 86.25 377 ASN A N 1
ATOM 3095 C CA . ASN A 1 377 ? 22.700 2.585 -10.369 1.00 86.25 377 ASN A CA 1
ATOM 3096 C C . ASN A 1 377 ? 22.242 1.179 -10.783 1.00 86.25 377 ASN A C 1
ATOM 3098 O O . ASN A 1 377 ? 22.984 0.443 -11.432 1.00 86.25 377 ASN A O 1
ATOM 3102 N N . ARG A 1 378 ? 21.043 0.787 -10.350 1.00 82.19 378 ARG A N 1
ATOM 3103 C CA . ARG A 1 378 ? 20.487 -0.552 -10.577 1.00 82.19 378 ARG A CA 1
ATOM 3104 C C . ARG A 1 378 ? 19.920 -0.667 -11.993 1.00 82.19 378 ARG A C 1
ATOM 3106 O O . ARG A 1 378 ? 19.405 0.300 -12.541 1.00 82.19 378 ARG A O 1
ATOM 3113 N N . GLY A 1 379 ? 19.941 -1.882 -12.537 1.00 85.94 379 GLY A N 1
ATOM 3114 C CA . GLY A 1 379 ? 19.406 -2.195 -13.864 1.00 85.94 379 GLY A CA 1
ATOM 3115 C C . GLY A 1 379 ? 20.488 -2.402 -14.923 1.00 85.94 379 GLY A C 1
ATOM 3116 O O . GLY A 1 379 ? 21.679 -2.279 -14.658 1.00 85.94 379 GLY A O 1
ATOM 3117 N N . THR A 1 380 ? 20.054 -2.781 -16.124 1.00 86.94 380 THR A N 1
ATOM 3118 C CA . THR A 1 380 ? 20.925 -3.096 -17.273 1.00 86.94 380 THR A CA 1
ATOM 3119 C C . THR A 1 380 ? 21.343 -1.857 -18.061 1.00 86.94 380 THR A C 1
ATOM 3121 O O . THR A 1 380 ? 22.346 -1.883 -18.769 1.00 86.94 380 THR A O 1
ATOM 3124 N N . LEU A 1 381 ? 20.544 -0.796 -17.957 1.00 91.50 381 LEU A N 1
ATOM 3125 C CA . LEU A 1 381 ? 20.684 0.471 -18.668 1.00 91.50 381 LEU A CA 1
ATOM 3126 C C . LEU A 1 381 ? 21.404 1.506 -17.794 1.00 91.50 381 LEU A C 1
ATOM 3128 O O . LEU A 1 381 ? 21.455 1.345 -16.571 1.00 91.50 381 LEU A O 1
ATOM 3132 N N . LEU A 1 382 ? 21.984 2.542 -18.411 1.00 90.31 382 LEU A N 1
ATOM 3133 C CA . LEU A 1 382 ? 22.670 3.612 -17.674 1.00 90.31 382 LEU A CA 1
ATOM 3134 C C . LEU A 1 382 ? 21.702 4.707 -17.223 1.00 90.31 382 LEU A C 1
ATOM 3136 O O . LEU A 1 382 ? 21.913 5.321 -16.176 1.00 90.31 382 LEU A O 1
ATOM 3140 N N . GLY A 1 383 ? 20.650 4.956 -17.999 1.00 90.94 383 GLY A N 1
ATOM 3141 C CA . GLY A 1 383 ? 19.604 5.906 -17.661 1.00 90.94 383 GLY A CA 1
ATOM 3142 C C . GLY A 1 383 ? 18.759 5.457 -16.464 1.00 90.94 383 GLY A C 1
ATOM 3143 O O . GLY A 1 383 ? 18.775 4.286 -16.075 1.00 90.94 383 GLY A O 1
ATOM 3144 N N . PRO A 1 384 ? 17.984 6.378 -15.866 1.00 92.88 384 PRO A N 1
ATOM 3145 C CA . PRO A 1 384 ? 17.202 6.112 -14.664 1.00 92.88 384 PRO A CA 1
ATOM 3146 C C . PRO A 1 384 ? 15.904 5.348 -14.981 1.00 92.88 384 PRO A C 1
ATOM 3148 O O . PRO A 1 384 ? 14.808 5.760 -14.613 1.00 92.88 384 PRO A O 1
ATOM 3151 N N . TRP A 1 385 ? 15.985 4.241 -15.710 1.00 94.00 385 TRP A N 1
ATOM 3152 C CA . TRP A 1 385 ? 14.826 3.438 -16.084 1.00 94.00 385 TRP A CA 1
ATOM 3153 C C . TRP A 1 385 ? 15.130 1.948 -15.972 1.00 94.00 385 TRP A C 1
ATOM 3155 O O . TRP A 1 385 ? 16.130 1.455 -16.487 1.00 94.00 385 TRP A O 1
ATOM 3165 N N . LEU A 1 386 ? 14.216 1.202 -15.343 1.00 91.62 386 LEU A N 1
ATOM 3166 C CA . LEU A 1 386 ? 14.194 -0.259 -15.413 1.00 91.62 386 LEU A CA 1
ATOM 3167 C C . LEU A 1 386 ? 13.034 -0.700 -16.320 1.00 91.62 386 LEU A C 1
ATOM 3169 O O . LEU A 1 386 ? 11.887 -0.739 -15.861 1.00 91.62 386 LEU A O 1
ATOM 3173 N N . PRO A 1 387 ? 13.307 -1.070 -17.587 1.00 94.44 387 PRO A N 1
ATOM 3174 C CA . PRO A 1 387 ? 12.275 -1.337 -18.589 1.00 94.44 387 PRO A CA 1
ATOM 3175 C C . PRO A 1 387 ? 11.315 -2.451 -18.200 1.00 94.44 387 PRO A C 1
ATOM 3177 O O . PRO A 1 387 ? 10.160 -2.423 -18.602 1.00 94.44 387 PRO A O 1
ATOM 3180 N N . ILE A 1 388 ? 11.768 -3.431 -17.412 1.00 93.25 388 ILE A N 1
ATOM 3181 C CA . ILE A 1 388 ? 10.922 -4.538 -16.955 1.00 93.25 388 ILE A CA 1
ATOM 3182 C C . ILE A 1 388 ? 9.672 -4.035 -16.214 1.00 93.25 388 ILE A C 1
ATOM 3184 O O . ILE A 1 388 ? 8.587 -4.576 -16.422 1.00 93.25 388 ILE A O 1
ATOM 3188 N N . TYR A 1 389 ? 9.781 -2.954 -15.431 1.00 91.75 389 TYR A N 1
ATOM 3189 C CA . TYR A 1 389 ? 8.638 -2.355 -14.738 1.00 91.75 389 TYR A CA 1
ATOM 3190 C C . TYR A 1 389 ? 7.690 -1.647 -15.708 1.00 91.75 389 TYR A C 1
ATOM 3192 O O . TYR A 1 389 ? 6.479 -1.859 -15.639 1.00 91.75 389 TYR A O 1
ATOM 3200 N N . GLY A 1 390 ? 8.219 -0.842 -16.636 1.00 95.81 390 GLY A N 1
ATOM 3201 C CA . GLY A 1 390 ? 7.413 -0.176 -17.663 1.00 95.81 390 GLY A CA 1
ATOM 3202 C C . GLY A 1 390 ? 6.701 -1.170 -18.578 1.00 95.81 390 GLY A C 1
ATOM 3203 O O . GLY A 1 390 ? 5.496 -1.064 -18.790 1.00 95.81 390 GLY A O 1
ATOM 3204 N N . THR A 1 391 ? 7.417 -2.181 -19.071 1.00 96.50 391 THR A N 1
ATOM 3205 C CA . THR A 1 391 ? 6.858 -3.259 -19.897 1.00 96.50 391 THR A CA 1
ATOM 3206 C C . THR A 1 391 ? 5.800 -4.041 -19.127 1.00 96.50 391 THR A C 1
ATOM 3208 O O . THR A 1 391 ? 4.719 -4.286 -19.658 1.00 96.50 391 THR A O 1
ATOM 3211 N N . GLY A 1 392 ? 6.059 -4.377 -17.859 1.00 94.88 392 GLY A N 1
ATOM 3212 C CA . GLY A 1 392 ? 5.076 -5.018 -16.987 1.00 94.88 392 GLY A CA 1
ATOM 3213 C C . GLY A 1 392 ? 3.801 -4.189 -16.840 1.00 94.88 392 GLY A C 1
ATOM 3214 O O . GLY A 1 392 ? 2.705 -4.726 -16.984 1.00 94.88 392 GLY A O 1
ATOM 3215 N N . ALA A 1 393 ? 3.928 -2.874 -16.642 1.00 95.31 393 ALA A N 1
ATOM 3216 C CA . ALA A 1 393 ? 2.788 -1.963 -16.568 1.00 95.31 393 ALA A CA 1
ATOM 3217 C C . ALA A 1 393 ? 1.968 -1.941 -17.865 1.00 95.31 393 ALA A C 1
ATOM 3219 O O . ALA A 1 393 ? 0.742 -2.046 -17.819 1.00 95.31 393 ALA A O 1
ATOM 3220 N N . LEU A 1 394 ? 2.630 -1.853 -19.022 1.00 96.75 394 LEU A N 1
ATOM 3221 C CA . LEU A 1 394 ? 1.949 -1.878 -20.316 1.00 96.75 394 LEU A CA 1
ATOM 3222 C C . LEU A 1 394 ? 1.219 -3.199 -20.550 1.00 96.75 394 LEU A C 1
ATOM 3224 O O . LEU A 1 394 ? 0.043 -3.188 -20.905 1.00 96.75 394 LEU A O 1
ATOM 3228 N N . LEU A 1 395 ? 1.880 -4.334 -20.307 1.00 96.38 395 LEU A N 1
ATOM 3229 C CA . LEU A 1 395 ? 1.267 -5.650 -20.481 1.00 96.38 395 LEU A CA 1
ATOM 3230 C C . LEU A 1 395 ? 0.064 -5.838 -19.548 1.00 96.38 395 LEU A C 1
ATOM 3232 O O . LEU A 1 395 ? -0.965 -6.348 -19.984 1.00 96.38 395 LEU A O 1
ATOM 3236 N N . MET A 1 396 ? 0.145 -5.369 -18.300 1.00 94.50 396 MET A N 1
ATOM 3237 C CA . MET A 1 396 ? -0.987 -5.364 -17.366 1.00 94.50 396 MET A CA 1
ATOM 3238 C C . MET A 1 396 ? -2.172 -4.560 -17.917 1.00 94.50 396 MET A C 1
ATOM 3240 O O . MET A 1 396 ? -3.305 -5.043 -17.924 1.00 94.50 396 MET A O 1
ATOM 3244 N N . LEU A 1 397 ? -1.924 -3.347 -18.417 1.00 94.62 397 LEU A N 1
ATOM 3245 C CA . LEU A 1 397 ? -2.976 -2.470 -18.936 1.00 94.62 397 LEU A CA 1
ATOM 3246 C C . LEU A 1 397 ? -3.572 -2.955 -20.263 1.00 94.62 397 LEU A C 1
ATOM 3248 O O . LEU A 1 397 ? -4.750 -2.716 -20.514 1.00 94.62 397 LEU A O 1
ATOM 3252 N N . ILE A 1 398 ? -2.780 -3.602 -21.117 1.00 94.44 398 ILE A N 1
ATOM 3253 C CA . ILE A 1 398 ? -3.221 -4.079 -22.434 1.00 94.44 398 ILE A CA 1
ATOM 3254 C C . ILE A 1 398 ? -3.934 -5.430 -22.311 1.00 94.44 398 ILE A C 1
ATOM 3256 O O . ILE A 1 398 ? -5.003 -5.611 -22.888 1.00 94.44 398 ILE A O 1
ATOM 3260 N N . LEU A 1 399 ? -3.364 -6.375 -21.556 1.00 95.00 399 LEU A N 1
ATOM 3261 C CA . LEU A 1 399 ? -3.850 -7.757 -21.504 1.00 95.00 399 LEU A CA 1
ATOM 3262 C C . LEU A 1 399 ? -4.833 -8.005 -20.360 1.00 95.00 399 LEU A C 1
ATOM 3264 O O . LEU A 1 399 ? -5.756 -8.801 -20.515 1.00 95.00 399 LEU A O 1
ATOM 3268 N N . LEU A 1 400 ? -4.633 -7.361 -19.205 1.00 93.56 400 LEU A N 1
ATOM 3269 C CA . LEU A 1 400 ? -5.348 -7.722 -17.978 1.00 93.56 400 LEU A CA 1
ATOM 3270 C C . LEU A 1 400 ? -6.402 -6.709 -17.528 1.00 93.56 400 LEU A C 1
ATOM 3272 O O . LEU A 1 400 ? -7.326 -7.087 -16.809 1.00 93.56 400 LEU A O 1
ATOM 3276 N N . LYS A 1 401 ? -6.347 -5.461 -18.007 1.00 89.62 401 LYS A N 1
ATOM 3277 C CA . LYS A 1 401 ? -7.399 -4.457 -17.769 1.00 89.62 401 LYS A CA 1
ATOM 3278 C C . LYS A 1 401 ? -8.825 -4.945 -18.096 1.00 89.62 401 LYS A C 1
ATOM 3280 O O . LYS A 1 401 ? -9.720 -4.617 -17.324 1.00 89.62 401 LYS A O 1
ATOM 3285 N N . PRO A 1 402 ? -9.084 -5.765 -19.139 1.00 89.69 402 PRO A N 1
ATOM 3286 C CA . PRO A 1 402 ? -10.425 -6.315 -19.379 1.00 89.69 402 PRO A CA 1
ATOM 3287 C C . PRO A 1 402 ? -10.997 -7.162 -18.227 1.00 89.69 402 PRO A C 1
ATOM 3289 O O . PRO A 1 402 ? -12.202 -7.389 -18.171 1.00 89.69 402 PRO A O 1
ATOM 3292 N N . PHE A 1 403 ? -10.157 -7.631 -17.299 1.00 88.88 403 PHE A N 1
ATOM 3293 C CA . PHE A 1 403 ? -10.560 -8.425 -16.135 1.00 88.88 403 PHE A CA 1
ATOM 3294 C C . PHE A 1 403 ? -10.623 -7.608 -14.836 1.00 88.88 403 PHE A C 1
ATOM 3296 O O . PHE A 1 403 ? -10.714 -8.198 -13.759 1.00 88.88 403 PHE A O 1
ATOM 3303 N N . VAL A 1 404 ? -10.588 -6.273 -14.913 1.00 85.25 404 VAL A N 1
ATOM 3304 C CA . VAL A 1 404 ? -10.582 -5.370 -13.749 1.00 85.25 404 VAL A CA 1
ATOM 3305 C C . VAL A 1 404 ? -11.778 -5.604 -12.812 1.00 85.25 404 VAL A C 1
ATOM 3307 O O . VAL A 1 404 ? -11.620 -5.693 -11.601 1.00 85.25 404 VAL A O 1
ATOM 3310 N N . GLU A 1 405 ? -12.961 -5.892 -13.349 1.00 84.00 405 GLU A N 1
ATOM 3311 C CA . GLU A 1 405 ? -14.145 -6.206 -12.535 1.00 84.00 405 GLU A CA 1
ATOM 3312 C C . GLU A 1 405 ? -14.100 -7.601 -11.876 1.00 84.00 405 GLU A C 1
ATOM 3314 O O . GLU A 1 405 ? -14.936 -7.943 -11.039 1.00 84.00 405 GLU A O 1
ATOM 3319 N N . LYS A 1 406 ? -13.127 -8.444 -12.241 1.00 86.88 406 LYS A N 1
ATOM 3320 C CA . LYS A 1 406 ? -13.006 -9.839 -11.796 1.00 86.88 406 LYS A CA 1
ATOM 3321 C C . LYS A 1 406 ? -11.671 -10.053 -11.074 1.00 86.88 406 LYS A C 1
ATOM 3323 O O . LYS A 1 406 ? -10.808 -10.767 -11.590 1.00 86.88 406 LYS A O 1
ATOM 3328 N N . PRO A 1 407 ? -11.488 -9.528 -9.844 1.00 81.31 407 PRO A N 1
ATOM 3329 C CA . PRO A 1 407 ? -10.212 -9.597 -9.124 1.00 81.31 407 PRO A CA 1
ATOM 3330 C C . PRO A 1 407 ? -9.702 -11.032 -8.899 1.00 81.31 407 PRO A C 1
ATOM 3332 O O . PRO A 1 407 ? -8.493 -11.255 -8.872 1.00 81.31 407 PRO A O 1
ATOM 3335 N N . LEU A 1 408 ? -10.607 -12.015 -8.797 1.00 82.50 408 LEU A N 1
ATOM 3336 C CA . LEU A 1 408 ? -10.262 -13.439 -8.666 1.00 82.50 408 LEU A CA 1
ATOM 3337 C C . LEU A 1 408 ? -9.645 -14.046 -9.938 1.00 82.50 408 LEU A C 1
ATOM 3339 O O . LEU A 1 408 ? -8.932 -15.037 -9.840 1.00 82.50 408 LEU A O 1
ATOM 3343 N N . VAL A 1 409 ? -9.908 -13.463 -11.110 1.00 88.75 409 VAL A N 1
ATOM 3344 C CA . VAL A 1 409 ? -9.286 -13.842 -12.392 1.00 88.75 409 VAL A CA 1
ATOM 3345 C C . VAL A 1 409 ? -8.060 -12.973 -12.653 1.00 88.75 409 VAL A C 1
ATOM 3347 O O . VAL A 1 409 ? -7.017 -13.472 -13.076 1.00 88.75 409 VAL A O 1
ATOM 3350 N N . LEU A 1 410 ? -8.166 -11.679 -12.346 1.00 88.75 410 LEU A N 1
ATOM 3351 C CA . LEU A 1 410 ? -7.099 -10.706 -12.533 1.00 88.75 410 LEU A CA 1
ATOM 3352 C C . LEU A 1 410 ? -5.836 -11.078 -11.751 1.00 88.75 410 LEU A C 1
ATOM 3354 O O . LEU A 1 410 ? -4.747 -11.024 -12.309 1.00 88.75 410 LEU A O 1
ATOM 3358 N N . PHE A 1 411 ? -5.967 -11.483 -10.482 1.00 86.69 411 PHE A N 1
ATOM 3359 C CA . PHE A 1 411 ? -4.811 -11.773 -9.629 1.00 86.69 411 PHE A CA 1
ATOM 3360 C C . PHE A 1 411 ? -3.977 -12.968 -10.120 1.00 86.69 411 PHE A C 1
ATOM 3362 O O . PHE A 1 411 ? -2.780 -12.780 -10.341 1.00 86.69 411 PHE A O 1
ATOM 3369 N N . PRO A 1 412 ? -4.544 -14.166 -10.373 1.00 89.06 412 PRO A N 1
ATOM 3370 C CA . PRO A 1 412 ? -3.774 -15.266 -10.955 1.00 89.06 412 PRO A CA 1
ATOM 3371 C C . PRO A 1 412 ? -3.193 -14.923 -12.332 1.00 89.06 412 PRO A C 1
ATOM 3373 O O . PRO A 1 412 ? -2.046 -15.261 -12.609 1.00 89.06 412 PRO A O 1
ATOM 3376 N N . SER A 1 413 ? -3.945 -14.202 -13.171 1.00 92.81 413 SER A N 1
ATOM 3377 C CA . SER A 1 413 ? -3.461 -13.785 -14.494 1.00 92.81 413 SER A CA 1
ATOM 3378 C C . SER A 1 413 ? -2.262 -12.837 -14.387 1.00 92.81 413 SER A C 1
ATOM 3380 O O . SER A 1 413 ? -1.306 -12.966 -15.146 1.00 92.81 413 SER A O 1
ATOM 3382 N N . ALA A 1 414 ? -2.275 -11.931 -13.405 1.00 91.62 414 ALA A N 1
ATOM 3383 C CA . ALA A 1 414 ? -1.170 -11.028 -13.102 1.00 91.62 414 ALA A CA 1
ATOM 3384 C C . ALA A 1 414 ? 0.077 -11.783 -12.616 1.00 91.62 414 ALA A C 1
ATOM 3386 O O . ALA A 1 414 ? 1.173 -11.496 -13.089 1.00 91.62 414 ALA A O 1
ATOM 3387 N N . VAL A 1 415 ? -0.084 -12.783 -11.739 1.00 87.12 415 VAL A N 1
ATOM 3388 C CA . VAL A 1 415 ? 1.014 -13.663 -11.285 1.00 87.12 415 VAL A CA 1
ATOM 3389 C C . VAL A 1 415 ? 1.678 -14.360 -12.475 1.00 87.12 415 VAL A C 1
ATOM 3391 O O . VAL A 1 415 ? 2.901 -14.334 -12.600 1.00 87.12 415 VAL A O 1
ATOM 3394 N N . VAL A 1 416 ? 0.877 -14.950 -13.369 1.00 94.12 416 VAL A N 1
ATOM 3395 C CA . VAL A 1 416 ? 1.377 -15.648 -14.563 1.00 94.12 416 VAL A CA 1
ATOM 3396 C C . VAL A 1 416 ? 2.080 -14.678 -15.512 1.00 94.12 416 VAL A C 1
ATOM 3398 O O . VAL A 1 416 ? 3.194 -14.957 -15.949 1.00 94.12 416 VAL A O 1
ATOM 3401 N N . LEU A 1 417 ? 1.468 -13.527 -15.800 1.00 95.19 417 LEU A N 1
ATOM 3402 C CA . LEU A 1 417 ? 2.035 -12.524 -16.700 1.00 95.19 417 LEU A CA 1
ATOM 3403 C C . LEU A 1 417 ? 3.380 -11.990 -16.188 1.00 95.19 417 LEU A C 1
ATOM 3405 O O . LEU A 1 417 ? 4.347 -11.943 -16.948 1.00 95.19 417 LEU A O 1
ATOM 3409 N N . CYS A 1 418 ? 3.456 -11.629 -14.902 1.00 88.50 418 CYS A N 1
ATOM 3410 C CA . CYS A 1 418 ? 4.705 -11.204 -14.271 1.00 88.50 418 CYS A CA 1
ATOM 3411 C C . CYS A 1 418 ? 5.760 -12.308 -14.324 1.00 88.50 418 CYS A C 1
ATOM 3413 O O . CYS A 1 418 ? 6.905 -12.020 -14.653 1.00 88.50 418 CYS A O 1
ATOM 3415 N N . GLY A 1 419 ? 5.377 -13.562 -14.072 1.00 90.19 419 GLY A N 1
ATOM 3416 C CA . GLY A 1 419 ? 6.315 -14.682 -14.112 1.00 90.19 419 GLY A CA 1
ATOM 3417 C C . GLY A 1 419 ? 6.867 -14.961 -15.498 1.00 90.19 419 GLY A C 1
ATOM 3418 O O . GLY A 1 419 ? 8.067 -15.181 -15.631 1.00 90.19 419 GLY A O 1
ATOM 3419 N N . ILE A 1 420 ? 6.035 -14.881 -16.538 1.00 96.06 420 ILE A N 1
ATOM 3420 C CA . ILE A 1 420 ? 6.495 -14.998 -17.926 1.00 96.06 420 ILE A CA 1
ATOM 3421 C C . ILE A 1 420 ? 7.477 -13.869 -18.245 1.00 96.06 420 ILE A C 1
ATOM 3423 O O . ILE A 1 420 ? 8.569 -14.137 -18.744 1.00 96.06 420 ILE A O 1
ATOM 3427 N N . LEU A 1 421 ? 7.112 -12.620 -17.934 1.00 94.81 421 LEU A N 1
ATOM 3428 C CA . LEU A 1 421 ? 7.948 -11.456 -18.224 1.00 94.81 421 LEU A CA 1
ATOM 3429 C C . LEU A 1 421 ? 9.294 -11.524 -17.495 1.00 94.81 421 LEU A C 1
ATOM 3431 O O . LEU A 1 421 ? 10.338 -11.313 -18.109 1.00 94.81 421 LEU A O 1
ATOM 3435 N N . GLU A 1 422 ? 9.283 -11.822 -16.199 1.00 88.44 422 GLU A N 1
ATOM 3436 C CA . GLU A 1 422 ? 10.482 -11.871 -15.365 1.00 88.44 422 GLU A CA 1
ATOM 3437 C C . GLU A 1 422 ? 11.394 -13.035 -15.760 1.00 88.44 422 GLU A C 1
ATOM 3439 O O . GLU A 1 422 ? 12.598 -12.839 -15.949 1.00 88.44 422 GLU A O 1
ATOM 3444 N N . TYR A 1 423 ? 10.826 -14.222 -15.991 1.00 93.38 423 TYR A N 1
ATOM 3445 C CA . TYR A 1 423 ? 11.590 -15.381 -16.445 1.00 93.38 423 TYR A CA 1
ATOM 3446 C C . TYR A 1 423 ? 12.235 -15.119 -17.806 1.00 93.38 423 TYR A C 1
ATOM 3448 O O . TYR A 1 423 ? 13.434 -15.352 -17.979 1.00 93.38 423 TYR A O 1
ATOM 3456 N N . PHE A 1 424 ? 11.453 -14.608 -18.763 1.00 95.25 424 PHE A N 1
ATOM 3457 C CA . PHE A 1 424 ? 11.938 -14.285 -20.101 1.00 95.25 424 PHE A CA 1
ATOM 3458 C C . PHE A 1 424 ? 13.027 -13.215 -20.057 1.00 95.25 424 PHE A C 1
ATOM 3460 O O . PHE A 1 424 ? 14.067 -13.387 -20.685 1.00 95.25 424 PHE A O 1
ATOM 3467 N N . THR A 1 425 ? 12.831 -12.148 -19.277 1.00 91.56 425 THR A N 1
ATOM 3468 C CA . THR A 1 425 ? 13.817 -11.065 -19.160 1.00 91.56 425 THR A CA 1
ATOM 3469 C C . THR A 1 425 ? 15.115 -11.578 -18.542 1.00 91.56 425 THR A C 1
ATOM 3471 O O . THR A 1 425 ? 16.182 -11.333 -19.093 1.00 91.56 425 THR A O 1
ATOM 3474 N N . SER A 1 426 ? 15.041 -12.352 -17.454 1.00 89.00 426 SER A N 1
ATOM 3475 C CA . SER A 1 426 ? 16.220 -12.978 -16.841 1.00 89.00 426 SER A CA 1
ATOM 3476 C C . SER A 1 426 ? 16.964 -13.875 -17.838 1.00 89.00 426 SER A C 1
ATOM 3478 O O . SER A 1 426 ? 18.182 -13.775 -17.979 1.00 89.00 426 SER A O 1
ATOM 3480 N N . TRP A 1 427 ? 16.238 -14.732 -18.564 1.00 93.50 427 TRP A N 1
ATOM 3481 C CA . TRP A 1 427 ? 16.821 -15.622 -19.571 1.00 93.50 427 TRP A CA 1
ATOM 3482 C C . TRP A 1 427 ? 17.472 -14.857 -20.724 1.00 93.50 427 TRP A C 1
ATOM 3484 O O . TRP A 1 427 ? 18.597 -15.177 -21.106 1.00 93.50 427 TRP A O 1
ATOM 3494 N N . MET A 1 428 ? 16.794 -13.837 -21.245 1.00 92.69 428 MET A N 1
ATOM 3495 C CA . MET A 1 428 ? 17.285 -12.996 -22.332 1.00 92.69 428 MET A CA 1
ATOM 3496 C C . MET A 1 428 ? 18.569 -12.268 -21.921 1.00 92.69 428 MET A C 1
ATOM 3498 O O . MET A 1 428 ? 19.553 -12.318 -22.653 1.00 92.69 428 MET A O 1
ATOM 3502 N N . LEU A 1 429 ? 18.592 -11.644 -20.738 1.00 89.88 429 LEU A N 1
ATOM 3503 C CA . LEU A 1 429 ? 19.774 -10.944 -20.230 1.00 89.88 429 LEU A CA 1
ATOM 3504 C C . LEU A 1 429 ? 20.957 -11.892 -20.016 1.00 89.88 429 LEU A C 1
ATOM 3506 O O . LEU A 1 429 ? 22.078 -11.558 -20.392 1.00 89.88 429 LEU A O 1
ATOM 3510 N N . GLU A 1 430 ? 20.713 -13.097 -19.494 1.00 89.81 430 GLU A N 1
ATOM 3511 C CA . GLU A 1 430 ? 21.772 -14.097 -19.335 1.00 89.81 430 GLU A CA 1
ATOM 3512 C C . GLU A 1 430 ? 22.333 -14.549 -20.689 1.00 89.81 430 GLU A C 1
ATOM 3514 O O . GLU A 1 430 ? 23.544 -14.700 -20.828 1.00 89.81 430 GLU A O 1
ATOM 3519 N N . LYS A 1 431 ? 21.485 -14.736 -21.710 1.00 90.69 431 LYS A N 1
ATOM 3520 C CA . LYS A 1 431 ? 21.941 -15.146 -23.048 1.00 90.69 431 LYS A CA 1
ATOM 3521 C C . LYS A 1 431 ? 22.678 -14.049 -23.807 1.00 90.69 431 LYS A C 1
ATOM 3523 O O . LYS A 1 431 ? 23.593 -14.375 -24.556 1.00 90.69 431 LYS A O 1
ATOM 3528 N N . LEU A 1 432 ? 22.298 -12.788 -23.618 1.00 90.06 432 LEU A N 1
ATOM 3529 C CA . LEU A 1 432 ? 22.931 -11.656 -24.295 1.00 90.06 432 LEU A CA 1
ATOM 3530 C C . LEU A 1 432 ? 24.232 -11.216 -23.614 1.00 90.06 432 LEU A C 1
ATOM 3532 O O . LEU A 1 432 ? 25.200 -10.911 -24.302 1.00 90.06 432 LEU A O 1
ATOM 3536 N N . PHE A 1 433 ? 24.270 -11.203 -22.278 1.00 87.81 433 PHE A N 1
ATOM 3537 C CA . PHE A 1 433 ? 25.348 -10.559 -21.517 1.00 87.81 433 PHE A CA 1
ATOM 3538 C C . PHE A 1 433 ? 26.140 -11.505 -20.609 1.00 87.81 433 PHE A C 1
ATOM 3540 O O . PHE A 1 433 ? 27.064 -11.061 -19.933 1.00 87.81 433 PHE A O 1
ATOM 3547 N N . ASN A 1 434 ? 25.787 -12.796 -20.558 1.00 85.94 434 ASN A N 1
ATOM 3548 C CA . ASN A 1 434 ? 26.411 -13.795 -19.679 1.00 85.94 434 ASN A CA 1
ATOM 3549 C C . ASN A 1 434 ? 26.478 -13.357 -18.196 1.00 85.94 434 ASN A C 1
ATOM 3551 O O . ASN A 1 434 ? 27.395 -13.710 -17.452 1.00 85.94 434 ASN A O 1
ATOM 3555 N N . ALA A 1 435 ? 25.497 -12.562 -17.768 1.00 83.31 435 ALA A N 1
ATOM 3556 C CA . ALA A 1 435 ? 25.398 -11.991 -16.434 1.00 83.31 435 ALA A CA 1
ATOM 3557 C C . ALA A 1 435 ? 23.952 -12.069 -15.937 1.00 83.31 435 ALA A C 1
ATOM 3559 O O . ALA A 1 435 ? 23.010 -12.051 -16.732 1.00 83.31 435 ALA A O 1
ATOM 3560 N N . SER A 1 436 ? 23.779 -12.139 -14.615 1.00 82.94 436 SER A N 1
ATOM 3561 C CA . SER A 1 436 ? 22.460 -12.095 -13.980 1.00 82.94 436 SER A CA 1
ATOM 3562 C C . SER A 1 436 ? 22.302 -10.831 -13.144 1.00 82.94 436 SER A C 1
ATOM 3564 O O . SER A 1 436 ? 23.167 -10.518 -12.330 1.00 82.94 436 SER A O 1
ATOM 3566 N N . TRP A 1 437 ? 21.190 -10.114 -13.310 1.00 81.69 437 TRP A N 1
ATOM 3567 C CA . TRP A 1 437 ? 20.875 -8.904 -12.528 1.00 81.69 437 TRP A CA 1
ATOM 3568 C C . TRP A 1 437 ? 20.136 -9.209 -11.221 1.00 81.69 437 TRP A C 1
ATOM 3570 O O . TRP A 1 437 ? 20.123 -8.394 -10.296 1.00 81.69 437 TRP A O 1
ATOM 3580 N N . TRP A 1 438 ? 19.547 -10.398 -11.129 1.00 78.00 438 TRP A N 1
ATOM 3581 C CA . TRP A 1 438 ? 18.951 -10.936 -9.914 1.00 78.00 438 TRP A CA 1
ATOM 3582 C C . TRP A 1 438 ? 19.113 -12.456 -9.877 1.00 78.00 438 TRP A C 1
ATOM 3584 O O . TRP A 1 438 ? 19.278 -13.097 -10.915 1.00 78.00 438 TRP A O 1
ATOM 3594 N N . ASP A 1 439 ? 19.098 -13.031 -8.678 1.00 76.38 439 ASP A N 1
ATOM 3595 C CA . ASP A 1 439 ? 19.158 -14.477 -8.474 1.00 76.38 439 ASP A CA 1
ATOM 3596 C C . ASP A 1 439 ? 18.287 -14.875 -7.278 1.00 76.38 439 ASP A C 1
ATOM 3598 O O . ASP A 1 439 ? 18.487 -14.426 -6.146 1.00 76.38 439 ASP A O 1
ATOM 3602 N N . TYR A 1 440 ? 17.313 -15.736 -7.549 1.00 72.00 440 TYR A N 1
ATOM 3603 C CA . TYR A 1 440 ? 16.375 -16.282 -6.580 1.00 72.00 440 TYR A CA 1
ATOM 3604 C C . TYR A 1 440 ? 16.659 -17.743 -6.219 1.00 72.00 440 TYR A C 1
ATOM 3606 O O . TYR A 1 440 ? 15.809 -18.380 -5.603 1.00 72.00 440 TYR A O 1
ATOM 3614 N N . SER A 1 441 ? 17.833 -18.292 -6.549 1.00 68.31 441 SER A N 1
ATOM 3615 C CA . SER A 1 441 ? 18.170 -19.707 -6.302 1.00 68.31 441 SER A CA 1
ATOM 3616 C C . SER A 1 441 ? 17.992 -20.129 -4.836 1.00 68.31 441 SER A C 1
ATOM 3618 O O . SER A 1 441 ? 17.600 -21.256 -4.547 1.00 68.31 441 SER A O 1
ATOM 3620 N N . ASN A 1 442 ? 18.201 -19.195 -3.902 1.00 66.00 442 ASN A N 1
ATOM 3621 C CA . ASN A 1 442 ? 18.057 -19.412 -2.457 1.00 66.00 442 ASN A CA 1
ATOM 3622 C C . ASN A 1 442 ? 16.662 -19.056 -1.906 1.00 66.00 442 ASN A C 1
ATOM 3624 O O . ASN A 1 442 ? 16.486 -18.917 -0.692 1.00 66.00 442 ASN A O 1
ATOM 3628 N N . VAL A 1 443 ? 15.678 -18.836 -2.780 1.00 61.12 443 VAL A N 1
ATOM 3629 C CA . VAL A 1 443 ? 14.309 -18.461 -2.412 1.00 61.12 443 VAL A CA 1
ATOM 3630 C C . VAL A 1 443 ? 13.362 -19.628 -2.672 1.00 61.12 443 VAL A C 1
ATOM 3632 O O . VAL A 1 443 ? 13.510 -20.396 -3.623 1.00 61.12 443 VAL A O 1
ATOM 3635 N N . PHE A 1 444 ? 12.387 -19.781 -1.781 1.00 62.56 444 PHE A N 1
ATOM 3636 C CA . PHE A 1 444 ? 11.389 -20.841 -1.835 1.00 62.56 444 PHE A CA 1
ATOM 3637 C C . PHE A 1 444 ? 10.535 -20.756 -3.115 1.00 62.56 444 PHE A C 1
ATOM 3639 O O . PHE A 1 444 ? 10.154 -19.661 -3.533 1.00 62.56 444 PHE A O 1
ATOM 3646 N N . PHE A 1 445 ? 10.234 -21.910 -3.727 1.00 70.44 445 PHE A N 1
ATOM 3647 C CA . PHE A 1 445 ? 9.560 -22.015 -5.033 1.00 70.44 445 PHE A CA 1
ATOM 3648 C C . PHE A 1 445 ? 10.191 -21.128 -6.118 1.00 70.44 445 PHE A C 1
ATOM 3650 O O . PHE A 1 445 ? 9.494 -20.394 -6.824 1.00 70.44 445 PHE A O 1
ATOM 3657 N N . ASN A 1 446 ? 11.519 -21.175 -6.237 1.00 77.88 446 ASN A N 1
ATOM 3658 C CA . ASN A 1 446 ? 12.193 -20.582 -7.382 1.00 77.88 446 ASN A CA 1
ATOM 3659 C C . ASN A 1 446 ? 12.179 -21.523 -8.593 1.00 77.88 446 ASN A C 1
ATOM 3661 O O . ASN A 1 446 ? 12.168 -22.744 -8.443 1.00 77.88 446 ASN A O 1
ATOM 3665 N N . ILE A 1 447 ? 12.196 -20.943 -9.792 1.00 79.75 447 ILE A N 1
ATOM 3666 C CA . ILE A 1 447 ? 12.376 -21.674 -11.049 1.00 79.75 447 ILE A CA 1
ATOM 3667 C C . ILE A 1 447 ? 13.693 -21.202 -11.661 1.00 79.75 447 ILE A C 1
ATOM 3669 O O . ILE A 1 447 ? 13.799 -20.055 -12.103 1.00 79.75 447 ILE A O 1
ATOM 3673 N N . ASN A 1 448 ? 14.697 -22.083 -11.667 1.00 83.94 448 ASN A N 1
ATOM 3674 C CA . ASN A 1 448 ? 16.044 -21.842 -12.203 1.00 83.94 448 ASN A CA 1
ATOM 3675 C C . ASN A 1 448 ? 16.722 -20.568 -11.654 1.00 83.94 448 ASN A C 1
ATOM 3677 O O . ASN A 1 448 ? 17.507 -19.939 -12.360 1.00 83.94 448 ASN A O 1
ATOM 3681 N N . GLY A 1 449 ? 16.360 -20.131 -10.442 1.00 73.56 449 GLY A N 1
ATOM 3682 C CA . GLY A 1 449 ? 16.814 -18.861 -9.867 1.00 73.56 449 GLY A CA 1
ATOM 3683 C C . GLY A 1 449 ? 16.303 -17.592 -10.569 1.00 73.56 449 GLY A C 1
ATOM 3684 O O . GLY A 1 449 ? 16.702 -16.497 -10.189 1.00 73.56 449 GLY A O 1
ATOM 3685 N N . ARG A 1 450 ? 15.410 -17.693 -11.564 1.00 79.69 450 ARG A N 1
ATOM 3686 C CA . ARG A 1 450 ? 14.954 -16.547 -12.381 1.00 79.69 450 ARG A CA 1
ATOM 3687 C C . ARG A 1 450 ? 13.720 -15.849 -11.838 1.00 79.69 450 ARG A C 1
ATOM 3689 O O . ARG A 1 450 ? 13.619 -14.631 -11.913 1.00 79.69 450 ARG A O 1
ATOM 3696 N N . VAL A 1 451 ? 12.788 -16.638 -11.316 1.00 80.69 451 VAL A N 1
ATOM 3697 C CA . VAL A 1 451 ? 11.535 -16.186 -10.698 1.00 80.69 451 VAL A CA 1
ATOM 3698 C C . VAL A 1 451 ? 11.335 -16.939 -9.397 1.00 80.69 451 VAL A C 1
ATOM 3700 O O . VAL A 1 451 ? 11.802 -18.072 -9.267 1.00 80.69 451 VAL A O 1
ATOM 3703 N N . CYS A 1 452 ? 10.625 -16.340 -8.446 1.00 76.25 452 CYS A N 1
ATOM 3704 C CA . CYS A 1 452 ? 10.219 -17.004 -7.211 1.00 76.25 452 CYS A CA 1
ATOM 3705 C C . CYS A 1 452 ? 8.789 -16.637 -6.828 1.00 76.25 452 CYS A C 1
ATOM 3707 O O . CYS A 1 452 ? 8.336 -15.523 -7.084 1.00 76.25 452 CYS A O 1
ATOM 3709 N N . LEU A 1 453 ? 8.081 -17.557 -6.172 1.00 72.38 453 LEU A N 1
ATOM 3710 C CA . LEU A 1 453 ? 6.669 -17.370 -5.831 1.00 72.38 453 LEU A CA 1
ATOM 3711 C C . LEU A 1 453 ? 6.397 -16.089 -5.023 1.00 72.38 453 LEU A C 1
ATOM 3713 O O . LEU A 1 453 ? 5.427 -15.387 -5.300 1.00 72.38 453 LEU A O 1
ATOM 3717 N N . GLU A 1 454 ? 7.254 -15.763 -4.051 1.00 66.19 454 GLU A N 1
ATOM 3718 C CA . GLU A 1 454 ? 7.123 -14.533 -3.257 1.00 66.19 454 GLU A CA 1
ATOM 3719 C C . GLU A 1 454 ? 7.212 -13.276 -4.137 1.00 66.19 454 GLU A C 1
ATOM 3721 O O . GLU A 1 454 ? 6.371 -12.381 -4.014 1.00 66.19 454 GLU A O 1
ATOM 3726 N N . GLY A 1 455 ? 8.181 -13.240 -5.059 1.00 67.88 455 GLY A N 1
ATOM 3727 C CA . GLY A 1 455 ? 8.341 -12.156 -6.029 1.00 67.88 455 GLY A CA 1
ATOM 3728 C C . GLY A 1 455 ? 7.122 -12.026 -6.939 1.00 67.88 455 GLY A C 1
ATOM 3729 O O . GLY A 1 455 ? 6.549 -10.945 -7.047 1.00 67.88 455 GLY A O 1
ATOM 3730 N N . LEU A 1 456 ? 6.641 -13.139 -7.499 1.00 76.56 456 LEU A N 1
ATOM 3731 C CA . LEU A 1 456 ? 5.478 -13.144 -8.394 1.00 76.56 456 LEU A CA 1
ATOM 3732 C C . LEU A 1 456 ? 4.211 -12.605 -7.725 1.00 76.56 456 LEU A C 1
ATOM 3734 O O . LEU A 1 456 ? 3.457 -11.844 -8.331 1.00 76.56 456 LEU A O 1
ATOM 3738 N N . LEU A 1 457 ? 3.976 -12.971 -6.465 1.00 73.12 457 LEU A N 1
ATOM 3739 C CA . LEU A 1 457 ? 2.833 -12.477 -5.702 1.00 73.12 457 LEU A CA 1
ATOM 3740 C C . LEU A 1 457 ? 2.964 -10.983 -5.394 1.00 73.12 457 LEU A C 1
ATOM 3742 O O . LEU A 1 457 ? 1.974 -10.256 -5.476 1.00 73.12 457 LEU A O 1
ATOM 3746 N N . PHE A 1 458 ? 4.172 -10.510 -5.078 1.00 74.00 458 PHE A N 1
ATOM 3747 C CA . PHE A 1 458 ? 4.434 -9.086 -4.877 1.00 74.00 458 PHE A CA 1
ATOM 3748 C C . PHE A 1 458 ? 4.221 -8.280 -6.166 1.00 74.00 458 PHE A C 1
ATOM 3750 O O . PHE A 1 458 ? 3.540 -7.254 -6.142 1.00 74.00 458 PHE A O 1
ATOM 3757 N N . PHE A 1 459 ? 4.719 -8.764 -7.306 1.00 75.81 459 PHE A N 1
ATOM 3758 C CA . PHE A 1 459 ? 4.519 -8.110 -8.599 1.00 75.81 459 PHE A CA 1
ATOM 3759 C C . PHE A 1 459 ? 3.061 -8.144 -9.062 1.00 75.81 459 PHE A C 1
ATOM 3761 O O . PHE A 1 459 ? 2.584 -7.149 -9.603 1.00 75.81 459 PHE A O 1
ATOM 3768 N N . ALA A 1 460 ? 2.310 -9.213 -8.781 1.00 81.88 460 ALA A N 1
ATOM 3769 C CA . ALA A 1 460 ? 0.876 -9.264 -9.067 1.00 81.88 460 ALA A CA 1
ATOM 3770 C C . ALA A 1 460 ? 0.093 -8.200 -8.282 1.00 81.88 460 ALA A C 1
ATOM 3772 O O . ALA A 1 460 ? -0.759 -7.506 -8.838 1.00 81.88 460 ALA A O 1
ATOM 3773 N N . VAL A 1 461 ? 0.429 -8.013 -7.002 1.00 76.44 461 VAL A N 1
ATOM 3774 C CA . VAL A 1 461 ? -0.099 -6.917 -6.179 1.00 76.44 461 VAL A CA 1
ATOM 3775 C C . VAL A 1 461 ? 0.310 -5.547 -6.751 1.00 76.44 461 VAL A C 1
ATOM 3777 O O . VAL A 1 461 ? -0.523 -4.644 -6.838 1.00 76.44 461 VAL A O 1
ATOM 3780 N N . GLY A 1 462 ? 1.557 -5.397 -7.207 1.00 79.56 462 GLY A N 1
ATOM 3781 C CA . GLY A 1 462 ? 2.024 -4.207 -7.927 1.00 79.56 462 GLY A CA 1
ATOM 3782 C C . GLY A 1 462 ? 1.234 -3.932 -9.214 1.00 79.56 462 GLY A C 1
ATOM 3783 O O . GLY A 1 462 ? 0.875 -2.790 -9.480 1.00 79.56 462 GLY A O 1
ATOM 3784 N N . GLY A 1 463 ? 0.866 -4.972 -9.965 1.00 84.44 463 GLY A N 1
ATOM 3785 C CA . GLY A 1 463 ? 0.003 -4.871 -11.143 1.00 84.44 463 GLY A CA 1
ATOM 3786 C C . GLY A 1 463 ? -1.377 -4.292 -10.829 1.00 84.44 463 GLY A C 1
ATOM 3787 O O . GLY A 1 463 ? -1.871 -3.444 -11.569 1.00 84.44 463 GLY A O 1
ATOM 3788 N N . PHE A 1 464 ? -1.972 -4.662 -9.689 1.00 84.00 464 PHE A N 1
ATOM 3789 C CA . PHE A 1 464 ? -3.212 -4.038 -9.213 1.00 84.00 464 PHE A CA 1
ATOM 3790 C C . PHE A 1 464 ? -2.992 -2.552 -8.912 1.00 84.00 464 PHE A C 1
ATOM 3792 O O . PHE A 1 464 ? -3.765 -1.716 -9.376 1.00 84.00 464 PHE A O 1
ATOM 3799 N N . LEU A 1 465 ? -1.926 -2.195 -8.187 1.00 82.81 465 LEU A N 1
ATOM 3800 C CA . LEU A 1 465 ? -1.605 -0.782 -7.950 1.00 82.81 465 LEU A CA 1
ATOM 3801 C C . LEU A 1 465 ? -1.467 -0.003 -9.262 1.00 82.81 465 LEU A C 1
ATOM 3803 O O . LEU A 1 465 ? -1.941 1.128 -9.350 1.00 82.81 465 LEU A O 1
ATOM 3807 N N . ILE A 1 466 ? -0.866 -0.614 -10.284 1.00 88.62 466 ILE A N 1
ATOM 3808 C CA . ILE A 1 466 ? -0.720 -0.002 -11.601 1.00 88.62 466 ILE A CA 1
ATOM 3809 C C . ILE A 1 466 ? -2.079 0.255 -12.249 1.00 88.62 466 ILE A C 1
ATOM 3811 O O . ILE A 1 466 ? -2.362 1.398 -12.600 1.00 88.62 466 ILE A O 1
ATOM 3815 N N . ILE A 1 467 ? -2.923 -0.773 -12.364 1.00 89.06 467 ILE A N 1
ATOM 3816 C CA . ILE A 1 467 ? -4.218 -0.686 -13.055 1.00 89.06 467 ILE A CA 1
ATOM 3817 C C . ILE A 1 467 ? -5.167 0.293 -12.351 1.00 89.06 467 ILE A C 1
ATOM 3819 O O . ILE A 1 467 ? -5.775 1.134 -13.004 1.00 89.06 467 ILE A O 1
ATOM 3823 N N . TYR A 1 468 ? -5.292 0.199 -11.024 1.00 83.50 468 TYR A N 1
ATOM 3824 C CA . TYR A 1 468 ? -6.305 0.954 -10.282 1.00 83.50 468 TYR A CA 1
ATOM 3825 C C . TYR A 1 468 ? -5.858 2.358 -9.857 1.00 83.50 468 TYR A C 1
ATOM 3827 O O . TYR A 1 468 ? -6.713 3.193 -9.567 1.00 83.50 468 TYR A O 1
ATOM 3835 N N . PHE A 1 469 ? -4.546 2.622 -9.779 1.00 82.69 469 PHE A N 1
ATOM 3836 C CA . PHE A 1 469 ? -4.025 3.878 -9.223 1.00 82.69 469 PHE A CA 1
ATOM 3837 C C . PHE A 1 469 ? -2.956 4.515 -10.084 1.00 82.69 469 PHE A C 1
ATOM 3839 O O . PHE A 1 469 ? -3.170 5.619 -10.568 1.00 82.69 469 PHE A O 1
ATOM 3846 N N . ILE A 1 470 ? -1.806 3.863 -10.268 1.00 88.00 470 ILE A N 1
ATOM 3847 C CA . ILE A 1 470 ? -0.628 4.530 -10.838 1.00 88.00 470 ILE A CA 1
ATOM 3848 C C . ILE A 1 470 ? -0.910 4.982 -12.273 1.00 88.00 470 ILE A C 1
ATOM 3850 O O . ILE A 1 470 ? -0.623 6.128 -12.602 1.00 88.00 470 ILE A O 1
ATOM 3854 N N . ALA A 1 471 ? -1.533 4.143 -13.105 1.00 91.38 471 ALA A N 1
ATOM 3855 C CA . ALA A 1 471 ? -1.875 4.524 -14.471 1.00 91.38 471 ALA A CA 1
ATOM 3856 C C . ALA A 1 471 ? -2.922 5.657 -14.534 1.00 91.38 471 ALA A C 1
ATOM 3858 O O . ALA A 1 471 ? -2.651 6.644 -15.216 1.00 91.38 471 ALA A O 1
ATOM 3859 N N . PRO A 1 472 ? -4.059 5.609 -13.801 1.00 88.69 472 PRO A N 1
ATOM 3860 C CA . PRO A 1 472 ? -4.957 6.763 -13.689 1.00 88.69 472 PRO A CA 1
ATOM 3861 C C . PRO A 1 472 ? -4.282 8.039 -13.159 1.00 88.69 472 PRO A C 1
ATOM 3863 O O . PRO A 1 472 ? -4.557 9.117 -13.672 1.00 88.69 472 PRO A O 1
ATOM 3866 N N . ILE A 1 473 ? -3.388 7.934 -12.165 1.00 87.56 473 ILE A N 1
ATOM 3867 C CA . ILE A 1 473 ? -2.645 9.075 -11.600 1.00 87.56 473 ILE A CA 1
ATOM 3868 C C . ILE A 1 473 ? -1.746 9.716 -12.658 1.00 87.56 473 ILE A C 1
ATOM 3870 O O . ILE A 1 473 ? -1.761 10.935 -12.810 1.00 87.56 473 ILE A O 1
ATOM 3874 N N . ILE A 1 474 ? -0.966 8.910 -13.382 1.00 90.75 474 ILE A N 1
ATOM 3875 C CA . ILE A 1 474 ? -0.065 9.403 -14.430 1.00 90.75 474 ILE A CA 1
ATOM 3876 C C . ILE A 1 474 ? -0.873 10.066 -15.548 1.00 90.75 474 ILE A C 1
ATOM 3878 O O . ILE A 1 474 ? -0.521 11.160 -15.982 1.00 90.75 474 ILE A O 1
ATOM 3882 N N . ASP A 1 475 ? -1.972 9.436 -15.969 1.00 90.50 475 ASP A N 1
ATOM 3883 C CA . ASP A 1 475 ? -2.830 9.958 -17.033 1.00 90.50 475 ASP A CA 1
ATOM 3884 C C . ASP A 1 475 ? -3.563 11.255 -16.623 1.00 90.50 475 ASP A C 1
ATOM 3886 O O . ASP A 1 475 ? -3.749 12.167 -17.423 1.00 90.50 475 ASP A O 1
ATOM 3890 N N . GLU A 1 476 ? -3.935 11.403 -15.349 1.00 87.62 476 GLU A N 1
ATOM 3891 C CA . GLU A 1 476 ? -4.483 12.667 -14.847 1.00 87.62 476 GLU A CA 1
ATOM 3892 C C . GLU A 1 476 ? -3.403 13.754 -14.747 1.00 87.62 476 GLU A C 1
ATOM 3894 O O . GLU A 1 476 ? -3.635 14.904 -15.120 1.00 87.62 476 GLU A O 1
ATOM 3899 N N . ALA A 1 477 ? -2.194 13.395 -14.308 1.00 87.12 477 ALA A N 1
ATOM 3900 C CA . ALA A 1 477 ? -1.074 14.325 -14.208 1.00 87.12 477 ALA A CA 1
ATOM 3901 C C . ALA A 1 477 ? -0.645 14.871 -15.580 1.00 87.12 477 ALA A C 1
ATOM 3903 O O . ALA A 1 477 ? -0.290 16.046 -15.700 1.00 87.12 477 ALA A O 1
ATOM 3904 N N . GLU A 1 478 ? -0.715 14.065 -16.641 1.00 87.62 478 GLU A N 1
ATOM 3905 C CA . GLU A 1 478 ? -0.412 14.560 -17.981 1.00 87.62 478 GLU A CA 1
ATOM 3906 C C . GLU A 1 478 ? -1.468 15.547 -18.495 1.00 87.62 478 GLU A C 1
ATOM 3908 O O . GLU A 1 478 ? -1.137 16.373 -19.339 1.00 87.62 478 GLU A O 1
ATOM 3913 N N . ASN A 1 479 ? -2.718 15.538 -18.013 1.00 85.69 479 ASN A N 1
ATOM 3914 C CA . ASN A 1 479 ? -3.752 16.473 -18.488 1.00 85.69 479 ASN A CA 1
ATOM 3915 C C . ASN A 1 479 ? -3.409 17.947 -18.224 1.00 85.69 479 ASN A C 1
ATOM 3917 O O . ASN A 1 479 ? -3.929 18.828 -18.907 1.00 85.69 479 ASN A O 1
ATOM 3921 N N . TYR A 1 480 ? -2.472 18.218 -17.313 1.00 87.56 480 TYR A N 1
ATOM 3922 C CA . TYR A 1 480 ? -1.920 19.553 -17.080 1.00 87.56 480 TYR A CA 1
ATOM 3923 C C . TYR A 1 480 ? -0.907 20.006 -18.150 1.00 87.56 480 TYR A C 1
ATOM 3925 O O . TYR A 1 480 ? -0.506 21.169 -18.163 1.00 87.56 480 TYR A O 1
ATOM 3933 N N . ILE A 1 481 ? -0.490 19.115 -19.056 1.00 90.62 481 ILE A N 1
ATOM 3934 C CA . ILE A 1 481 ? 0.509 19.373 -20.099 1.00 90.62 481 ILE A CA 1
ATOM 3935 C C . ILE A 1 481 ? -0.193 19.530 -21.460 1.00 90.62 481 ILE A C 1
ATOM 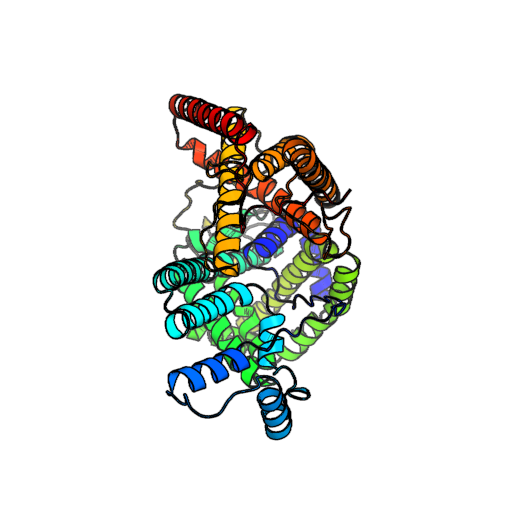3937 O O . ILE A 1 481 ? -0.941 18.642 -21.881 1.00 90.62 481 ILE A O 1
ATOM 3941 N N . PRO A 1 482 ? 0.069 20.609 -22.224 1.00 93.56 482 PRO A N 1
ATOM 3942 C CA . PRO A 1 482 ? -0.530 20.785 -23.543 1.00 93.56 482 PRO A CA 1
ATOM 3943 C C . PRO A 1 482 ? -0.065 19.698 -24.525 1.00 93.56 482 PRO A C 1
ATOM 3945 O O . PRO A 1 482 ? 1.102 19.308 -24.546 1.00 93.56 482 PRO A O 1
ATOM 3948 N N . MET A 1 483 ? -0.960 19.246 -25.410 1.00 91.62 483 MET A N 1
ATOM 3949 C CA . MET A 1 483 ? -0.732 18.090 -26.298 1.00 91.62 483 MET A CA 1
ATOM 3950 C C . MET A 1 483 ? 0.538 18.191 -27.166 1.00 91.62 483 MET A C 1
ATOM 3952 O O . MET A 1 483 ? 1.211 17.189 -27.402 1.00 91.62 483 MET A O 1
ATOM 3956 N N . LYS A 1 484 ? 0.902 19.395 -27.632 1.00 93.06 484 LYS A N 1
ATOM 3957 C CA . LYS A 1 484 ? 2.149 19.610 -28.391 1.00 93.06 484 LYS A CA 1
ATOM 3958 C C . LYS A 1 484 ? 3.388 19.299 -27.543 1.00 93.06 484 LYS A C 1
ATOM 3960 O O . LYS A 1 484 ? 4.293 18.621 -28.019 1.00 93.06 484 LYS A O 1
ATOM 3965 N N . ALA A 1 485 ? 3.389 19.739 -26.284 1.00 94.38 485 ALA A N 1
ATOM 3966 C CA . ALA A 1 485 ? 4.467 19.456 -25.344 1.00 94.38 485 ALA A CA 1
ATOM 3967 C C . ALA A 1 485 ? 4.503 17.969 -24.969 1.00 94.38 485 ALA A C 1
ATOM 3969 O O . ALA A 1 485 ? 5.584 17.391 -24.989 1.00 94.38 485 ALA A O 1
ATOM 3970 N N . LYS A 1 486 ? 3.347 17.318 -24.741 1.00 93.44 486 LYS A N 1
ATOM 3971 C CA . LYS A 1 486 ? 3.283 15.861 -24.499 1.00 93.44 486 LYS A CA 1
ATOM 3972 C C . LYS A 1 486 ? 4.003 15.075 -25.596 1.00 93.44 486 LYS A C 1
ATOM 3974 O O . LYS A 1 486 ? 4.883 14.273 -25.305 1.00 93.44 486 LYS A O 1
ATOM 3979 N N . LYS A 1 487 ? 3.668 15.346 -26.863 1.00 94.31 487 LYS A N 1
ATOM 3980 C CA . LYS A 1 487 ? 4.297 14.684 -28.017 1.00 94.31 487 LYS A CA 1
ATOM 3981 C C . LYS A 1 487 ? 5.801 14.954 -28.084 1.00 94.31 487 LYS A C 1
ATOM 3983 O O . LYS A 1 487 ? 6.561 14.019 -28.308 1.00 94.31 487 LYS A O 1
ATOM 3988 N N . GLY A 1 488 ? 6.227 16.199 -27.854 1.00 96.00 488 GLY A N 1
ATOM 3989 C CA . GLY A 1 488 ? 7.649 16.555 -27.794 1.00 96.00 488 GLY A CA 1
ATOM 3990 C C . GLY A 1 488 ? 8.403 15.787 -26.705 1.00 96.00 488 GLY A C 1
ATOM 3991 O O . GLY A 1 488 ? 9.439 15.192 -26.984 1.00 96.00 488 GLY A O 1
ATOM 3992 N N . ILE A 1 489 ? 7.841 15.718 -25.494 1.00 95.44 489 ILE A N 1
ATOM 3993 C CA . ILE A 1 489 ? 8.400 14.952 -24.371 1.00 95.44 489 ILE A CA 1
ATOM 3994 C C . ILE A 1 489 ? 8.501 13.465 -24.728 1.00 95.44 489 ILE A C 1
ATOM 3996 O O . ILE A 1 489 ? 9.555 12.872 -24.522 1.00 95.44 489 ILE A O 1
ATOM 4000 N N . CYS A 1 490 ? 7.459 12.866 -25.317 1.00 95.75 490 CYS A N 1
ATOM 4001 C CA . CYS A 1 490 ? 7.505 11.469 -25.759 1.00 95.75 490 CYS A CA 1
ATOM 4002 C C . CYS A 1 490 ? 8.633 11.215 -26.763 1.00 95.75 490 CYS A C 1
ATOM 4004 O O . CYS A 1 490 ? 9.358 10.237 -26.612 1.00 95.75 490 CYS A O 1
ATOM 4006 N N . VAL A 1 491 ? 8.803 12.087 -27.765 1.00 96.88 491 VAL A N 1
ATOM 4007 C CA . VAL A 1 491 ? 9.880 11.948 -28.758 1.00 96.88 491 VAL A CA 1
ATOM 4008 C C . VAL A 1 491 ? 11.244 11.998 -28.072 1.00 96.88 491 VAL A C 1
ATOM 4010 O O . VAL A 1 491 ? 12.081 11.138 -28.339 1.00 96.88 491 VAL A O 1
ATOM 4013 N N . ILE A 1 492 ? 11.450 12.936 -27.142 1.00 96.69 492 ILE A N 1
ATOM 4014 C CA . ILE A 1 492 ? 12.707 13.067 -26.394 1.00 96.69 492 ILE A CA 1
ATOM 4015 C C . ILE A 1 492 ? 12.971 11.815 -25.552 1.00 96.69 492 ILE A C 1
ATOM 4017 O O . ILE A 1 492 ? 14.045 11.230 -25.661 1.00 96.69 492 ILE A O 1
ATOM 4021 N N . LEU A 1 493 ? 11.994 11.369 -24.756 1.00 96.50 493 LEU A N 1
ATOM 4022 C CA . LEU A 1 493 ? 12.133 10.186 -23.901 1.00 96.50 493 LEU A CA 1
ATOM 4023 C C . LEU A 1 493 ? 12.432 8.925 -24.717 1.00 96.50 493 LEU A C 1
ATOM 4025 O O . LEU A 1 493 ? 13.346 8.184 -24.372 1.00 96.50 493 LEU A O 1
ATOM 4029 N N . ILE A 1 494 ? 11.719 8.710 -25.826 1.00 97.19 494 ILE A N 1
ATOM 4030 C CA . ILE A 1 494 ? 11.965 7.575 -26.727 1.00 97.19 494 ILE A CA 1
ATOM 4031 C C . ILE A 1 494 ? 13.367 7.660 -27.334 1.00 97.19 494 ILE A C 1
ATOM 4033 O O . ILE A 1 494 ? 14.075 6.659 -27.363 1.00 97.19 494 ILE A O 1
ATOM 4037 N N . SER A 1 495 ? 13.790 8.843 -27.784 1.00 97.25 495 SER A N 1
ATOM 4038 C CA . SER A 1 495 ? 15.113 9.033 -28.393 1.00 97.25 495 SER A CA 1
ATOM 4039 C C . SER A 1 495 ? 16.237 8.738 -27.399 1.00 97.25 495 SER A C 1
ATOM 4041 O O . SER A 1 495 ? 17.156 7.986 -27.716 1.00 97.25 495 SER A O 1
ATOM 4043 N N . LEU A 1 496 ? 16.135 9.271 -26.176 1.00 96.88 496 LEU A N 1
ATOM 4044 C CA . LEU A 1 496 ? 17.098 9.019 -25.101 1.00 96.88 496 LEU A CA 1
ATOM 4045 C C . LEU A 1 496 ? 17.123 7.544 -24.693 1.00 96.88 496 LEU A C 1
ATOM 4047 O O . LEU A 1 496 ? 18.194 6.976 -24.499 1.00 96.88 496 LEU A O 1
ATOM 4051 N N . PHE A 1 497 ? 15.951 6.917 -24.607 1.00 96.81 497 PHE A N 1
ATOM 4052 C CA . PHE A 1 497 ? 15.832 5.507 -24.270 1.00 96.81 497 PHE A CA 1
ATOM 4053 C C . PHE A 1 497 ? 16.449 4.598 -25.330 1.00 96.81 497 PHE A C 1
ATOM 4055 O O . PHE A 1 497 ? 17.172 3.673 -24.986 1.00 96.81 497 PHE A O 1
ATOM 4062 N N . ILE A 1 498 ? 16.201 4.864 -26.616 1.00 96.44 498 ILE A N 1
ATOM 4063 C CA . ILE A 1 498 ? 16.795 4.099 -27.721 1.00 96.44 498 ILE A CA 1
ATOM 4064 C C . ILE A 1 498 ? 18.313 4.278 -27.741 1.00 96.44 498 ILE A C 1
ATOM 4066 O O . ILE A 1 498 ? 19.038 3.302 -27.943 1.00 96.44 498 ILE A O 1
ATOM 4070 N N . PHE A 1 499 ? 18.797 5.502 -27.518 1.00 95.94 499 PHE A N 1
ATOM 4071 C CA . PHE A 1 499 ? 20.227 5.777 -27.436 1.00 95.94 499 PHE A CA 1
ATOM 4072 C C . PHE A 1 499 ? 20.888 4.966 -26.314 1.00 95.94 499 PHE A C 1
ATOM 4074 O O . PHE A 1 499 ? 21.851 4.244 -26.568 1.00 95.94 499 PHE A O 1
ATOM 4081 N N . ASP A 1 500 ? 20.334 5.017 -25.102 1.00 95.38 500 ASP A N 1
ATOM 4082 C CA . ASP A 1 500 ? 20.847 4.268 -23.952 1.00 95.38 500 ASP A CA 1
ATOM 4083 C C . ASP A 1 500 ? 20.717 2.754 -24.145 1.00 95.38 500 ASP A C 1
ATOM 4085 O O . ASP A 1 500 ? 21.662 2.017 -23.896 1.00 95.38 500 ASP A O 1
ATOM 4089 N N . LEU A 1 501 ? 19.597 2.276 -24.696 1.00 93.88 501 LEU A N 1
ATOM 4090 C CA . LEU A 1 501 ? 19.413 0.864 -25.028 1.00 93.88 501 LEU A CA 1
ATOM 4091 C C . LEU A 1 501 ? 20.479 0.369 -26.005 1.00 93.88 501 LEU A C 1
ATOM 4093 O O . LEU A 1 501 ? 21.056 -0.692 -25.789 1.00 93.88 501 LEU A O 1
ATOM 4097 N N . THR A 1 502 ? 20.767 1.143 -27.050 1.00 93.75 502 THR A N 1
ATOM 4098 C CA . THR A 1 502 ? 21.788 0.797 -28.049 1.00 93.75 502 THR A CA 1
ATOM 4099 C C . THR A 1 502 ? 23.187 0.831 -27.438 1.00 93.75 502 THR A C 1
ATOM 4101 O O . THR A 1 502 ? 23.998 -0.059 -27.688 1.00 93.75 502 THR A O 1
ATOM 4104 N N . HIS A 1 503 ? 23.474 1.833 -26.606 1.00 93.75 503 HIS A N 1
ATOM 4105 C CA . HIS A 1 503 ? 24.755 1.947 -25.921 1.00 93.75 503 HIS A CA 1
ATOM 4106 C C . HIS A 1 503 ? 24.972 0.798 -24.925 1.00 93.75 503 HIS A C 1
ATOM 4108 O O . HIS A 1 503 ? 26.000 0.121 -24.975 1.00 93.75 503 HIS A O 1
ATOM 4114 N N . SER A 1 504 ? 23.997 0.529 -24.056 1.00 91.69 504 SER A N 1
ATOM 4115 C CA . SER A 1 504 ? 24.052 -0.544 -23.061 1.00 91.69 504 SER A CA 1
ATOM 4116 C C . SER A 1 504 ? 23.951 -1.942 -23.657 1.00 91.69 504 SER A C 1
ATOM 4118 O O . SER A 1 504 ? 24.384 -2.894 -23.019 1.00 91.69 504 SER A O 1
ATOM 4120 N N . PHE A 1 505 ? 23.428 -2.098 -24.875 1.00 90.12 505 PHE A N 1
ATOM 4121 C CA . PHE A 1 505 ? 23.525 -3.371 -25.587 1.00 90.12 505 PHE A CA 1
ATOM 4122 C C . PHE A 1 505 ? 24.984 -3.750 -25.880 1.00 90.12 505 PHE A C 1
ATOM 4124 O O . PHE A 1 505 ? 25.330 -4.925 -25.860 1.00 90.12 505 PHE A O 1
ATOM 4131 N N . ASN A 1 506 ? 25.857 -2.766 -26.100 1.00 89.44 506 ASN A N 1
ATOM 4132 C CA . ASN A 1 506 ? 27.289 -3.012 -26.268 1.00 89.44 506 ASN A CA 1
ATOM 4133 C C . ASN A 1 506 ? 28.043 -2.960 -24.930 1.00 89.44 506 ASN A C 1
ATOM 4135 O O . ASN A 1 506 ? 28.989 -3.715 -24.727 1.00 89.44 506 ASN A O 1
ATOM 4139 N N . ASN A 1 507 ? 27.618 -2.083 -24.016 1.00 88.81 507 ASN A N 1
ATOM 4140 C CA . ASN A 1 507 ? 28.261 -1.837 -22.725 1.00 88.81 507 ASN A CA 1
ATOM 4141 C C . ASN A 1 507 ? 27.228 -1.919 -21.587 1.00 88.81 507 ASN A C 1
ATOM 4143 O O . ASN A 1 507 ? 26.801 -0.879 -21.070 1.00 88.81 507 ASN A O 1
ATOM 4147 N N . PRO A 1 508 ? 26.769 -3.128 -21.215 1.00 87.88 508 PRO A N 1
ATOM 4148 C CA . PRO A 1 508 ? 25.713 -3.283 -20.224 1.00 87.88 508 PRO A CA 1
ATOM 4149 C C . PRO A 1 508 ? 26.167 -2.763 -18.863 1.00 87.88 508 PRO A C 1
ATOM 4151 O O . PRO A 1 508 ? 27.302 -2.998 -18.435 1.00 87.88 508 PRO A O 1
ATOM 4154 N N . ASN A 1 509 ? 25.255 -2.094 -18.155 1.00 88.50 509 ASN A N 1
ATOM 4155 C CA . ASN A 1 509 ? 25.519 -1.640 -16.798 1.00 88.50 509 ASN A CA 1
ATOM 4156 C C . ASN A 1 509 ? 25.677 -2.863 -15.881 1.00 88.50 509 ASN A C 1
ATOM 4158 O O . ASN A 1 509 ? 24.713 -3.574 -15.584 1.00 88.50 509 ASN A O 1
ATOM 4162 N N . THR A 1 510 ? 26.918 -3.135 -15.489 1.00 85.81 510 THR A N 1
ATOM 4163 C CA . THR A 1 510 ? 27.335 -4.319 -14.737 1.00 85.81 510 THR A CA 1
ATOM 4164 C C . THR A 1 510 ? 28.319 -3.909 -13.651 1.00 85.81 510 THR A C 1
ATOM 4166 O O . THR A 1 510 ? 28.993 -2.886 -13.748 1.00 85.81 510 THR A O 1
ATOM 4169 N N . GLY A 1 511 ? 28.394 -4.701 -12.584 1.00 82.44 511 GLY A N 1
ATOM 4170 C CA . GLY A 1 511 ? 29.322 -4.437 -11.489 1.00 82.44 511 GLY A CA 1
ATOM 4171 C C . GLY A 1 511 ? 28.793 -4.854 -10.126 1.00 82.44 511 GLY A C 1
ATOM 4172 O O . GLY A 1 511 ? 27.688 -5.391 -9.986 1.00 82.44 511 GLY A O 1
ATOM 4173 N N . LYS A 1 512 ? 29.605 -4.597 -9.097 1.00 75.31 512 LYS A N 1
ATOM 4174 C CA . LYS A 1 512 ? 29.275 -4.922 -7.707 1.00 75.31 512 LYS A CA 1
ATOM 4175 C C . LYS A 1 512 ? 27.978 -4.220 -7.299 1.00 75.31 512 LYS A C 1
ATOM 4177 O O . LYS A 1 512 ? 27.838 -3.015 -7.459 1.00 75.31 512 LYS A O 1
ATOM 4182 N N . GLY A 1 513 ? 27.029 -4.992 -6.772 1.00 68.19 513 GLY A N 1
ATOM 4183 C CA . GLY A 1 513 ? 25.719 -4.469 -6.382 1.00 68.19 513 GLY A CA 1
ATOM 4184 C C . GLY A 1 513 ? 24.762 -4.219 -7.552 1.00 68.19 513 GLY A C 1
ATOM 4185 O O . GLY A 1 513 ? 23.659 -3.747 -7.300 1.00 68.19 513 GLY A O 1
ATOM 4186 N N . ILE A 1 514 ? 25.126 -4.562 -8.796 1.00 78.06 514 ILE A N 1
ATOM 4187 C CA . ILE A 1 514 ? 24.278 -4.441 -9.998 1.00 78.06 514 ILE A CA 1
ATOM 4188 C C . ILE A 1 514 ? 23.987 -5.823 -10.581 1.00 78.06 514 ILE A C 1
ATOM 4190 O O . ILE A 1 514 ? 22.823 -6.196 -10.709 1.00 78.06 514 ILE A O 1
ATOM 4194 N N . SER A 1 515 ? 25.036 -6.594 -10.870 1.00 81.12 515 SER A N 1
ATOM 4195 C CA . SER A 1 515 ? 24.951 -7.898 -11.528 1.00 81.12 515 SER A CA 1
ATOM 4196 C C . SER A 1 515 ? 25.941 -8.896 -10.926 1.00 81.12 515 SER A C 1
ATOM 4198 O O . SER A 1 515 ? 26.981 -8.520 -10.387 1.00 81.12 515 SER A O 1
ATOM 4200 N N . SER A 1 516 ? 25.644 -10.183 -11.062 1.00 75.56 516 SER A N 1
ATOM 4201 C CA . SER A 1 516 ? 26.564 -11.281 -10.777 1.00 75.56 516 SER A CA 1
ATOM 4202 C C . SER A 1 516 ? 27.033 -11.889 -12.096 1.00 75.56 516 SER A C 1
ATOM 4204 O O . SER A 1 516 ? 26.217 -12.375 -12.884 1.00 75.56 516 SER A O 1
ATOM 4206 N N . SER A 1 517 ? 28.341 -11.840 -12.356 1.00 67.12 517 SER A N 1
ATOM 4207 C CA . SER A 1 517 ? 28.957 -12.574 -13.461 1.00 67.12 517 SER A CA 1
ATOM 4208 C C . SER A 1 517 ? 29.032 -14.051 -13.089 1.00 67.12 517 SER A C 1
ATOM 4210 O O . SER A 1 517 ? 29.517 -14.395 -12.010 1.00 67.12 517 SER A O 1
ATOM 4212 N N . LYS A 1 518 ? 28.557 -14.935 -13.969 1.00 56.97 518 LYS A N 1
ATOM 4213 C CA . LYS A 1 518 ? 28.908 -16.352 -13.867 1.00 56.97 518 LYS A CA 1
ATOM 4214 C C . LYS A 1 518 ? 30.241 -16.531 -14.576 1.00 56.97 518 LYS A C 1
ATOM 4216 O O . LYS A 1 518 ? 30.308 -16.377 -15.797 1.00 56.97 518 LYS A O 1
ATOM 4221 N N . ASP A 1 519 ? 31.290 -16.839 -13.819 1.00 44.22 519 ASP A N 1
ATOM 4222 C CA . ASP A 1 519 ? 32.499 -17.393 -14.420 1.00 44.22 519 ASP A CA 1
ATOM 4223 C C . ASP A 1 519 ? 32.106 -18.647 -15.206 1.00 44.22 519 ASP A C 1
ATOM 4225 O O . ASP A 1 519 ? 31.269 -19.437 -14.761 1.00 44.22 519 ASP A O 1
ATOM 4229 N N . LYS A 1 520 ? 32.670 -18.804 -16.409 1.00 38.09 520 LYS A N 1
ATOM 4230 C CA . LYS A 1 520 ? 32.490 -20.002 -17.235 1.00 38.09 520 LYS A CA 1
ATOM 4231 C C . LYS A 1 520 ? 33.130 -21.203 -16.524 1.00 38.09 520 LYS A C 1
ATOM 4233 O O . LYS A 1 520 ? 34.247 -21.584 -16.858 1.00 38.09 520 LYS A O 1
ATOM 4238 N N . SER A 1 521 ? 32.442 -21.815 -15.565 1.00 31.06 521 SER A N 1
ATOM 4239 C CA . SER A 1 521 ? 32.668 -23.225 -15.254 1.00 31.06 521 SER A CA 1
ATOM 4240 C C . SER A 1 521 ? 31.837 -24.037 -16.239 1.00 31.06 521 SER A C 1
ATOM 4242 O O . SER A 1 521 ? 30.607 -23.937 -16.253 1.00 31.06 521 SER A O 1
ATOM 4244 N N . SER A 1 522 ? 32.571 -24.719 -17.110 1.00 31.83 522 SER A N 1
ATOM 4245 C CA . SER A 1 522 ? 32.134 -25.631 -18.167 1.00 31.83 522 SER A CA 1
ATOM 4246 C C . SER A 1 522 ? 31.247 -26.756 -17.653 1.00 31.83 522 SER A C 1
ATOM 4248 O O . SER A 1 522 ? 31.411 -27.143 -16.474 1.00 31.83 522 SER A O 1
#

Secondary structure (DSSP, 8-state):
----HHHHHHHHHHHHHHSHHHHHHHHHHHHHHS--S-------------------HHHHHHHHHHHHTT--SS---HHHHHHHHHHHH-GGG----HHHHHHHH-TTHHHHHHHHHHHHHHHHHS--HHHHHHHHHHHHHHHHHIIIIIHHHHHHHHHHHHHHHH-TT--GGGGGHHHHTT-HHHHHHHHHHHHHHHHHHHTTTHHHHHHHHHTSSHHHHHHH-TT--HHHHHHHHHHHTTTTHHHHHHHHHTTHHHHHHHHHTTTHHIIIIIHHHHHHHHHHHHHHHHHHHHHTT-TTGGG---GGGTS-S-TT--S--TTTSSS--S----S----TT-PPPHHHHHHHHHHHHHHHHHHHHHHHHHHHSS----SSSSSS--HHHHHHHHHIIIIIGGGTT-HHHHHHHHHHHHHHHHHHHHHHHHHHHSEES---TTSTTEETTTEEHHHHHHHHHHHHHIIIIIHHHHHHHHTTS-HHHHHHHHHHHHHHHHHHHHHHHHS---STTT-EE-----

Radius of gyration: 26.09 Å; chains: 1; bounding box: 83×48×59 Å

InterPro domains:
  IPR010380 Protein of unknown function DUF975 [PF06161] (116-291)
  IPR010380 Protein of unknown function DUF975 [PTHR40076] (6-297)
  IPR010540 Putative ABC-transporter type IV CmpB/TMEM229 [PF06541] (351-504)

Foldseek 3Di:
DDDDLVVLLVLLVVLCVLPVLLLLLLQLVLCLQQVHDDDWPPPPQPDPDDDDDPDDVVVVVVVLVVVVVPPPDDDDDPPVVVVVCCVVPVVVPPPCDPVNVVLVTGPLCVLLVLLLVVLVCCVPRPVPPVLSVVSVVLSVVSVCSNLQPNQLLLLLLLLQLLFSSQFSDRDSCSSCVCVLLVLSVQSSVLSVVLVVCLVVLVVVVVSNLLLCQLLVCLSNLCSQPVPDHSVQSSQLSNQLCVVPSVVVVVSVVVCVVVVVVCVVVVNPCVSSPVSSSVSNSVSSSSVVSLVVCVVVVHRNNVSSPFPCSPDPPDSPRNYRPQVPGPGNRNDPPVLFDQDLLDDADPLLLLLQQFVQQLVVLCVLQSVLCSVPSDRDRAEFFPDSGHRLRSVLLSCLVPPQSVCSVPVVVLLVVQLVSNCVSQQVVQVVCCVQPVWGQFFCPSPDCDDNRRDHSNRSNSRSSVSSCSSRPVSSNSRSVCVVPDPVVSVVVSVVVVVVVVVRVVVSSVVTRDDDSHIDHDDPPD

pLDDT: mean 76.67, std 20.89, range [20.61, 97.56]